Protein AF-A0A2X3K1W8-F1 (afdb_monomer)

Radius of gyration: 33.22 Å; Cα contacts (8 Å, |Δi|>4): 567; chains: 1; bounding box: 75×62×107 Å

Foldseek 3Di:
DQDAFWKWWKAQPVQQKIKIKTKHFPQLCQQCPLPPDAPQLSVVLQQQLQVLLVVLCVDPAWWKKKKWKAADAQFRIWIWMATNLQAIWIFIDGHDDDDNPDFPCNHRPWIWIKMWIGGPDDDIDIDIFTPPDRDPQVRVQVRCCPPVVWRKGKAKAWDDDPNGTMIMIMMMTHDPPDPRPPVVSVVLNVLRNPDDNCCSHPPRPVVVCCVRAVVTDMGMDDMRGHHHDDPQALVVVVVVVVVDDPVVVVVCCVPVVWDWDADSTRRDGRDICNPVLVVVLVVLVVVLVVVVVVVVVVVVVVVVCVVVPDDDDDPVVVVVVVVVVVNVVSVVVSVVVVVVVVVDPPPPDDDDPDDDDDDDDDDDDDDDD

Solvent-accessible surface area (backbone atoms only — not comparable to full-atom values): 20962 Å² total; per-residue (Å²): 124,84,77,77,20,35,38,37,41,33,34,32,74,89,49,42,30,40,36,38,39,36,37,37,31,66,34,47,46,54,43,49,41,83,50,97,66,56,69,48,56,50,50,53,52,40,50,43,45,40,51,35,53,56,58,31,70,69,55,93,60,62,32,38,38,33,43,31,42,40,27,77,21,30,32,34,34,38,39,25,38,24,26,64,73,38,39,29,44,31,46,74,43,75,63,71,81,76,61,86,83,46,49,63,55,63,34,25,33,71,34,32,42,36,39,36,41,37,44,77,75,76,73,73,45,76,50,78,37,65,60,76,45,85,44,72,44,51,33,50,34,53,40,34,54,72,74,69,67,39,67,51,48,58,48,75,40,74,52,68,56,97,89,37,63,31,22,21,30,38,40,42,33,55,42,96,87,52,90,49,54,67,67,57,55,53,48,54,51,58,53,58,66,70,64,47,57,68,54,61,70,70,46,53,65,72,57,50,50,42,74,72,38,67,92,52,68,68,50,73,53,82,66,43,62,44,40,62,51,80,86,81,43,61,64,59,52,52,54,56,57,68,73,52,59,68,68,61,55,52,48,45,42,71,75,67,63,44,53,76,42,66,38,80,52,63,52,44,72,62,46,64,40,65,62,52,57,60,51,52,52,54,50,54,50,49,52,51,50,53,51,51,54,53,50,53,52,53,53,51,50,54,54,55,39,59,74,70,73,63,85,84,85,66,70,68,64,56,56,51,54,59,53,49,51,55,50,50,55,52,49,50,54,49,47,51,55,50,55,63,58,68,77,49,89,84,75,82,81,76,85,85,84,80,80,87,78,89,78,85,82,84,89,82,84,89,82,88,136

pLDDT: mean 75.64, std 23.52, range [23.83, 97.38]

Organism: Escherichia coli (NCBI:txid562)

Nearest PDB structures (foldseek):
  3m7m-assembly1_X  TM=9.839E-01  e=1.062E-39  Escherichia coli K-12
  1hw7-assembly1_A-2  TM=7.625E-01  e=1.611E-40  Escherichia coli
  1i7f-assembly1_A-2  TM=7.653E-01  e=2.321E-38  Escherichia coli
  1vq0-assembly1_B  TM=8.933E-01  e=9.025E-21  Thermotoga maritima
  1vzy-assembly1_A  TM=8.675E-01  e=2.383E-20  Bacillus subtilis subsp. subtilis str. 168

Sequence (369 aa):
MPQHDQLHRYLFENFAVRGELVTVSETLQQILENHDYPQPVKNVLAELLVATSLLTATLKFDGDITVQLQGDGPMNLAVINGNNNQQMRGVARVQGEIPENADLKTLVGNGYVVITITPSEGERYQGVVGLEGDTLAACLEDYFMRSEQLPTRLFIRTGDVDGKPAAGGMLLQVMPAQNAQQDDFDHLATLTETIKTEELLTLPANEVLWRLYHEEEVTVYDPQDVEFKCTCSRERCADALKTLPDEEVDSILAEDGEIDMHCDYCGTTICSMRWILLKSATTRLRQIRKFINEYVRQRGLCRILRRNGLMCCAYQACEINRKLLLVRYSVVSVKRVVTYLSLFPAFHHLPSDRATLSASSPVFHPSQL

Structure (mmCIF, N/CA/C/O backbone):
data_AF-A0A2X3K1W8-F1
#
_entry.id   AF-A0A2X3K1W8-F1
#
loop_
_atom_site.group_PDB
_atom_site.id
_atom_site.type_symbol
_atom_site.label_atom_id
_atom_site.label_alt_id
_atom_site.label_comp_id
_atom_site.label_asym_id
_atom_site.label_entity_id
_atom_site.label_seq_id
_atom_site.pdbx_PDB_ins_code
_atom_site.Cartn_x
_atom_site.Cartn_y
_atom_site.Cartn_z
_atom_site.occupancy
_atom_site.B_iso_or_equiv
_atom_site.auth_seq_id
_atom_site.auth_comp_id
_atom_site.auth_asym_id
_atom_site.auth_atom_id
_atom_site.pdbx_PDB_model_num
ATOM 1 N N . MET A 1 1 ? -24.773 -1.007 -4.939 1.00 34.16 1 MET A N 1
ATOM 2 C CA . MET A 1 1 ? -23.745 -2.016 -5.273 1.00 34.16 1 MET A CA 1
ATOM 3 C C . MET A 1 1 ? -22.626 -1.815 -4.271 1.00 34.16 1 MET A C 1
ATOM 5 O O . MET A 1 1 ? -22.413 -0.651 -3.944 1.00 34.16 1 MET A O 1
ATOM 9 N N . PRO A 1 2 ? -22.006 -2.870 -3.714 1.00 48.22 2 PRO A N 1
ATOM 10 C CA . PRO A 1 2 ? -20.811 -2.684 -2.897 1.00 48.22 2 PRO A CA 1
ATOM 11 C C . PRO A 1 2 ? -19.807 -1.904 -3.746 1.00 48.22 2 PRO A C 1
ATOM 13 O O . PRO A 1 2 ? -19.547 -2.260 -4.894 1.00 48.22 2 PRO A O 1
ATOM 16 N N . GLN A 1 3 ? -19.410 -0.740 -3.251 1.00 56.69 3 GLN A N 1
ATOM 17 C CA . GLN A 1 3 ? -18.511 0.145 -3.966 1.00 56.69 3 GLN A CA 1
ATOM 18 C C . GLN A 1 3 ? -17.112 -0.397 -3.692 1.00 56.69 3 GLN A C 1
ATOM 20 O O . GLN A 1 3 ? -16.646 -0.370 -2.557 1.00 56.69 3 GLN A O 1
ATOM 25 N N . HIS A 1 4 ? -16.541 -1.044 -4.704 1.00 73.88 4 HIS A N 1
ATOM 26 C CA . HIS A 1 4 ? -15.235 -1.676 -4.608 1.00 73.88 4 HIS A CA 1
ATOM 27 C C . HIS A 1 4 ? -14.153 -0.600 -4.721 1.00 73.88 4 HIS A C 1
ATOM 29 O O . HIS A 1 4 ? -14.323 0.376 -5.447 1.00 73.88 4 HIS A O 1
ATOM 35 N N . ASP A 1 5 ? -13.066 -0.786 -3.980 1.00 89.94 5 ASP A N 1
ATOM 36 C CA . ASP A 1 5 ? -11.863 0.044 -4.021 1.00 89.94 5 ASP A CA 1
ATOM 37 C C . ASP A 1 5 ? -12.042 1.489 -3.543 1.00 89.94 5 ASP A C 1
ATOM 39 O O . ASP A 1 5 ? -11.812 2.455 -4.269 1.00 89.94 5 ASP A O 1
ATOM 43 N N . GLN A 1 6 ? -12.429 1.646 -2.277 1.00 93.38 6 GLN A N 1
ATOM 44 C CA . GLN A 1 6 ? -12.555 2.956 -1.642 1.00 93.38 6 GLN A CA 1
ATOM 45 C C . GLN A 1 6 ? -11.787 3.040 -0.332 1.00 93.38 6 GLN A C 1
ATOM 47 O O . GLN A 1 6 ? -11.709 2.077 0.436 1.00 93.38 6 GLN A O 1
ATOM 52 N N . LEU A 1 7 ? -11.269 4.238 -0.069 1.00 95.12 7 LEU A N 1
ATOM 53 C CA . LEU A 1 7 ? -10.718 4.641 1.211 1.00 95.12 7 LEU A CA 1
ATOM 54 C C . LEU A 1 7 ? -11.713 5.549 1.937 1.00 95.12 7 LEU A C 1
ATOM 56 O O . LEU A 1 7 ? -12.067 6.627 1.458 1.00 95.12 7 LEU A O 1
ATOM 60 N N . HIS A 1 8 ? -12.122 5.124 3.125 1.00 95.00 8 HIS A N 1
ATOM 61 C CA . HIS A 1 8 ? -12.987 5.857 4.035 1.00 95.00 8 HIS A CA 1
ATOM 62 C C . HIS A 1 8 ? -12.151 6.432 5.170 1.00 95.00 8 HIS A C 1
ATOM 64 O O . HIS A 1 8 ? -11.420 5.706 5.844 1.00 95.00 8 HIS A O 1
ATOM 70 N N . ARG A 1 9 ? -12.286 7.737 5.402 1.00 95.00 9 ARG A N 1
ATOM 71 C CA . ARG A 1 9 ? -11.694 8.408 6.561 1.00 95.00 9 ARG A CA 1
ATOM 72 C C . ARG A 1 9 ? -12.759 8.574 7.626 1.00 95.00 9 ARG A C 1
ATOM 74 O O . ARG A 1 9 ? -13.905 8.889 7.306 1.00 95.00 9 ARG A O 1
ATOM 81 N N . TYR A 1 10 ? -12.375 8.414 8.879 1.00 94.50 10 TYR A N 1
ATOM 82 C CA . TYR A 1 10 ? -13.254 8.649 10.010 1.00 94.50 10 TYR A CA 1
ATOM 83 C C . TYR A 1 10 ? -12.475 9.176 11.216 1.00 94.50 10 TYR A C 1
ATOM 85 O O . TYR A 1 10 ? -11.252 9.065 11.292 1.00 94.50 10 TYR A O 1
ATOM 93 N N . LEU A 1 11 ? -13.182 9.811 12.142 1.00 92.75 11 LEU A N 1
ATOM 94 C CA . LEU A 1 11 ? -12.618 10.414 13.341 1.00 92.75 11 LEU A CA 1
ATOM 95 C C . LEU A 1 11 ? -13.439 9.996 14.557 1.00 92.75 11 LEU A C 1
ATOM 97 O O . LEU A 1 11 ? -14.664 10.105 14.550 1.00 92.75 11 LEU A O 1
ATOM 101 N N . PHE A 1 12 ? -12.745 9.561 15.604 1.00 90.94 12 PHE A N 1
ATOM 102 C CA . PHE A 1 12 ? -13.315 9.391 16.932 1.00 90.94 12 PHE A CA 1
ATOM 103 C C . PHE A 1 12 ? -13.217 10.724 17.673 1.00 90.94 12 PHE A C 1
ATOM 105 O O . PHE A 1 12 ? -12.163 11.052 18.228 1.00 90.94 12 PHE A O 1
ATOM 1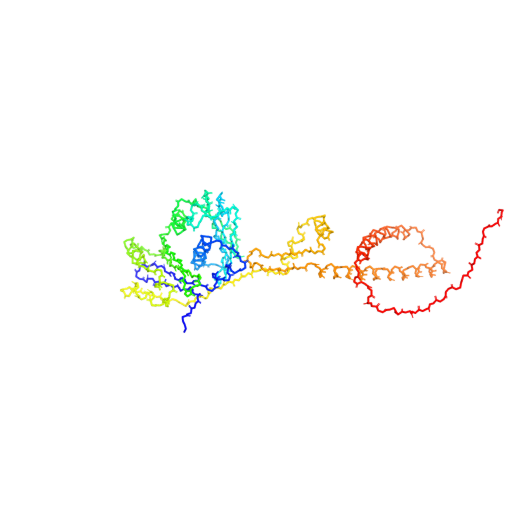12 N N . GLU A 1 13 ? -14.300 11.504 17.662 1.00 82.62 13 GLU A N 1
ATOM 113 C CA . GLU A 1 13 ? -14.332 12.874 18.207 1.00 82.62 13 GLU A CA 1
ATOM 114 C C . GLU A 1 13 ? -13.914 12.917 19.685 1.00 82.62 13 GLU A C 1
ATOM 116 O O . GLU A 1 13 ? -13.177 13.807 20.109 1.00 82.62 13 GLU A O 1
ATOM 121 N N . ASN A 1 14 ? -14.326 11.910 20.459 1.00 84.44 14 ASN A N 1
ATOM 122 C CA . ASN A 1 14 ? -14.074 11.844 21.899 1.00 84.44 14 ASN A CA 1
ATOM 123 C C . ASN A 1 14 ? -12.631 11.457 22.255 1.00 84.44 14 ASN A C 1
ATOM 125 O O . ASN A 1 14 ? -12.150 11.829 23.324 1.00 84.44 14 ASN A O 1
ATOM 129 N N . PHE A 1 15 ? -11.930 10.748 21.365 1.00 82.19 15 PHE A N 1
ATOM 130 C CA . PHE A 1 15 ? -10.600 10.189 21.643 1.00 82.19 15 PHE A CA 1
ATOM 131 C C . PHE A 1 15 ? -9.468 10.884 20.890 1.00 82.19 15 PHE A C 1
ATOM 133 O O . PHE A 1 15 ? -8.304 10.556 21.103 1.00 82.19 15 PHE A O 1
ATOM 140 N N . ALA A 1 16 ? -9.778 11.827 19.995 1.00 86.00 16 ALA A N 1
ATOM 141 C CA . ALA A 1 16 ? -8.795 12.441 19.101 1.00 86.00 16 ALA A CA 1
ATOM 142 C C . ALA A 1 16 ? -8.022 11.414 18.253 1.00 86.00 16 ALA A C 1
ATOM 144 O O . ALA A 1 16 ? -6.857 11.624 17.908 1.00 86.00 16 ALA A O 1
ATOM 145 N N . VAL A 1 17 ? -8.653 10.286 17.926 1.00 90.50 17 VAL A N 1
ATOM 146 C CA . VAL A 1 17 ? -8.0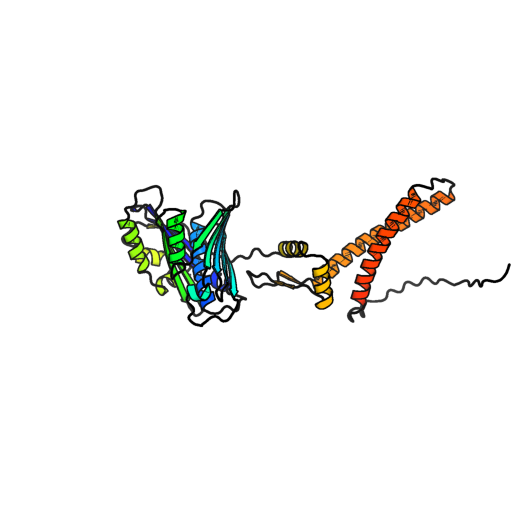52 9.230 17.107 1.00 90.50 17 VAL A CA 1
ATOM 147 C C . VAL A 1 17 ? -8.639 9.323 15.712 1.00 90.50 17 VAL A C 1
ATOM 149 O O . VAL A 1 17 ? -9.856 9.277 15.540 1.00 90.50 17 VAL A O 1
ATOM 152 N N . ARG A 1 18 ? -7.777 9.452 14.704 1.00 91.75 18 ARG A N 1
ATOM 153 C CA . ARG A 1 18 ? -8.190 9.298 13.310 1.00 91.75 18 ARG A CA 1
ATOM 154 C C . ARG A 1 18 ? -8.142 7.833 12.920 1.00 91.75 18 ARG A C 1
ATOM 156 O O . ARG A 1 18 ? -7.224 7.110 13.314 1.00 91.75 18 ARG A O 1
ATOM 163 N N . GLY A 1 19 ? -9.118 7.433 12.126 1.00 94.50 19 GLY A N 1
ATOM 164 C CA . GLY A 1 19 ? -9.205 6.114 11.549 1.00 94.50 19 GLY A CA 1
ATOM 165 C C . GLY A 1 19 ? -9.332 6.167 10.035 1.00 94.50 19 GLY A C 1
ATOM 166 O O . GLY A 1 19 ? -9.894 7.099 9.455 1.00 94.50 19 GLY A O 1
ATOM 167 N N . GLU A 1 20 ? -8.791 5.152 9.385 1.00 95.81 20 GLU A N 1
ATOM 168 C CA . GLU A 1 20 ? -8.927 4.949 7.950 1.00 95.81 20 GLU A CA 1
ATOM 169 C C . GLU A 1 20 ? -9.299 3.492 7.696 1.00 95.81 20 GLU A C 1
ATOM 171 O O . GLU A 1 20 ? -8.934 2.604 8.468 1.00 95.81 20 GLU A O 1
ATOM 176 N N . LEU A 1 21 ? -10.085 3.251 6.653 1.00 95.62 21 LEU A N 1
ATOM 177 C CA . LEU A 1 21 ? -10.471 1.922 6.193 1.00 95.62 21 LEU A CA 1
ATOM 178 C C . LEU A 1 21 ? -10.357 1.919 4.681 1.00 95.62 21 LEU A C 1
ATOM 180 O O . LEU A 1 21 ? -10.953 2.764 4.017 1.00 95.62 21 LEU A O 1
ATOM 184 N N . VAL A 1 22 ? -9.613 0.963 4.140 1.00 95.81 22 VAL A N 1
ATOM 185 C CA . VAL A 1 22 ? -9.474 0.778 2.701 1.00 95.81 22 VAL A CA 1
ATOM 186 C C . VAL A 1 22 ? -9.774 -0.659 2.313 1.00 95.81 22 VAL A C 1
ATOM 188 O O . VAL A 1 22 ? -9.403 -1.600 3.014 1.00 95.81 22 VAL A O 1
ATOM 191 N N . THR A 1 23 ? -10.415 -0.823 1.166 1.00 94.44 23 THR A N 1
ATOM 192 C CA . THR A 1 23 ? -10.494 -2.101 0.454 1.00 94.44 23 THR A CA 1
ATOM 193 C C . THR A 1 23 ? -9.854 -1.923 -0.916 1.00 94.44 23 THR A C 1
ATOM 195 O O . THR A 1 23 ? -9.973 -0.859 -1.509 1.00 94.44 23 THR A O 1
ATOM 198 N N . VAL A 1 24 ? -9.118 -2.925 -1.393 1.00 93.44 24 VAL A N 1
ATOM 199 C CA . VAL A 1 24 ? -8.435 -2.931 -2.694 1.00 93.44 24 VAL A CA 1
ATOM 200 C C . VAL A 1 24 ? -8.521 -4.328 -3.304 1.00 93.44 24 VAL A C 1
ATOM 202 O O . VAL A 1 24 ? -7.849 -5.272 -2.895 1.00 93.44 24 VAL A O 1
ATOM 205 N N . SER A 1 25 ? -9.384 -4.467 -4.298 1.00 92.00 25 SER A N 1
ATOM 206 C CA . SER A 1 25 ? -9.637 -5.705 -5.031 1.00 92.00 25 SER A CA 1
ATOM 207 C C . SER A 1 25 ? -9.397 -5.503 -6.523 1.00 92.00 25 SER A C 1
ATOM 209 O O . SER A 1 25 ? -8.653 -6.272 -7.130 1.00 92.00 25 SER A O 1
ATOM 211 N N . GLU A 1 26 ? -9.976 -4.465 -7.131 1.00 92.69 26 GLU A N 1
ATOM 212 C CA . GLU A 1 26 ? -9.834 -4.198 -8.571 1.00 92.69 26 GLU A CA 1
ATOM 213 C C . GLU A 1 26 ? -8.446 -3.642 -8.920 1.00 92.69 26 GLU A C 1
ATOM 215 O O . GLU A 1 26 ? -7.815 -4.062 -9.890 1.00 92.69 26 GLU A O 1
ATOM 220 N N . THR A 1 27 ? -7.936 -2.736 -8.093 1.00 94.12 27 THR A N 1
ATOM 221 C CA . THR A 1 27 ? -6.596 -2.151 -8.166 1.00 94.12 27 THR A CA 1
ATOM 222 C C . THR A 1 27 ? -5.535 -3.221 -7.953 1.00 94.12 27 THR A C 1
ATOM 224 O O . THR A 1 27 ? -4.537 -3.256 -8.671 1.00 94.12 27 THR A O 1
ATOM 227 N N . LEU A 1 28 ? -5.767 -4.136 -7.005 1.00 94.56 28 LEU A N 1
ATOM 228 C CA . LEU A 1 28 ? -4.874 -5.267 -6.769 1.00 94.56 28 LEU A CA 1
ATOM 229 C C . LEU A 1 28 ? -4.838 -6.198 -7.982 1.00 94.56 28 LEU A C 1
ATOM 231 O O . LEU A 1 28 ? -3.756 -6.550 -8.444 1.00 94.56 28 LEU A O 1
ATOM 235 N N . GLN A 1 29 ? -6.003 -6.549 -8.536 1.00 92.81 29 GLN A N 1
ATOM 236 C CA . GLN A 1 29 ? -6.087 -7.359 -9.753 1.00 92.81 29 GLN A CA 1
ATOM 237 C C . GLN A 1 29 ? -5.287 -6.734 -10.898 1.00 92.81 29 GLN A C 1
ATOM 239 O O . GLN A 1 29 ? -4.493 -7.437 -11.507 1.00 92.81 29 GLN A O 1
ATOM 244 N N . GLN A 1 30 ? -5.425 -5.428 -11.138 1.00 92.25 30 GLN A N 1
ATOM 245 C CA . GLN A 1 30 ? -4.696 -4.726 -12.202 1.00 92.25 30 GLN A CA 1
ATOM 246 C C . GLN A 1 30 ? -3.179 -4.648 -11.963 1.00 92.25 30 GLN A C 1
ATOM 248 O O . GLN A 1 30 ? -2.410 -4.716 -12.917 1.00 92.25 30 GLN A O 1
ATOM 253 N N . ILE A 1 31 ? -2.727 -4.525 -10.708 1.00 93.12 31 ILE A N 1
ATOM 254 C CA . ILE A 1 31 ? -1.290 -4.549 -10.371 1.00 93.12 31 ILE A CA 1
ATOM 255 C C . ILE A 1 31 ? -0.691 -5.939 -10.597 1.00 93.12 31 ILE A C 1
ATOM 257 O O . ILE A 1 31 ? 0.457 -6.059 -11.017 1.00 93.12 31 ILE A O 1
ATOM 261 N N . LEU A 1 32 ? -1.455 -6.990 -10.298 1.00 92.31 32 LEU A N 1
ATOM 262 C CA . LEU A 1 32 ? -1.028 -8.373 -10.500 1.00 92.31 32 LEU A CA 1
ATOM 263 C C . LEU A 1 32 ? -1.222 -8.837 -11.953 1.00 92.31 32 LEU A C 1
ATOM 265 O O . LEU A 1 32 ? -0.626 -9.830 -12.369 1.00 92.31 32 LEU A O 1
ATOM 269 N N . GLU A 1 33 ? -2.050 -8.138 -12.728 1.00 86.94 33 GLU A N 1
ATOM 270 C CA . GLU A 1 33 ? -2.307 -8.438 -14.130 1.00 86.94 33 GLU A CA 1
ATOM 271 C C . GLU A 1 33 ? -1.026 -8.267 -14.960 1.00 86.94 33 GLU A C 1
ATOM 273 O O . GLU A 1 33 ? -0.262 -7.319 -14.789 1.00 86.94 33 GLU A O 1
ATOM 278 N N . ASN A 1 34 ? -0.790 -9.199 -15.886 1.00 78.75 34 ASN A N 1
ATOM 279 C CA . ASN A 1 34 ? 0.415 -9.284 -16.725 1.00 78.75 34 ASN A CA 1
ATOM 280 C C . ASN A 1 34 ? 1.722 -9.630 -15.989 1.00 78.75 34 ASN A C 1
ATOM 282 O O . ASN A 1 34 ? 2.783 -9.599 -16.612 1.00 78.75 34 ASN A O 1
ATOM 286 N N . HIS A 1 35 ? 1.648 -10.035 -14.718 1.00 85.56 35 HIS A N 1
ATOM 287 C CA . HIS A 1 35 ? 2.785 -10.561 -13.966 1.00 85.56 35 HIS A CA 1
ATOM 288 C C . HIS A 1 35 ? 2.491 -11.965 -13.433 1.00 85.56 35 HIS A C 1
ATOM 290 O O . HIS A 1 35 ? 1.534 -12.178 -12.690 1.00 85.56 35 HIS A O 1
ATOM 296 N N . ASP A 1 36 ? 3.334 -12.938 -13.777 1.00 88.88 36 ASP A N 1
ATOM 297 C CA . ASP A 1 36 ? 3.190 -14.319 -13.297 1.00 88.88 36 ASP A CA 1
ATOM 298 C C . ASP A 1 36 ? 3.854 -14.497 -11.923 1.00 88.88 36 ASP A C 1
ATOM 300 O O . ASP A 1 36 ? 4.902 -15.126 -11.773 1.00 88.88 36 ASP A O 1
ATOM 304 N N . TYR A 1 37 ? 3.281 -13.846 -10.906 1.00 93.00 37 TYR A N 1
ATOM 305 C CA . TYR A 1 37 ? 3.803 -13.908 -9.543 1.00 93.00 37 TYR A CA 1
ATOM 306 C C . TYR A 1 37 ? 3.331 -15.162 -8.790 1.00 93.00 37 TYR A C 1
ATOM 308 O O . TYR A 1 37 ? 2.142 -15.506 -8.842 1.00 93.00 37 TYR A O 1
ATOM 316 N N . PRO A 1 38 ? 4.212 -15.803 -7.997 1.00 93.44 38 PRO A N 1
ATOM 317 C CA . PRO A 1 38 ? 3.798 -16.855 -7.079 1.00 93.44 38 PRO A CA 1
ATOM 318 C C . PRO A 1 38 ? 2.951 -16.275 -5.936 1.00 93.44 38 PRO A C 1
ATOM 320 O O . PRO A 1 38 ? 3.052 -15.091 -5.601 1.00 93.44 38 PRO A O 1
ATOM 323 N N . GLN A 1 39 ? 2.122 -17.119 -5.316 1.00 92.38 39 GLN A N 1
ATOM 324 C CA . GLN A 1 39 ? 1.139 -16.685 -4.315 1.00 92.38 39 GLN A CA 1
ATOM 325 C C . GLN A 1 39 ? 1.738 -15.866 -3.154 1.00 92.38 39 GLN A C 1
ATOM 327 O O . GLN A 1 39 ? 1.173 -14.819 -2.835 1.00 92.38 39 GLN A O 1
ATOM 332 N N . PRO A 1 40 ? 2.900 -16.227 -2.572 1.00 94.31 40 PRO A N 1
ATOM 333 C CA . PRO A 1 40 ? 3.488 -15.429 -1.495 1.00 94.31 40 PRO A CA 1
ATOM 334 C C . PRO A 1 40 ? 3.848 -13.994 -1.919 1.00 94.31 40 PRO A C 1
ATOM 336 O O . PRO A 1 40 ? 3.681 -13.056 -1.144 1.00 94.31 40 PRO A O 1
ATOM 339 N N . VAL A 1 41 ? 4.272 -13.790 -3.172 1.00 95.38 41 VAL A N 1
ATOM 340 C CA . VAL A 1 41 ? 4.589 -12.453 -3.710 1.00 95.38 41 VAL A CA 1
ATOM 341 C C . VAL A 1 41 ? 3.318 -11.638 -3.929 1.00 95.38 41 VAL A C 1
ATOM 343 O O . VAL A 1 41 ? 3.296 -10.447 -3.621 1.00 95.38 41 VAL A O 1
ATOM 346 N N . LYS A 1 42 ? 2.240 -12.278 -4.405 1.00 95.00 42 LYS A N 1
ATOM 347 C CA . LYS A 1 42 ? 0.921 -11.634 -4.526 1.00 95.00 42 LYS A CA 1
ATOM 348 C C . LYS A 1 42 ? 0.433 -11.122 -3.173 1.00 95.00 42 LYS A C 1
ATOM 350 O O . LYS A 1 42 ? -0.023 -9.986 -3.094 1.00 95.00 42 LYS A O 1
ATOM 355 N N . ASN A 1 43 ? 0.597 -11.919 -2.115 1.00 94.44 43 ASN A N 1
ATOM 356 C CA . ASN A 1 43 ? 0.209 -11.537 -0.758 1.00 94.44 43 ASN A CA 1
ATOM 357 C C . ASN A 1 43 ? 1.010 -10.321 -0.263 1.00 94.44 43 ASN A C 1
ATOM 359 O O . ASN A 1 43 ? 0.414 -9.355 0.202 1.00 94.44 43 ASN A O 1
ATOM 363 N N . VAL A 1 44 ? 2.339 -10.309 -0.438 1.00 95.69 44 VAL A N 1
ATOM 364 C CA . VAL A 1 44 ? 3.175 -9.162 -0.032 1.00 95.69 44 VAL A CA 1
ATOM 365 C C . VAL A 1 44 ? 2.831 -7.891 -0.813 1.00 95.69 44 VAL A C 1
ATOM 367 O O . VAL A 1 44 ? 2.762 -6.811 -0.227 1.00 95.69 44 VAL A O 1
ATOM 370 N N . LEU A 1 45 ? 2.583 -7.992 -2.123 1.00 96.19 45 LEU A N 1
ATOM 371 C CA . LEU A 1 45 ? 2.134 -6.847 -2.922 1.00 96.19 45 LEU A CA 1
ATOM 372 C C . LEU A 1 45 ? 0.762 -6.336 -2.472 1.00 96.19 45 LEU A C 1
ATOM 374 O O . LEU A 1 45 ? 0.549 -5.126 -2.447 1.00 96.19 45 LEU A O 1
ATOM 378 N N . ALA A 1 46 ? -0.143 -7.235 -2.084 1.00 96.12 46 ALA A N 1
ATOM 379 C CA . ALA A 1 46 ? -1.448 -6.877 -1.545 1.00 96.12 46 ALA A CA 1
ATOM 380 C C . ALA A 1 46 ? -1.330 -6.140 -0.201 1.00 96.12 46 ALA A C 1
ATOM 382 O O . ALA A 1 46 ? -1.951 -5.092 -0.019 1.00 96.12 46 ALA A O 1
ATOM 383 N N . GLU A 1 47 ? -0.477 -6.625 0.707 1.00 96.44 47 GLU A N 1
ATOM 384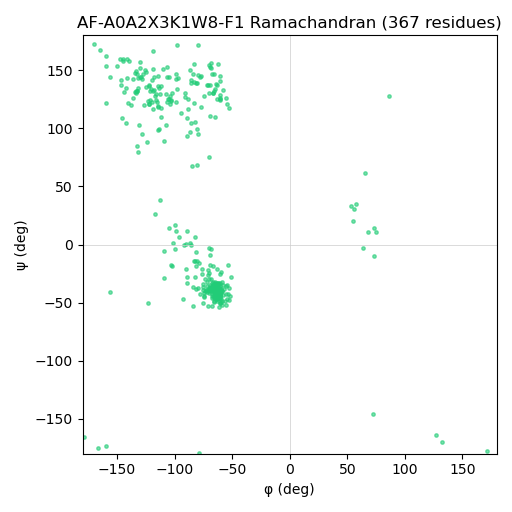 C CA . GLU A 1 47 ? -0.201 -5.942 1.974 1.00 96.44 47 GLU A CA 1
ATOM 385 C C . GLU A 1 47 ? 0.439 -4.567 1.752 1.00 96.44 47 GLU A C 1
ATOM 387 O O . GLU A 1 47 ? 0.005 -3.580 2.347 1.00 96.44 47 GLU A O 1
ATOM 392 N N . LEU A 1 48 ? 1.426 -4.469 0.854 1.00 97.00 48 LEU A N 1
ATOM 393 C CA . LEU A 1 48 ? 2.057 -3.196 0.498 1.00 97.00 48 LEU A CA 1
ATOM 394 C C . LEU A 1 48 ? 1.071 -2.222 -0.145 1.00 97.00 48 LEU A C 1
ATOM 396 O O . LEU A 1 48 ? 1.187 -1.016 0.076 1.00 97.00 48 LEU A O 1
ATOM 400 N N . LEU A 1 49 ? 0.116 -2.714 -0.936 1.00 97.12 49 LEU A N 1
ATOM 401 C CA . LEU A 1 49 ? -0.898 -1.881 -1.575 1.00 97.12 49 LEU A CA 1
ATOM 402 C C . LEU A 1 49 ? -1.815 -1.242 -0.537 1.00 97.12 49 LEU A C 1
ATOM 404 O O . LEU A 1 49 ? -1.992 -0.022 -0.549 1.00 97.12 49 LEU A O 1
ATOM 408 N N . VAL A 1 50 ? -2.334 -2.055 0.385 1.00 97.12 50 VAL A N 1
ATOM 409 C CA . VAL A 1 50 ? -3.150 -1.591 1.513 1.00 97.12 50 VAL A CA 1
ATOM 410 C C . VAL A 1 50 ? -2.363 -0.599 2.361 1.00 97.12 50 VAL A C 1
ATOM 412 O O . VAL A 1 50 ? -2.828 0.518 2.582 1.00 97.12 50 VAL A O 1
ATOM 415 N N . ALA A 1 51 ? -1.151 -0.974 2.779 1.00 96.38 51 ALA A N 1
ATOM 416 C CA . ALA A 1 51 ? -0.289 -0.117 3.580 1.00 96.38 51 ALA A CA 1
ATOM 417 C C . ALA A 1 51 ? -0.056 1.227 2.888 1.00 96.38 51 ALA A C 1
ATOM 419 O O . ALA A 1 51 ? -0.324 2.274 3.463 1.00 96.38 51 ALA A O 1
ATOM 420 N N . THR A 1 52 ? 0.376 1.219 1.627 1.00 96.44 52 THR A N 1
ATOM 421 C CA . THR A 1 52 ? 0.650 2.459 0.895 1.00 96.44 52 THR A CA 1
ATOM 422 C C . THR A 1 52 ? -0.611 3.307 0.746 1.00 96.44 52 THR A C 1
ATOM 424 O O . THR A 1 52 ? -0.515 4.523 0.875 1.00 96.44 52 THR A O 1
ATOM 427 N N . SER A 1 53 ? -1.789 2.709 0.529 1.00 96.25 53 SER A N 1
ATOM 428 C CA . SER A 1 53 ? -3.051 3.457 0.401 1.00 96.25 53 SER A CA 1
ATOM 429 C C . SER A 1 53 ? -3.415 4.197 1.685 1.00 96.25 53 SER A C 1
ATOM 431 O O . SER A 1 53 ? -3.689 5.399 1.637 1.00 96.25 53 SER A O 1
ATOM 433 N N . LEU A 1 54 ? -3.326 3.513 2.829 1.00 95.56 54 LEU A N 1
ATOM 434 C CA . LEU A 1 54 ? -3.547 4.109 4.149 1.00 95.56 54 LEU A CA 1
ATOM 435 C C . LEU A 1 54 ? -2.538 5.243 4.396 1.00 95.56 54 LEU A C 1
ATOM 437 O O . LEU A 1 54 ? -2.898 6.388 4.635 1.00 95.56 54 LEU A O 1
ATOM 441 N N . LEU A 1 55 ? -1.243 4.990 4.192 1.00 92.62 55 LEU A N 1
ATOM 442 C CA . LEU A 1 55 ? -0.209 6.011 4.406 1.00 92.62 55 LEU A CA 1
ATOM 443 C C . LEU A 1 55 ? -0.391 7.239 3.508 1.00 92.62 55 LEU A C 1
ATOM 445 O O . LEU A 1 55 ? -0.179 8.369 3.944 1.00 92.62 55 LEU A O 1
ATOM 449 N N . THR A 1 56 ? -0.826 7.032 2.269 1.00 90.94 56 THR A N 1
ATOM 450 C CA . THR A 1 56 ? -1.111 8.109 1.317 1.00 90.94 56 THR A CA 1
ATOM 451 C C . THR A 1 56 ? -2.222 9.032 1.819 1.00 90.94 56 THR A C 1
ATOM 453 O O . THR A 1 56 ? -2.140 10.246 1.638 1.00 90.94 56 THR A O 1
ATOM 456 N N . ALA A 1 57 ? -3.242 8.489 2.489 1.00 87.75 57 ALA A N 1
ATOM 457 C CA . ALA A 1 57 ? -4.343 9.278 3.032 1.00 87.75 57 ALA A CA 1
ATOM 458 C C . ALA A 1 57 ? -3.934 10.169 4.215 1.00 87.75 57 ALA A C 1
ATOM 460 O O . ALA A 1 57 ? -4.620 11.160 4.484 1.00 87.75 57 ALA A O 1
ATOM 461 N N . THR A 1 58 ? -2.790 9.883 4.845 1.00 85.38 58 THR A N 1
ATOM 462 C CA . THR A 1 58 ? -2.236 10.696 5.934 1.00 85.38 58 THR A CA 1
ATOM 463 C C . THR A 1 58 ? -1.477 11.943 5.464 1.00 85.38 58 THR A C 1
ATOM 465 O O . THR A 1 58 ? -1.221 12.834 6.285 1.00 85.38 58 THR A O 1
ATOM 468 N N . LEU A 1 59 ? -1.131 12.029 4.170 1.00 82.75 59 LEU A N 1
ATOM 469 C CA . LEU A 1 59 ? -0.376 13.143 3.592 1.00 82.75 59 LEU A CA 1
ATOM 470 C C . LEU A 1 59 ? -1.192 14.444 3.631 1.00 82.75 59 LEU A C 1
ATOM 472 O O . LEU A 1 59 ? -2.338 14.502 3.195 1.00 82.75 59 LEU A O 1
ATOM 476 N N . LYS A 1 60 ? -0.573 15.520 4.129 1.00 81.00 60 LYS A N 1
ATOM 477 C CA . LYS A 1 60 ? -1.184 16.864 4.213 1.00 81.00 60 LYS A CA 1
ATOM 478 C C . LYS A 1 60 ? -0.901 17.748 2.992 1.00 81.00 60 LYS A C 1
ATOM 480 O O . LYS A 1 60 ? -1.312 18.904 2.973 1.00 81.00 60 LYS A O 1
ATOM 485 N N . PHE A 1 61 ? -0.154 17.239 2.020 1.00 84.88 61 PHE A N 1
ATOM 486 C CA . PHE A 1 61 ? 0.325 17.969 0.850 1.00 84.88 61 PHE A CA 1
ATOM 487 C C . PHE A 1 61 ? 0.275 17.076 -0.389 1.00 84.88 61 PHE A C 1
ATOM 489 O O . PHE A 1 61 ? 0.271 15.848 -0.282 1.00 84.88 61 PHE A O 1
ATOM 496 N N . ASP A 1 62 ? 0.268 17.701 -1.565 1.00 89.00 62 ASP A N 1
ATOM 497 C CA . ASP A 1 62 ? 0.294 16.987 -2.838 1.00 89.00 62 ASP A CA 1
ATOM 498 C C . ASP A 1 62 ? 1.661 16.339 -3.061 1.00 89.00 62 ASP A C 1
ATOM 500 O O . ASP A 1 62 ? 2.703 16.994 -2.975 1.00 89.00 62 ASP A O 1
ATOM 504 N N . GLY A 1 63 ? 1.673 15.057 -3.404 1.00 90.56 63 GLY A N 1
ATOM 505 C CA . GLY A 1 63 ? 2.904 14.299 -3.583 1.00 90.56 63 GLY A CA 1
ATOM 506 C C . GLY A 1 63 ? 2.652 12.813 -3.772 1.00 90.56 63 GLY A C 1
ATOM 507 O O . GLY A 1 63 ? 1.507 12.351 -3.803 1.00 90.56 63 GLY A O 1
ATOM 508 N N . ASP A 1 64 ? 3.747 12.073 -3.892 1.00 93.19 64 ASP A N 1
ATOM 509 C CA . ASP A 1 64 ? 3.736 10.620 -3.947 1.00 93.19 64 ASP A CA 1
ATOM 510 C C . ASP A 1 64 ? 4.504 10.002 -2.779 1.00 93.19 64 ASP A C 1
ATOM 512 O O . ASP A 1 64 ? 5.520 10.522 -2.311 1.00 93.19 64 ASP A O 1
ATOM 516 N N . ILE A 1 65 ? 3.993 8.875 -2.303 1.00 95.19 65 ILE A N 1
ATOM 517 C CA . ILE A 1 65 ? 4.633 8.023 -1.317 1.00 95.19 65 ILE A CA 1
ATOM 518 C C . ILE A 1 65 ? 4.961 6.688 -1.968 1.00 95.19 65 ILE A C 1
ATOM 520 O O . ILE A 1 65 ? 4.177 6.111 -2.719 1.00 95.19 65 ILE A O 1
ATOM 524 N N . THR A 1 66 ? 6.157 6.196 -1.691 1.00 96.12 66 THR A N 1
ATOM 525 C CA . THR A 1 66 ? 6.621 4.892 -2.142 1.00 96.12 66 THR A CA 1
ATOM 526 C C . THR A 1 66 ? 7.010 4.075 -0.931 1.00 96.12 66 THR A C 1
ATOM 528 O O . THR A 1 66 ? 7.906 4.479 -0.191 1.00 96.12 66 THR A O 1
ATOM 531 N N . VAL A 1 67 ? 6.371 2.923 -0.757 1.00 96.69 67 VAL A N 1
ATOM 532 C CA . VAL A 1 67 ? 6.766 1.919 0.230 1.00 96.69 67 VAL A CA 1
ATOM 533 C C . VAL A 1 67 ? 7.397 0.768 -0.528 1.00 96.69 67 VAL A C 1
ATOM 535 O O . VAL A 1 67 ? 6.788 0.189 -1.429 1.00 96.69 67 VAL A O 1
ATOM 538 N N . GLN A 1 68 ? 8.640 0.454 -0.186 1.00 96.69 68 GLN A N 1
ATOM 539 C CA . GLN A 1 68 ? 9.377 -0.628 -0.821 1.00 96.69 68 GLN A CA 1
ATOM 540 C C . GLN A 1 68 ? 10.033 -1.534 0.220 1.00 96.69 68 GLN A C 1
ATOM 542 O O . GLN A 1 68 ? 10.549 -1.072 1.237 1.00 96.69 68 GLN A O 1
ATOM 547 N N . LEU A 1 69 ? 10.046 -2.824 -0.083 1.00 96.50 69 LEU A N 1
ATOM 548 C CA . LEU A 1 69 ? 10.815 -3.854 0.594 1.00 96.50 69 LEU A CA 1
ATOM 549 C C . LEU A 1 69 ? 12.027 -4.176 -0.264 1.00 96.50 69 LEU A C 1
ATOM 551 O O . LEU A 1 69 ? 11.896 -4.401 -1.469 1.00 96.50 69 LEU A O 1
ATOM 555 N N . GLN A 1 70 ? 13.201 -4.175 0.355 1.00 95.12 70 GLN A N 1
ATOM 556 C CA . GLN A 1 70 ? 14.460 -4.506 -0.301 1.00 95.12 70 GLN A CA 1
ATOM 557 C C . GLN A 1 70 ? 15.254 -5.455 0.579 1.00 95.12 70 GLN A C 1
ATOM 559 O O . GLN A 1 70 ? 15.437 -5.163 1.760 1.00 95.12 70 GLN A O 1
ATOM 564 N N . GLY A 1 71 ? 15.758 -6.543 0.006 1.00 94.50 71 GLY A N 1
ATOM 565 C CA . GLY A 1 71 ? 16.562 -7.511 0.744 1.00 94.50 71 GLY A CA 1
ATOM 566 C C . GLY A 1 71 ? 17.310 -8.492 -0.152 1.00 94.50 71 GLY A C 1
ATOM 567 O O . GLY A 1 71 ? 17.329 -8.347 -1.377 1.00 94.50 71 GLY A O 1
ATOM 568 N N . ASP A 1 72 ? 17.977 -9.453 0.483 1.00 94.25 72 ASP A N 1
ATOM 569 C CA . ASP A 1 72 ? 18.833 -10.468 -0.146 1.00 94.25 72 ASP A CA 1
ATOM 570 C C . ASP A 1 72 ? 18.130 -11.817 -0.410 1.00 94.25 72 ASP A C 1
ATOM 572 O O . ASP A 1 72 ? 18.772 -12.778 -0.837 1.00 94.25 72 ASP A O 1
ATOM 576 N N . GLY A 1 73 ? 16.819 -11.890 -0.174 1.00 93.75 73 GLY A N 1
ATOM 577 C CA . GLY A 1 73 ? 15.992 -13.068 -0.413 1.00 93.75 73 GLY A CA 1
ATOM 578 C C . GLY A 1 73 ? 15.582 -13.283 -1.879 1.00 93.75 73 GLY A C 1
ATOM 579 O O . GLY A 1 73 ? 15.926 -12.496 -2.767 1.00 93.75 73 GLY A O 1
ATOM 580 N N . PRO A 1 74 ? 14.802 -14.349 -2.155 1.00 94.44 74 PRO A N 1
ATOM 581 C CA . PRO A 1 74 ? 14.312 -14.671 -3.493 1.00 94.44 74 PRO A CA 1
ATOM 582 C C . PRO A 1 74 ? 13.384 -13.594 -4.069 1.00 94.44 74 PRO A C 1
ATOM 584 O O . PRO A 1 74 ? 13.238 -13.522 -5.283 1.00 94.44 74 PRO A O 1
ATOM 587 N N . MET A 1 75 ? 12.766 -12.742 -3.247 1.00 95.31 75 MET A N 1
ATOM 588 C CA . MET A 1 75 ? 12.080 -11.524 -3.679 1.00 95.31 75 MET A CA 1
ATOM 589 C C . MET A 1 75 ? 12.897 -10.311 -3.224 1.00 95.31 75 MET A C 1
ATOM 591 O O . MET A 1 75 ? 12.699 -9.769 -2.137 1.00 95.31 75 MET A O 1
ATOM 595 N N . ASN A 1 76 ? 13.826 -9.875 -4.073 1.00 93.88 76 ASN A N 1
ATOM 596 C CA . ASN A 1 76 ? 14.796 -8.838 -3.718 1.00 93.88 76 ASN A CA 1
ATOM 597 C C . ASN A 1 76 ? 14.216 -7.413 -3.714 1.00 93.88 76 ASN A C 1
ATOM 599 O O . ASN A 1 76 ? 14.794 -6.511 -3.103 1.00 93.88 76 ASN A O 1
ATOM 603 N N . LEU A 1 77 ? 13.097 -7.193 -4.409 1.00 95.62 77 LEU A N 1
ATOM 604 C CA . LEU A 1 77 ? 12.389 -5.918 -4.440 1.00 95.62 77 LEU A CA 1
ATOM 605 C C . LEU A 1 77 ? 10.882 -6.158 -4.500 1.00 95.62 77 LEU A C 1
ATOM 607 O O . LEU A 1 77 ? 10.407 -6.856 -5.389 1.00 95.62 77 LEU A O 1
ATOM 611 N N . ALA A 1 78 ? 10.129 -5.489 -3.638 1.00 97.00 78 ALA A N 1
ATOM 612 C CA . ALA A 1 78 ? 8.700 -5.262 -3.826 1.00 97.00 78 ALA A CA 1
ATOM 613 C C . ALA A 1 78 ? 8.410 -3.792 -3.548 1.00 97.00 78 ALA A C 1
ATOM 615 O O . ALA A 1 78 ? 8.894 -3.252 -2.560 1.00 97.00 78 ALA A O 1
ATOM 616 N N . VAL A 1 79 ? 7.673 -3.120 -4.424 1.00 96.88 79 VAL A N 1
ATOM 617 C CA . VAL A 1 79 ? 7.429 -1.681 -4.309 1.00 96.88 79 VAL A CA 1
ATOM 618 C C . VAL A 1 79 ? 6.009 -1.337 -4.716 1.00 96.88 79 VAL A C 1
ATOM 620 O O . VAL A 1 79 ? 5.540 -1.778 -5.762 1.00 96.88 79 VAL A O 1
ATOM 623 N N . ILE A 1 80 ? 5.358 -0.499 -3.913 1.00 97.38 80 ILE A N 1
ATOM 624 C CA . ILE A 1 80 ? 4.117 0.184 -4.264 1.00 97.38 80 ILE A CA 1
ATOM 625 C C . ILE A 1 80 ? 4.346 1.691 -4.144 1.00 97.38 80 ILE A C 1
ATOM 627 O O . ILE A 1 80 ? 4.960 2.182 -3.198 1.00 97.38 80 ILE A O 1
ATOM 631 N N . ASN A 1 81 ? 3.843 2.425 -5.127 1.00 96.25 81 ASN A N 1
ATOM 632 C CA . ASN A 1 81 ? 3.795 3.876 -5.163 1.00 96.25 81 ASN A CA 1
ATOM 633 C C . ASN A 1 81 ? 2.331 4.319 -5.215 1.00 96.25 81 ASN A C 1
ATOM 635 O O . ASN A 1 81 ? 1.561 3.793 -6.021 1.00 96.25 81 ASN A O 1
ATOM 639 N N . GLY A 1 82 ? 1.982 5.287 -4.375 1.00 95.31 82 GLY A N 1
ATOM 640 C CA . GLY A 1 82 ? 0.677 5.936 -4.320 1.00 95.31 82 GLY A CA 1
ATOM 641 C C . GLY A 1 82 ? 0.827 7.452 -4.319 1.00 95.31 82 GLY A C 1
ATOM 642 O O . GLY A 1 82 ? 1.843 7.972 -3.866 1.00 95.31 82 GLY A O 1
ATOM 643 N N . ASN A 1 83 ? -0.163 8.174 -4.837 1.00 93.69 83 ASN A N 1
ATOM 644 C CA . ASN A 1 83 ? -0.210 9.637 -4.764 1.00 93.69 83 ASN A CA 1
ATOM 645 C C . ASN A 1 83 ? -1.435 10.118 -3.990 1.00 93.69 83 ASN A C 1
ATOM 647 O O . ASN A 1 83 ? -2.379 9.363 -3.799 1.00 93.69 83 ASN A O 1
ATOM 651 N N . ASN A 1 84 ? -1.474 11.393 -3.610 1.00 91.88 84 ASN A N 1
ATOM 652 C CA . ASN A 1 84 ? -2.586 11.991 -2.857 1.00 91.88 84 ASN A CA 1
ATOM 653 C C . ASN A 1 84 ? -3.991 11.800 -3.481 1.00 91.88 84 ASN A C 1
ATOM 655 O O . ASN A 1 84 ? -4.993 11.917 -2.777 1.00 91.88 84 ASN A O 1
ATOM 659 N N . ASN A 1 85 ? -4.081 11.453 -4.770 1.00 92.44 85 ASN A N 1
ATOM 660 C CA . ASN A 1 85 ? -5.329 11.102 -5.452 1.00 92.44 85 ASN A CA 1
ATOM 661 C C . ASN A 1 85 ? -5.681 9.603 -5.371 1.00 92.44 85 ASN A C 1
ATOM 663 O O . ASN A 1 85 ? -6.578 9.175 -6.086 1.00 92.44 85 ASN A O 1
ATOM 667 N N . GLN A 1 86 ? -4.996 8.820 -4.532 1.00 94.62 86 GLN A N 1
ATOM 668 C CA . GLN A 1 86 ? -5.150 7.364 -4.391 1.00 94.62 86 GLN A CA 1
ATOM 669 C C . GLN A 1 86 ? -4.921 6.584 -5.693 1.00 94.62 86 GLN A C 1
ATOM 671 O O . GLN A 1 86 ? -5.533 5.550 -5.958 1.00 94.62 86 GLN A O 1
ATOM 676 N N . GLN A 1 87 ? -3.990 7.077 -6.510 1.00 95.12 87 GLN A N 1
ATOM 677 C CA . GLN A 1 87 ? -3.574 6.403 -7.734 1.00 95.12 87 GLN A CA 1
ATOM 678 C C . GLN A 1 87 ? -2.351 5.544 -7.454 1.00 95.12 87 GLN A C 1
ATOM 680 O O . GLN A 1 87 ? -1.269 6.063 -7.165 1.00 95.12 87 GLN A O 1
ATOM 685 N N . MET A 1 88 ? -2.537 4.235 -7.562 1.00 95.56 88 MET A N 1
ATOM 686 C CA . MET A 1 88 ? -1.598 3.230 -7.091 1.00 95.56 88 MET A CA 1
ATOM 687 C C . MET A 1 88 ? -0.932 2.499 -8.250 1.00 95.56 88 MET A C 1
ATOM 689 O O . MET A 1 88 ? -1.495 2.328 -9.333 1.00 95.56 88 MET A O 1
ATOM 693 N N . ARG A 1 89 ? 0.293 2.039 -8.021 1.00 94.56 89 ARG A N 1
ATOM 694 C CA . ARG A 1 89 ? 1.037 1.157 -8.928 1.00 94.56 89 ARG A CA 1
ATOM 695 C C . ARG A 1 89 ? 2.127 0.441 -8.156 1.00 94.56 89 ARG A C 1
ATOM 697 O O . ARG A 1 89 ? 2.661 0.992 -7.199 1.00 94.56 89 ARG A O 1
ATOM 704 N N . GLY A 1 90 ? 2.540 -0.726 -8.618 1.00 94.62 90 GLY A N 1
ATOM 705 C CA . GLY A 1 90 ? 3.671 -1.403 -8.008 1.00 94.62 90 GLY A CA 1
ATOM 706 C C . GLY A 1 90 ? 4.162 -2.587 -8.801 1.00 94.62 90 GLY A C 1
ATOM 707 O O . GLY A 1 90 ? 3.565 -2.948 -9.809 1.00 94.62 90 GLY A O 1
ATOM 708 N N . VAL A 1 91 ? 5.290 -3.125 -8.353 1.00 95.31 91 VAL A N 1
ATOM 709 C CA . VAL A 1 91 ? 5.972 -4.273 -8.953 1.00 95.31 91 VAL A CA 1
ATOM 710 C C . VAL A 1 91 ? 6.722 -5.047 -7.887 1.00 95.31 91 VAL A C 1
ATOM 712 O O . VAL A 1 91 ? 7.192 -4.474 -6.902 1.00 95.31 91 VAL A O 1
ATOM 715 N N . ALA A 1 92 ? 6.916 -6.334 -8.134 1.00 95.62 92 ALA A N 1
ATOM 716 C CA . ALA A 1 92 ? 7.899 -7.147 -7.438 1.00 95.62 92 ALA A CA 1
ATOM 717 C C . ALA A 1 92 ? 8.936 -7.707 -8.417 1.00 95.62 92 ALA A C 1
ATOM 719 O O . ALA A 1 92 ? 8.656 -7.945 -9.595 1.00 95.62 92 ALA A O 1
ATOM 720 N N . ARG A 1 93 ? 10.151 -7.930 -7.922 1.00 94.00 93 ARG A N 1
ATOM 721 C CA . ARG A 1 93 ? 11.220 -8.633 -8.626 1.00 94.00 93 ARG A CA 1
ATOM 722 C C . ARG A 1 93 ? 11.566 -9.888 -7.847 1.00 94.00 93 ARG A C 1
ATOM 724 O O . ARG A 1 93 ? 11.825 -9.842 -6.646 1.00 94.00 93 ARG A O 1
ATOM 731 N N . VAL A 1 94 ? 11.549 -11.001 -8.566 1.00 93.88 94 VAL A N 1
ATOM 732 C CA . VAL A 1 94 ? 11.861 -12.328 -8.046 1.00 93.88 94 VAL A CA 1
ATOM 733 C C . VAL A 1 94 ? 13.162 -12.795 -8.690 1.00 93.88 94 VAL A C 1
ATOM 735 O O . VAL A 1 94 ? 13.325 -12.724 -9.907 1.00 93.88 94 VAL A O 1
ATOM 738 N N . GLN A 1 95 ? 14.100 -13.239 -7.864 1.00 87.94 95 GLN A N 1
ATOM 739 C CA . GLN A 1 95 ? 15.407 -13.763 -8.233 1.00 87.94 95 GLN A CA 1
ATOM 740 C C . GLN A 1 95 ? 15.638 -15.081 -7.495 1.00 87.94 95 GLN A C 1
ATOM 742 O O . GLN A 1 95 ? 16.321 -15.138 -6.478 1.00 87.94 95 GLN A O 1
ATOM 747 N N . GLY A 1 96 ? 15.049 -16.154 -8.017 1.00 86.75 96 GLY A N 1
ATOM 748 C CA . GLY A 1 96 ? 15.198 -17.494 -7.462 1.00 86.75 96 GLY A CA 1
ATOM 749 C C . GLY A 1 96 ? 13.868 -18.213 -7.312 1.00 86.75 96 GLY A C 1
ATOM 750 O O . GLY A 1 96 ? 12.839 -17.781 -7.826 1.00 86.75 96 GLY A O 1
ATOM 751 N N . GLU A 1 97 ? 13.920 -19.343 -6.620 1.00 88.31 97 GLU A N 1
ATOM 752 C CA . GLU A 1 97 ? 12.761 -20.186 -6.364 1.00 88.31 97 GLU A CA 1
ATOM 753 C C . GLU A 1 97 ? 12.096 -19.761 -5.051 1.00 88.31 97 GLU A C 1
ATOM 755 O O . GLU A 1 97 ? 12.765 -19.591 -4.029 1.00 88.31 97 GLU A O 1
ATOM 760 N N . ILE A 1 98 ? 10.779 -19.556 -5.087 1.00 92.75 98 ILE A N 1
ATOM 761 C CA . ILE A 1 98 ? 9.994 -19.137 -3.924 1.00 92.75 98 ILE A CA 1
ATOM 762 C C . ILE A 1 98 ? 9.241 -20.353 -3.377 1.00 92.75 98 ILE A C 1
ATOM 764 O O . ILE A 1 98 ? 8.471 -20.961 -4.125 1.00 92.75 98 ILE A O 1
ATOM 768 N N . PRO A 1 99 ? 9.422 -20.715 -2.092 1.00 90.75 99 PRO A N 1
ATOM 769 C CA . PRO A 1 99 ? 8.662 -21.802 -1.493 1.00 90.75 99 PRO A CA 1
ATOM 770 C C . PRO A 1 99 ? 7.178 -21.433 -1.378 1.00 90.75 99 PRO A C 1
ATOM 772 O O . PRO A 1 99 ? 6.830 -20.279 -1.145 1.00 90.75 99 PRO A O 1
ATOM 775 N N . GLU A 1 100 ? 6.294 -22.423 -1.507 1.00 86.44 100 GLU A N 1
ATOM 776 C CA . GLU A 1 100 ? 4.836 -22.219 -1.586 1.00 86.44 100 GLU A CA 1
ATOM 777 C C . GLU A 1 100 ? 4.249 -21.474 -0.373 1.00 86.44 100 GLU A C 1
ATOM 779 O O . GLU A 1 100 ? 3.361 -20.644 -0.534 1.00 86.44 100 GLU A O 1
ATOM 784 N N . ASN A 1 101 ? 4.799 -21.712 0.823 1.00 88.69 101 ASN A N 1
ATOM 785 C CA . ASN A 1 101 ? 4.385 -21.084 2.084 1.00 88.69 101 ASN A CA 1
ATOM 786 C C . ASN A 1 101 ? 5.470 -20.150 2.649 1.00 88.69 101 ASN A C 1
ATOM 788 O O . ASN A 1 101 ? 5.726 -20.151 3.852 1.00 88.69 101 ASN A O 1
ATOM 792 N N . ALA A 1 102 ? 6.168 -19.414 1.778 1.00 90.25 102 ALA A N 1
ATOM 793 C CA . ALA A 1 102 ? 7.179 -18.451 2.205 1.00 90.25 102 ALA A CA 1
ATOM 794 C C . ALA A 1 102 ? 6.559 -17.354 3.087 1.00 90.25 102 ALA A C 1
ATOM 796 O O . ALA A 1 102 ? 5.585 -16.714 2.688 1.00 90.25 102 ALA A O 1
ATOM 797 N N . ASP A 1 103 ? 7.146 -17.114 4.259 1.00 91.25 103 ASP A N 1
ATOM 798 C CA . ASP A 1 103 ? 6.826 -15.948 5.080 1.00 91.25 103 ASP A CA 1
ATOM 799 C C . ASP A 1 103 ? 7.549 -14.688 4.563 1.00 91.25 103 ASP A C 1
ATOM 801 O O . ASP A 1 103 ? 8.411 -14.747 3.677 1.00 91.25 103 ASP A O 1
ATOM 805 N N . LEU A 1 104 ? 7.198 -13.524 5.120 1.00 91.94 104 LEU A N 1
ATOM 806 C CA . LEU A 1 104 ? 7.771 -12.236 4.719 1.00 91.94 104 LEU A CA 1
ATOM 807 C C . LEU A 1 104 ? 9.307 -12.232 4.816 1.00 91.94 104 LEU A C 1
ATOM 809 O O . LEU A 1 104 ? 9.986 -11.748 3.908 1.00 91.94 104 LEU A O 1
ATOM 813 N N . LYS A 1 105 ? 9.855 -12.810 5.893 1.00 92.00 105 LYS A N 1
ATOM 814 C CA . LYS A 1 105 ? 11.302 -12.892 6.140 1.00 92.00 105 LYS A CA 1
ATOM 815 C C . LYS A 1 105 ? 12.006 -13.840 5.176 1.00 92.00 105 LYS A C 1
ATOM 817 O O . LYS A 1 105 ? 13.108 -13.538 4.740 1.00 92.00 105 LYS A O 1
ATOM 822 N N . THR A 1 106 ? 11.384 -14.947 4.789 1.00 92.81 106 THR A N 1
ATOM 823 C CA . THR A 1 106 ? 11.931 -15.872 3.789 1.00 92.81 106 THR A CA 1
ATOM 824 C C . THR A 1 106 ? 11.908 -15.248 2.402 1.00 92.81 106 THR A C 1
ATOM 826 O O . THR A 1 106 ? 12.847 -15.451 1.642 1.00 92.81 106 THR A O 1
ATOM 829 N N . LEU A 1 107 ? 10.864 -14.482 2.064 1.00 93.19 107 LEU A N 1
ATOM 830 C CA . LEU A 1 107 ? 10.752 -13.806 0.771 1.00 93.19 107 LEU A CA 1
ATOM 831 C C . LEU A 1 107 ? 11.781 -12.693 0.603 1.00 93.19 107 LEU A C 1
ATOM 833 O O . LEU A 1 107 ? 12.492 -12.664 -0.399 1.00 93.19 107 LEU A O 1
ATOM 837 N N . VAL A 1 108 ? 11.837 -11.774 1.566 1.00 94.12 108 VAL A N 1
ATOM 838 C CA . VAL A 1 108 ? 12.704 -10.592 1.487 1.00 94.12 108 VAL A CA 1
ATOM 839 C C . VAL A 1 108 ? 14.132 -10.922 1.920 1.00 94.12 108 VAL A C 1
ATOM 841 O O . VAL A 1 108 ? 15.073 -10.295 1.441 1.00 94.12 108 VAL A O 1
ATOM 844 N N . GLY A 1 109 ? 14.316 -11.918 2.787 1.00 92.00 109 GLY A N 1
ATOM 845 C CA . GLY A 1 109 ? 15.591 -12.196 3.439 1.00 92.00 109 GLY A CA 1
ATOM 846 C C . GLY A 1 109 ? 15.923 -11.139 4.493 1.00 92.00 109 GLY A C 1
ATOM 847 O O . GLY A 1 109 ? 15.045 -10.574 5.150 1.00 92.00 109 GLY A O 1
ATOM 848 N N . ASN A 1 110 ? 17.211 -10.843 4.638 1.00 92.19 110 ASN A N 1
ATOM 849 C CA . ASN A 1 110 ? 17.678 -9.709 5.421 1.00 92.19 110 ASN A CA 1
ATOM 850 C C . ASN A 1 110 ? 17.471 -8.437 4.605 1.00 92.19 110 ASN A C 1
ATOM 852 O O . ASN A 1 110 ? 18.052 -8.258 3.531 1.00 92.19 110 ASN A O 1
ATOM 856 N N . GLY A 1 111 ? 16.647 -7.536 5.123 1.00 92.88 111 GLY A N 1
ATOM 857 C CA . GLY A 1 111 ? 16.226 -6.383 4.355 1.00 92.88 111 GLY A CA 1
ATOM 858 C C . GLY A 1 111 ? 15.713 -5.230 5.189 1.00 92.88 111 GLY A C 1
ATOM 859 O O . GLY A 1 111 ? 15.761 -5.226 6.422 1.00 92.88 111 GLY A O 1
ATOM 860 N N . TYR A 1 112 ? 15.212 -4.238 4.470 1.00 94.56 112 TYR A N 1
ATOM 861 C CA . TYR A 1 112 ? 14.690 -3.007 5.029 1.00 94.56 112 TYR A CA 1
ATOM 862 C C . TYR A 1 112 ? 13.361 -2.657 4.371 1.00 94.56 112 TYR A C 1
ATOM 864 O O . TYR A 1 112 ? 13.157 -2.893 3.175 1.00 94.56 112 TYR A O 1
ATOM 872 N N . VAL A 1 113 ? 12.486 -2.032 5.153 1.00 95.38 113 VAL A N 1
ATOM 873 C CA . VAL A 1 113 ? 11.363 -1.265 4.626 1.00 95.38 113 VAL A CA 1
ATOM 874 C C . VAL A 1 113 ? 11.857 0.155 4.403 1.00 95.38 113 VAL A C 1
ATOM 876 O O . VAL A 1 113 ? 12.400 0.797 5.305 1.00 95.38 113 VAL A O 1
ATOM 879 N N . VAL A 1 114 ? 11.689 0.647 3.185 1.00 95.44 114 VAL A N 1
ATOM 880 C CA . VAL A 1 114 ? 12.066 2.002 2.805 1.00 95.44 114 VAL A CA 1
ATOM 881 C C . VAL A 1 114 ? 10.803 2.750 2.415 1.00 95.44 114 VAL A C 1
ATOM 883 O O . VAL A 1 114 ? 10.071 2.332 1.519 1.00 95.44 114 VAL A O 1
ATOM 886 N N . ILE A 1 115 ? 10.573 3.878 3.073 1.00 95.12 115 ILE A N 1
ATOM 887 C CA . ILE A 1 115 ? 9.453 4.770 2.794 1.00 95.12 115 ILE A CA 1
ATOM 888 C C . ILE A 1 115 ? 10.033 6.049 2.218 1.00 95.12 115 ILE A C 1
ATOM 890 O O . ILE A 1 115 ? 10.817 6.740 2.860 1.00 95.12 115 ILE A O 1
ATOM 894 N N . THR A 1 116 ? 9.680 6.353 0.978 1.00 94.44 116 THR A N 1
ATOM 895 C CA . THR A 1 116 ? 10.030 7.610 0.320 1.00 94.44 116 THR A CA 1
ATOM 896 C C . THR A 1 116 ? 8.787 8.470 0.210 1.00 94.44 116 THR A C 1
ATOM 898 O O . THR A 1 116 ? 7.793 8.014 -0.341 1.00 94.44 116 THR A O 1
ATOM 901 N N . ILE A 1 117 ? 8.875 9.724 0.640 1.00 93.25 117 ILE A N 1
ATOM 902 C CA . ILE A 1 117 ? 7.844 10.736 0.427 1.00 93.25 117 ILE A CA 1
ATOM 903 C C . ILE A 1 117 ? 8.435 11.813 -0.480 1.00 93.25 117 ILE A C 1
ATOM 905 O O . ILE A 1 117 ? 9.427 12.460 -0.135 1.00 93.25 117 ILE A O 1
ATOM 909 N N . THR A 1 118 ? 7.829 11.995 -1.647 1.00 93.31 118 THR A N 1
ATOM 910 C CA . THR A 1 118 ? 8.223 13.004 -2.629 1.00 93.31 118 THR A CA 1
ATOM 911 C C . THR A 1 118 ? 7.090 14.023 -2.748 1.00 93.31 118 THR A C 1
ATOM 913 O O . THR A 1 118 ? 6.095 13.756 -3.424 1.00 93.31 118 THR A O 1
ATOM 916 N N . PRO A 1 119 ? 7.185 15.184 -2.077 1.00 92.38 119 PRO A N 1
ATOM 917 C CA . PRO A 1 119 ? 6.200 16.238 -2.262 1.00 92.38 119 PRO A CA 1
ATOM 918 C C . PRO A 1 119 ? 6.320 16.830 -3.673 1.00 92.38 119 PRO A C 1
ATOM 920 O O . PRO A 1 119 ? 7.403 16.863 -4.259 1.00 92.38 119 PRO A O 1
ATOM 923 N N . SER A 1 120 ? 5.212 17.344 -4.207 1.00 89.75 120 SER A N 1
ATOM 924 C CA . SER A 1 120 ? 5.209 18.077 -5.484 1.00 89.75 120 SER A CA 1
ATOM 925 C C . SER A 1 120 ? 6.035 19.362 -5.389 1.00 89.75 120 SER A C 1
ATOM 927 O O . SER A 1 120 ? 6.686 19.768 -6.351 1.00 89.75 120 SER A O 1
ATOM 929 N N . GLU A 1 121 ? 6.031 19.976 -4.204 1.00 88.94 121 GLU A N 1
ATOM 930 C CA . GLU A 1 121 ? 6.841 21.135 -3.853 1.00 88.94 121 GLU A CA 1
ATOM 931 C C . GLU A 1 121 ? 7.622 20.844 -2.570 1.00 88.94 121 GLU A C 1
ATOM 933 O O . GLU A 1 121 ? 7.038 20.590 -1.519 1.00 88.94 121 GLU A O 1
ATOM 938 N N . GLY A 1 122 ? 8.951 20.896 -2.646 1.00 89.06 122 GLY A N 1
ATOM 939 C CA . GLY A 1 122 ? 9.830 20.685 -1.498 1.00 89.06 122 GLY A CA 1
ATOM 940 C C . GLY A 1 122 ? 10.893 19.625 -1.752 1.00 89.06 122 GLY A C 1
ATOM 941 O O . GLY A 1 122 ? 11.191 19.268 -2.893 1.00 89.06 122 GLY A O 1
ATOM 942 N N . GLU A 1 123 ? 11.496 19.152 -0.668 1.00 89.12 123 GLU A N 1
ATOM 943 C CA . GLU A 1 123 ? 12.562 18.157 -0.717 1.00 89.12 123 GLU A CA 1
ATOM 944 C C . GLU A 1 123 ? 12.015 16.751 -0.476 1.00 89.12 123 GLU A C 1
ATOM 946 O O . GLU A 1 123 ? 11.109 16.535 0.330 1.00 89.12 123 GLU A O 1
ATOM 951 N N . ARG A 1 124 ? 12.596 15.780 -1.183 1.00 92.50 124 ARG A N 1
ATOM 952 C CA . ARG A 1 124 ? 12.296 14.363 -0.992 1.00 92.50 124 ARG A CA 1
ATOM 953 C C . ARG A 1 124 ? 12.772 13.917 0.389 1.00 92.50 124 ARG A C 1
ATOM 955 O O . ARG A 1 124 ? 13.940 14.093 0.730 1.00 92.50 124 ARG A O 1
ATOM 962 N N . TYR A 1 125 ? 11.891 13.251 1.124 1.00 89.31 125 TYR A N 1
ATOM 963 C CA . TYR A 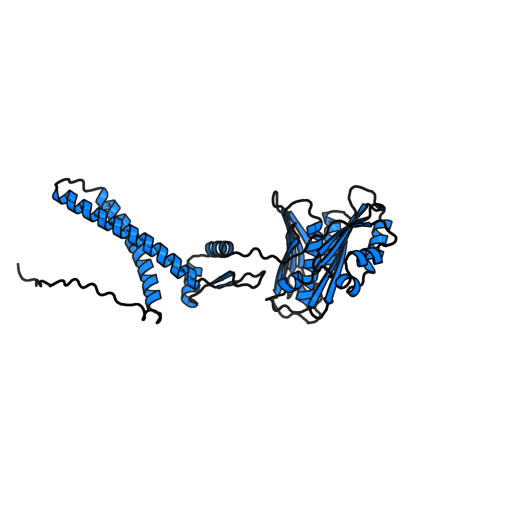1 125 ? 12.190 12.613 2.399 1.00 89.31 125 TYR A CA 1
ATOM 964 C C . TYR A 1 125 ? 12.236 11.088 2.241 1.00 89.31 125 TYR A C 1
ATOM 966 O O . TYR A 1 125 ? 11.478 10.506 1.463 1.00 89.31 125 TYR A O 1
ATOM 974 N N . GLN A 1 126 ? 13.139 10.430 2.969 1.00 93.06 126 GLN A N 1
ATOM 975 C CA . GLN A 1 126 ? 13.280 8.978 2.945 1.00 93.06 126 GLN A CA 1
ATOM 976 C C . GLN A 1 126 ? 13.560 8.440 4.348 1.00 93.06 126 GLN A C 1
ATOM 978 O O . GLN A 1 126 ? 14.557 8.797 4.974 1.00 93.06 126 GLN A O 1
ATOM 983 N N . GLY A 1 127 ? 12.684 7.554 4.810 1.00 91.94 127 GLY A N 1
ATOM 984 C CA . GLY A 1 127 ? 12.832 6.776 6.030 1.00 91.94 127 GLY A CA 1
ATOM 985 C C . GLY A 1 127 ? 13.205 5.329 5.720 1.00 91.94 127 GLY A C 1
ATOM 986 O O . GLY A 1 127 ? 12.759 4.766 4.719 1.00 91.94 127 GLY A O 1
ATOM 987 N N . VAL A 1 128 ? 14.035 4.726 6.570 1.00 92.88 128 VAL A N 1
ATOM 988 C CA . VAL A 1 128 ? 14.460 3.325 6.448 1.00 92.88 128 VAL A CA 1
ATOM 989 C C . VAL A 1 128 ? 14.342 2.655 7.809 1.00 92.88 128 VAL A C 1
ATOM 991 O O . VAL A 1 128 ? 14.856 3.177 8.798 1.00 92.88 128 VAL A O 1
ATOM 994 N N . VAL A 1 129 ? 13.694 1.494 7.852 1.00 91.94 129 VAL A N 1
ATOM 995 C CA . VAL A 1 129 ? 13.591 0.644 9.044 1.00 91.94 129 VAL A CA 1
ATOM 996 C C . VAL A 1 129 ? 13.993 -0.786 8.686 1.00 91.94 129 VAL A C 1
ATOM 998 O O . VAL A 1 129 ? 13.755 -1.245 7.569 1.00 91.94 129 VAL A O 1
ATOM 1001 N N . GLY A 1 130 ? 14.656 -1.482 9.610 1.00 92.12 130 GLY A N 1
ATOM 1002 C CA . GLY A 1 130 ? 14.986 -2.897 9.435 1.00 92.12 130 GLY A CA 1
ATOM 1003 C C . GLY A 1 130 ? 13.727 -3.759 9.394 1.00 92.12 130 GLY A C 1
ATOM 1004 O O . GLY A 1 130 ? 12.747 -3.461 10.074 1.00 92.12 130 GLY A O 1
ATOM 1005 N N . LEU A 1 131 ? 13.755 -4.836 8.611 1.00 92.31 131 LEU A N 1
ATOM 1006 C CA . LEU A 1 131 ? 12.681 -5.830 8.575 1.00 92.31 131 LEU A CA 1
ATOM 1007 C C . LEU A 1 131 ? 12.826 -6.791 9.771 1.00 92.31 131 LEU A C 1
ATOM 1009 O O . LEU A 1 131 ? 13.216 -7.948 9.632 1.00 92.31 131 LEU A O 1
ATOM 1013 N N . GLU A 1 132 ? 12.597 -6.267 10.978 1.00 88.94 132 GLU A N 1
ATOM 1014 C CA . GLU A 1 132 ? 12.721 -7.015 12.240 1.00 88.94 132 GLU A CA 1
ATOM 1015 C C . GLU A 1 132 ? 11.406 -7.715 12.624 1.00 88.94 132 GLU A C 1
ATOM 1017 O O . GLU A 1 132 ? 11.433 -8.825 13.167 1.00 88.94 132 GLU A O 1
ATOM 1022 N N . GLY A 1 133 ? 10.264 -7.104 12.294 1.00 85.44 133 GLY A N 1
ATOM 1023 C CA . GLY A 1 133 ? 8.929 -7.638 12.551 1.00 85.44 133 GLY A CA 1
ATOM 1024 C C . GLY A 1 133 ? 8.581 -8.854 11.690 1.00 85.44 133 GLY A C 1
ATOM 1025 O O . GLY A 1 133 ? 9.111 -9.045 10.595 1.00 85.44 133 GLY A O 1
ATOM 1026 N N . ASP A 1 134 ? 7.675 -9.694 12.190 1.00 90.06 134 ASP A N 1
ATOM 1027 C CA . ASP A 1 134 ? 7.206 -10.891 11.473 1.00 90.06 134 ASP A CA 1
ATOM 1028 C C . ASP A 1 134 ? 6.161 -10.568 10.389 1.00 90.06 134 ASP A C 1
ATOM 1030 O O . ASP A 1 134 ? 5.912 -11.383 9.502 1.00 90.06 134 ASP A O 1
ATOM 1034 N N . THR A 1 135 ? 5.566 -9.371 10.434 1.00 92.94 135 THR A N 1
ATOM 1035 C CA . THR A 1 135 ? 4.549 -8.893 9.486 1.00 92.94 135 THR A CA 1
ATOM 1036 C C . THR A 1 135 ? 4.903 -7.505 8.955 1.00 92.94 135 THR A C 1
ATOM 1038 O O . THR A 1 135 ? 5.625 -6.743 9.606 1.00 92.94 135 THR A O 1
ATOM 1041 N N . LEU A 1 136 ? 4.372 -7.143 7.780 1.00 92.94 136 LEU A N 1
ATOM 1042 C CA . LEU A 1 136 ? 4.584 -5.810 7.212 1.00 92.94 136 LEU A CA 1
ATOM 1043 C C . LEU A 1 136 ? 4.000 -4.720 8.118 1.00 92.94 136 LEU A C 1
ATOM 1045 O O . LEU A 1 136 ? 4.633 -3.685 8.316 1.00 92.94 136 LEU A O 1
ATOM 1049 N N . ALA A 1 137 ? 2.816 -4.971 8.683 1.00 93.88 137 ALA A N 1
ATOM 1050 C CA . ALA A 1 137 ? 2.163 -4.064 9.617 1.00 93.88 137 ALA A CA 1
ATOM 1051 C C . ALA A 1 137 ? 3.064 -3.755 10.822 1.00 93.88 137 ALA A C 1
ATOM 1053 O O . ALA A 1 137 ? 3.310 -2.584 11.090 1.00 93.88 137 ALA A O 1
ATOM 1054 N N . ALA A 1 138 ? 3.648 -4.775 11.464 1.00 92.75 138 ALA A N 1
ATOM 1055 C CA . ALA A 1 138 ? 4.556 -4.581 12.597 1.00 92.75 138 ALA A CA 1
ATOM 1056 C C . ALA A 1 138 ? 5.797 -3.751 12.219 1.00 92.75 138 ALA A C 1
ATOM 1058 O O . ALA A 1 138 ? 6.159 -2.816 12.929 1.00 92.75 138 ALA A O 1
ATOM 1059 N N . CYS A 1 139 ? 6.411 -4.022 11.061 1.00 92.81 139 CYS A N 1
ATOM 1060 C CA . CYS A 1 139 ? 7.553 -3.238 10.577 1.00 92.81 139 CYS A CA 1
ATOM 1061 C C . CYS A 1 139 ? 7.196 -1.760 10.322 1.00 92.81 139 CYS A C 1
ATOM 1063 O O . CYS A 1 139 ? 8.014 -0.868 10.550 1.00 92.81 139 CYS A O 1
ATOM 1065 N N . LEU A 1 140 ? 5.984 -1.484 9.832 1.00 92.44 140 LEU A N 1
ATOM 1066 C CA . LEU A 1 140 ? 5.501 -0.120 9.607 1.00 92.44 140 LEU A CA 1
ATOM 1067 C C . LEU A 1 140 ? 5.108 0.579 10.916 1.00 92.44 140 LEU A C 1
ATOM 1069 O O . LEU A 1 140 ? 5.369 1.771 11.067 1.00 92.44 140 LEU A O 1
ATOM 1073 N N . GLU A 1 141 ? 4.533 -0.138 11.879 1.00 92.25 141 GLU A N 1
ATOM 1074 C CA . GLU A 1 141 ? 4.277 0.381 13.227 1.00 92.25 141 GLU A CA 1
ATOM 1075 C C . GLU A 1 141 ? 5.589 0.780 13.921 1.00 92.25 141 GLU A C 1
ATOM 1077 O O . GLU A 1 141 ? 5.686 1.883 14.465 1.00 92.25 141 GLU A O 1
ATOM 1082 N N . ASP A 1 142 ? 6.633 -0.047 13.810 1.00 90.56 142 ASP A N 1
ATOM 1083 C CA . ASP A 1 142 ? 7.979 0.267 14.305 1.00 90.56 142 ASP A CA 1
ATOM 1084 C C . ASP A 1 142 ? 8.562 1.522 13.644 1.00 90.56 142 ASP A C 1
ATOM 1086 O O . ASP A 1 142 ? 9.211 2.343 14.304 1.00 90.56 142 ASP A O 1
ATOM 1090 N N . TYR A 1 143 ? 8.318 1.707 12.343 1.00 90.56 143 TYR A N 1
ATOM 1091 C CA . TYR A 1 143 ? 8.698 2.928 11.638 1.00 90.56 143 TYR A CA 1
ATOM 1092 C C . TYR A 1 143 ? 8.013 4.163 12.242 1.00 90.56 143 TYR A C 1
ATOM 1094 O O . TYR A 1 143 ? 8.698 5.127 12.595 1.00 90.56 143 TYR A O 1
ATOM 1102 N N . PHE A 1 144 ? 6.689 4.135 12.429 1.00 88.25 144 PHE A N 1
ATOM 1103 C CA . PHE A 1 144 ? 5.954 5.264 13.014 1.00 88.25 144 PHE A CA 1
ATOM 1104 C C . PHE A 1 144 ? 6.363 5.561 14.451 1.00 88.25 144 PHE A C 1
ATOM 1106 O O . PHE A 1 144 ? 6.522 6.729 14.815 1.00 88.25 144 PHE A O 1
ATOM 1113 N N . MET A 1 145 ? 6.597 4.515 15.244 1.00 86.75 145 MET A N 1
ATOM 1114 C CA . MET A 1 145 ? 7.062 4.644 16.620 1.00 86.75 145 MET A CA 1
ATOM 1115 C C . MET A 1 145 ? 8.399 5.395 16.694 1.00 86.75 145 MET A C 1
ATOM 1117 O O . MET A 1 145 ? 8.585 6.238 17.571 1.00 86.75 145 MET A O 1
ATOM 1121 N N . ARG A 1 146 ? 9.326 5.127 15.761 1.00 85.88 146 ARG A N 1
ATOM 1122 C CA . ARG A 1 146 ? 10.659 5.752 15.740 1.00 85.88 146 ARG A CA 1
ATOM 1123 C C . ARG A 1 146 ? 10.684 7.122 15.055 1.00 85.88 146 ARG A C 1
ATOM 1125 O O . ARG A 1 146 ? 11.450 7.982 15.484 1.00 85.88 146 ARG A O 1
ATOM 1132 N N . SER A 1 147 ? 9.914 7.321 13.983 1.00 81.38 147 SER A N 1
ATOM 1133 C CA . SER A 1 147 ? 9.988 8.531 13.147 1.00 81.38 147 SER A CA 1
ATOM 1134 C C . SER A 1 147 ? 9.014 9.636 13.558 1.00 81.38 147 SER A C 1
ATOM 1136 O O . SER A 1 147 ? 9.437 10.782 13.678 1.00 81.38 147 SER A O 1
ATOM 1138 N N . GLU A 1 148 ? 7.745 9.309 13.805 1.00 74.00 148 GLU A N 1
ATOM 1139 C CA . GLU A 1 148 ? 6.681 10.303 14.046 1.00 74.00 148 GLU A CA 1
ATOM 1140 C C . GLU A 1 148 ? 6.306 10.424 15.529 1.00 74.00 148 GLU A C 1
ATOM 1142 O O . GLU A 1 148 ? 5.696 11.412 15.930 1.00 74.00 148 GLU A O 1
ATOM 1147 N N . GLN A 1 149 ? 6.665 9.432 16.356 1.00 80.75 149 GLN A N 1
ATOM 1148 C CA . GLN A 1 149 ? 6.299 9.351 17.781 1.00 80.75 149 GLN A CA 1
ATOM 1149 C C . GLN A 1 149 ? 4.782 9.441 18.037 1.00 80.75 149 GLN A C 1
ATOM 1151 O O . GLN A 1 149 ? 4.349 9.731 19.152 1.00 80.75 149 GLN A O 1
ATOM 1156 N N . LEU A 1 150 ? 3.964 9.171 17.017 1.00 80.12 150 LEU A N 1
ATOM 1157 C CA . LEU A 1 150 ? 2.515 9.085 17.131 1.00 80.12 150 LEU A CA 1
ATOM 1158 C C . LEU A 1 150 ? 2.114 7.612 17.238 1.00 80.12 150 LEU A C 1
ATOM 1160 O O . LEU A 1 150 ? 2.435 6.842 16.321 1.00 80.12 150 LEU A O 1
ATOM 1164 N N . PRO A 1 151 ? 1.401 7.203 18.306 1.00 87.25 151 PRO A N 1
ATOM 1165 C CA . PRO A 1 151 ? 0.828 5.867 18.386 1.00 87.25 151 PRO A CA 1
ATOM 1166 C C . PRO A 1 151 ? -0.012 5.588 17.140 1.00 87.25 151 PRO A C 1
ATOM 1168 O O . PRO A 1 151 ? -0.970 6.305 16.840 1.00 87.25 151 PRO A O 1
ATOM 1171 N N . THR A 1 152 ? 0.415 4.578 16.387 1.00 91.31 152 THR A N 1
ATOM 1172 C CA . THR A 1 152 ? -0.161 4.186 15.103 1.00 91.31 152 THR A CA 1
ATOM 1173 C C . THR A 1 152 ? -0.333 2.679 15.114 1.00 91.31 152 THR A C 1
ATOM 1175 O O . THR A 1 152 ? 0.595 1.966 15.490 1.00 91.31 152 THR A O 1
ATOM 1178 N N . ARG A 1 153 ? -1.511 2.205 14.717 1.00 94.38 153 ARG A N 1
ATOM 1179 C CA . ARG A 1 153 ? -1.804 0.786 14.527 1.00 94.38 153 ARG A CA 1
ATOM 1180 C C . ARG A 1 153 ? -2.271 0.535 13.108 1.00 94.38 153 ARG A C 1
ATOM 1182 O O . ARG A 1 153 ? -3.069 1.308 12.575 1.00 94.38 153 ARG A O 1
ATOM 1189 N N . LEU A 1 154 ? -1.769 -0.539 12.515 1.00 95.06 154 LEU A N 1
ATOM 1190 C CA . LEU A 1 154 ? -2.069 -0.964 11.156 1.00 95.06 154 LEU A CA 1
ATOM 1191 C C . LEU A 1 154 ? -2.633 -2.380 11.180 1.00 95.06 154 LEU A C 1
ATOM 1193 O O . LEU A 1 154 ? -1.971 -3.332 11.578 1.00 95.06 154 LEU A O 1
ATOM 1197 N N . PHE A 1 155 ? -3.846 -2.528 10.669 1.00 95.62 155 PHE A N 1
ATOM 1198 C CA . PHE A 1 155 ? -4.509 -3.814 10.530 1.00 95.62 155 PHE A CA 1
ATOM 1199 C C . PHE A 1 155 ? -4.604 -4.114 9.046 1.00 95.62 155 PHE A C 1
ATOM 1201 O O . PHE A 1 155 ? -5.339 -3.449 8.326 1.00 95.62 155 PHE A O 1
ATOM 1208 N N . ILE A 1 156 ? -3.845 -5.095 8.573 1.00 95.69 156 ILE A N 1
ATOM 1209 C CA . ILE A 1 156 ? -3.852 -5.503 7.168 1.00 95.69 156 ILE A CA 1
ATOM 1210 C C . ILE A 1 156 ? -4.419 -6.915 7.094 1.00 95.69 156 ILE A C 1
ATOM 1212 O O . ILE A 1 156 ? -4.071 -7.781 7.903 1.00 95.69 156 ILE A O 1
ATOM 1216 N N . ARG A 1 157 ? -5.329 -7.137 6.146 1.00 94.75 157 ARG A N 1
ATOM 1217 C CA . ARG A 1 157 ? -5.927 -8.439 5.859 1.00 94.75 157 ARG A CA 1
ATOM 1218 C C . ARG A 1 157 ? -5.881 -8.687 4.356 1.00 94.75 157 ARG A C 1
ATOM 1220 O O . ARG A 1 157 ? -6.220 -7.820 3.552 1.00 94.75 157 ARG A O 1
ATOM 1227 N N . THR A 1 158 ? -5.477 -9.891 3.989 1.00 94.00 158 THR A N 1
ATOM 1228 C CA . THR A 1 158 ? -5.415 -10.367 2.607 1.00 94.00 158 THR A CA 1
ATOM 1229 C C . THR A 1 158 ? -6.212 -11.660 2.495 1.00 94.00 158 THR A C 1
ATOM 1231 O O . THR A 1 158 ? -6.350 -12.407 3.468 1.00 94.00 158 THR A O 1
ATOM 1234 N N . GLY A 1 159 ? -6.786 -11.911 1.325 1.00 91.50 159 GLY A N 1
ATOM 1235 C CA . GLY A 1 159 ? -7.549 -13.121 1.062 1.00 91.50 159 GLY A CA 1
ATOM 1236 C C . GLY A 1 159 ? -8.071 -13.166 -0.366 1.00 91.50 159 GLY A C 1
ATOM 1237 O O . GLY A 1 159 ? -7.653 -12.392 -1.226 1.00 91.50 159 GLY A O 1
ATOM 1238 N N . ASP A 1 160 ? -9.017 -14.066 -0.597 1.00 90.44 160 ASP A N 1
ATOM 1239 C CA . ASP A 1 160 ? -9.690 -14.214 -1.880 1.00 90.44 160 ASP A CA 1
ATOM 1240 C C . ASP A 1 160 ? -11.196 -14.025 -1.698 1.00 90.44 160 ASP A C 1
ATOM 1242 O O . ASP A 1 160 ? -11.810 -14.621 -0.810 1.00 90.44 160 ASP A O 1
ATOM 1246 N N . VAL A 1 161 ? -11.798 -13.211 -2.562 1.00 87.31 161 VAL A N 1
ATOM 1247 C CA . VAL A 1 161 ? -13.247 -13.000 -2.646 1.00 87.31 161 VAL A CA 1
ATOM 1248 C C . VAL A 1 161 ? -13.679 -13.385 -4.055 1.00 87.31 161 VAL A C 1
ATOM 1250 O O . VAL A 1 161 ? -13.109 -12.915 -5.037 1.00 87.31 161 VAL A O 1
ATOM 1253 N N . ASP A 1 162 ? -14.642 -14.299 -4.172 1.00 85.75 162 ASP A N 1
ATOM 1254 C CA . ASP A 1 162 ? -15.117 -14.837 -5.457 1.00 85.75 162 ASP A CA 1
ATOM 1255 C C . ASP A 1 162 ? -14.002 -15.407 -6.362 1.00 85.75 162 ASP A C 1
ATOM 1257 O O . ASP A 1 162 ? -14.059 -15.329 -7.591 1.00 85.75 162 ASP A O 1
ATOM 1261 N N . GLY A 1 163 ? -12.962 -15.990 -5.752 1.00 84.62 163 GLY A N 1
ATOM 1262 C CA . GLY A 1 163 ? -11.806 -16.552 -6.461 1.00 84.62 163 GLY A CA 1
ATOM 1263 C C . GLY A 1 163 ? -10.859 -15.504 -7.054 1.00 84.62 163 GLY A C 1
ATOM 1264 O O . GLY A 1 163 ? -10.028 -15.844 -7.897 1.00 84.62 163 GLY A O 1
ATOM 1265 N N . LYS A 1 164 ? -10.996 -14.239 -6.644 1.00 88.81 164 LYS A N 1
ATOM 1266 C CA . LYS A 1 164 ? -10.113 -13.133 -7.011 1.00 88.81 164 LYS A CA 1
ATOM 1267 C C . LYS A 1 164 ? -9.366 -12.628 -5.776 1.00 88.81 164 LYS A C 1
ATOM 1269 O O . LYS A 1 164 ? -9.973 -12.560 -4.706 1.00 88.81 164 LYS A O 1
ATOM 1274 N N . PRO A 1 165 ? -8.103 -12.197 -5.928 1.00 91.69 165 PRO A N 1
ATOM 1275 C CA . PRO A 1 165 ? -7.344 -11.647 -4.818 1.00 91.69 165 PRO A CA 1
ATOM 1276 C C . PRO A 1 165 ? -7.982 -10.339 -4.345 1.00 91.69 165 PRO A C 1
ATOM 1278 O O . PRO A 1 165 ? -8.279 -9.449 -5.148 1.00 91.69 165 PRO A O 1
ATOM 1281 N N . ALA A 1 166 ? -8.163 -10.228 -3.036 1.00 93.19 166 ALA A N 1
ATOM 1282 C CA . ALA A 1 166 ? -8.708 -9.063 -2.366 1.00 93.19 166 ALA A CA 1
ATOM 1283 C C . ALA A 1 166 ? -7.877 -8.748 -1.121 1.00 93.19 166 ALA A C 1
ATOM 1285 O O . ALA A 1 166 ? -7.415 -9.635 -0.400 1.00 93.19 166 ALA A O 1
ATOM 1286 N N . ALA A 1 167 ? -7.692 -7.464 -0.851 1.00 95.31 167 ALA A N 1
ATOM 1287 C CA . ALA A 1 167 ? -7.051 -7.018 0.369 1.00 95.31 167 ALA A CA 1
ATOM 1288 C C . ALA A 1 167 ? -7.750 -5.791 0.930 1.00 95.31 167 ALA A C 1
ATOM 1290 O O . ALA A 1 167 ? -8.468 -5.072 0.238 1.00 95.31 167 ALA A O 1
ATOM 1291 N N . GLY A 1 168 ? -7.559 -5.574 2.217 1.00 95.44 168 GLY A N 1
ATOM 1292 C CA . GLY A 1 168 ? -8.147 -4.463 2.926 1.00 95.44 168 GLY A CA 1
ATOM 1293 C C . GLY A 1 168 ? -7.380 -4.202 4.199 1.00 95.44 168 GLY A C 1
ATOM 1294 O O . GLY A 1 168 ? -6.611 -5.039 4.681 1.00 95.44 168 GLY A O 1
ATOM 1295 N N . GLY A 1 169 ? -7.573 -3.017 4.744 1.00 95.62 169 GLY A N 1
ATOM 1296 C CA . GLY A 1 169 ? -6.935 -2.676 5.992 1.00 95.62 169 GLY A CA 1
ATOM 1297 C C . GLY A 1 169 ? -7.524 -1.461 6.650 1.00 95.62 169 GLY A C 1
ATOM 1298 O O . GLY A 1 169 ? -8.308 -0.716 6.063 1.00 95.62 169 GLY A O 1
ATOM 1299 N N . MET A 1 170 ? -7.127 -1.296 7.900 1.00 96.19 170 MET A N 1
ATOM 1300 C CA . MET A 1 170 ? -7.519 -0.190 8.744 1.00 96.19 170 MET A CA 1
ATOM 1301 C C . MET A 1 170 ? -6.275 0.418 9.378 1.00 96.19 170 MET A C 1
ATOM 1303 O O . MET A 1 170 ? -5.327 -0.291 9.720 1.00 96.19 170 MET A O 1
ATOM 1307 N N . LEU A 1 171 ? -6.283 1.734 9.535 1.00 95.75 171 LEU A N 1
ATOM 1308 C CA . LEU A 1 171 ? -5.255 2.479 10.252 1.00 95.75 171 LEU A CA 1
ATOM 1309 C C . LEU A 1 171 ? -5.930 3.217 11.397 1.00 95.75 171 LEU A C 1
ATOM 1311 O O . LEU A 1 171 ? -6.950 3.860 11.177 1.00 95.75 171 LEU A O 1
ATOM 1315 N N . LEU A 1 172 ? -5.349 3.151 12.592 1.00 94.44 172 LEU A N 1
ATOM 1316 C CA . LEU A 1 172 ? -5.707 4.011 13.717 1.00 94.44 172 LEU A CA 1
ATOM 1317 C C . LEU A 1 172 ? -4.490 4.826 14.127 1.00 94.44 172 LEU A C 1
ATOM 1319 O O . LEU A 1 172 ? -3.406 4.272 14.309 1.00 94.44 172 LEU A O 1
ATOM 1323 N N . GLN A 1 173 ? -4.660 6.132 14.298 1.00 91.31 173 GLN A N 1
ATOM 1324 C CA . GLN A 1 173 ? -3.568 7.000 14.721 1.00 91.31 173 GLN A CA 1
ATOM 1325 C C . GLN A 1 173 ? -4.051 8.147 15.603 1.00 91.31 173 GLN A C 1
ATOM 1327 O O . GLN A 1 173 ? -5.051 8.803 15.313 1.00 91.31 173 GLN A O 1
ATOM 1332 N N . VAL A 1 174 ? -3.300 8.414 16.670 1.00 89.12 174 VAL A N 1
ATOM 1333 C CA . VAL A 1 174 ? -3.574 9.520 17.595 1.00 89.12 174 VAL A CA 1
ATOM 1334 C C . VAL A 1 174 ? -3.251 10.867 16.943 1.00 89.12 174 VAL A C 1
ATOM 1336 O O . VAL A 1 174 ? -2.211 11.035 16.300 1.00 89.12 174 VAL A O 1
ATOM 1339 N N . MET A 1 175 ? -4.127 11.854 17.132 1.00 84.44 175 MET A N 1
ATOM 1340 C CA . MET A 1 175 ? -3.917 13.222 16.666 1.00 84.44 175 MET A CA 1
ATOM 1341 C C . MET A 1 175 ? -3.104 14.039 17.688 1.00 84.44 175 MET A C 1
ATOM 1343 O O . MET A 1 175 ? -3.383 13.993 18.883 1.00 84.44 175 MET A O 1
ATOM 1347 N N . PRO A 1 176 ? -2.148 14.877 17.244 1.00 68.94 176 PRO A N 1
ATOM 1348 C CA . PRO A 1 176 ? -1.212 15.584 18.130 1.00 68.94 176 PRO A CA 1
ATOM 1349 C C . PRO A 1 176 ? -1.833 16.682 19.018 1.00 68.94 176 PRO A C 1
ATOM 1351 O O . PRO A 1 176 ? -1.116 17.310 19.794 1.00 68.94 176 PRO A O 1
ATOM 1354 N N . ALA A 1 177 ? -3.131 16.975 18.888 1.00 60.94 177 ALA A N 1
ATOM 1355 C CA . ALA A 1 177 ? -3.768 18.150 19.494 1.00 60.94 177 ALA A CA 1
ATOM 1356 C C . ALA A 1 177 ? -4.538 17.873 20.801 1.00 60.94 177 ALA A C 1
ATOM 1358 O O . ALA A 1 177 ? -5.022 18.819 21.423 1.00 60.94 177 ALA A O 1
ATOM 1359 N N . GLN A 1 178 ? -4.647 16.617 21.240 1.00 58.78 178 GLN A N 1
ATOM 1360 C CA . GLN A 1 178 ? -5.359 16.249 22.465 1.00 58.78 178 GLN A CA 1
ATOM 1361 C C . GLN A 1 178 ? -4.612 15.135 23.198 1.00 58.78 178 GLN A C 1
ATOM 1363 O O . GLN A 1 178 ? -4.046 14.240 22.577 1.00 58.78 178 GLN A O 1
ATOM 1368 N N . ASN A 1 179 ? -4.614 15.200 24.532 1.00 55.66 179 ASN A N 1
ATOM 1369 C CA . ASN A 1 179 ? -4.146 14.111 25.385 1.00 55.66 179 ASN A CA 1
ATOM 1370 C C . ASN A 1 179 ? -5.158 12.961 25.295 1.00 55.66 179 ASN A C 1
ATOM 1372 O O . ASN A 1 179 ? -5.964 12.789 26.208 1.00 55.66 179 ASN A O 1
ATOM 1376 N N . ALA A 1 180 ? -5.150 12.219 24.188 1.00 62.09 180 ALA A N 1
ATOM 1377 C CA . ALA A 1 180 ? -5.800 10.920 24.139 1.00 62.09 180 ALA A CA 1
ATOM 1378 C C . ALA A 1 180 ? -5.203 10.078 25.273 1.00 62.09 180 ALA A C 1
ATOM 1380 O O . ALA A 1 180 ? -3.974 9.998 25.398 1.00 62.09 180 ALA A O 1
ATOM 1381 N N . GLN A 1 181 ? -6.038 9.511 26.147 1.00 72.12 181 GLN A N 1
ATOM 1382 C CA . GLN A 1 181 ? -5.512 8.565 27.123 1.00 72.12 181 GLN A CA 1
ATOM 1383 C C . GLN A 1 181 ? -4.994 7.353 26.352 1.00 72.12 181 GLN A C 1
ATOM 1385 O O . GLN A 1 181 ? -5.659 6.847 25.451 1.00 72.12 181 GLN A O 1
ATOM 1390 N N . GLN A 1 182 ? -3.795 6.891 26.708 1.00 76.75 182 GLN A N 1
ATOM 1391 C CA . GLN A 1 182 ? -3.204 5.697 26.102 1.00 76.75 182 GLN A CA 1
ATOM 1392 C C . GLN A 1 182 ? -4.172 4.502 26.176 1.00 76.75 182 GLN A C 1
ATOM 1394 O O . GLN A 1 182 ? -4.292 3.754 25.211 1.00 76.75 182 GLN A O 1
ATOM 1399 N N . ASP A 1 183 ? -4.916 4.397 27.281 1.00 82.69 183 ASP A N 1
ATOM 1400 C CA . ASP A 1 183 ? -5.919 3.356 27.515 1.00 82.69 183 ASP A CA 1
ATOM 1401 C C . ASP A 1 183 ? -7.059 3.378 26.476 1.00 82.69 183 ASP A C 1
ATOM 1403 O O . ASP A 1 183 ? -7.519 2.316 26.059 1.00 82.69 183 ASP A O 1
ATOM 1407 N N . ASP A 1 184 ? -7.481 4.560 26.007 1.00 85.50 184 ASP A N 1
ATOM 1408 C CA . ASP A 1 184 ? -8.547 4.697 25.002 1.00 85.50 184 ASP A CA 1
ATOM 1409 C C . ASP A 1 184 ? -8.057 4.239 23.622 1.00 85.50 184 ASP A C 1
ATOM 1411 O O . ASP A 1 184 ? -8.756 3.540 22.888 1.00 85.50 184 ASP A O 1
ATOM 1415 N N . PHE A 1 185 ? -6.815 4.588 23.272 1.00 88.81 185 PHE A N 1
ATOM 1416 C CA . PHE A 1 185 ? -6.201 4.121 22.031 1.00 88.81 185 PHE A CA 1
ATOM 1417 C C . PHE A 1 185 ? -6.006 2.602 22.039 1.00 88.81 185 PHE A C 1
ATOM 1419 O O . PHE A 1 185 ? -6.315 1.932 21.051 1.00 88.81 185 PHE A O 1
ATOM 1426 N N . ASP A 1 186 ? -5.541 2.047 23.158 1.00 89.81 186 ASP A N 1
ATOM 1427 C CA . ASP A 1 186 ? -5.366 0.605 23.318 1.00 89.81 186 ASP A CA 1
ATOM 1428 C C . ASP A 1 186 ? -6.719 -0.132 23.293 1.00 89.81 186 ASP A C 1
ATOM 1430 O O . ASP A 1 186 ? -6.809 -1.230 22.732 1.00 89.81 186 ASP A O 1
ATOM 1434 N N . HIS A 1 187 ? -7.789 0.480 23.817 1.00 91.25 187 HIS A N 1
ATOM 1435 C CA . HIS A 1 187 ? -9.156 -0.027 23.695 1.00 91.25 187 HIS A CA 1
ATOM 1436 C C . HIS A 1 187 ? -9.603 -0.103 22.228 1.00 91.25 187 HIS A C 1
ATOM 1438 O O . HIS A 1 187 ? -9.966 -1.185 21.758 1.00 91.25 187 HIS A O 1
ATOM 1444 N N . LEU A 1 188 ? -9.497 1.002 21.478 1.00 91.50 188 LEU A N 1
ATOM 1445 C CA . LEU A 1 188 ? -9.852 1.039 20.055 1.00 91.50 188 LEU A CA 1
ATOM 1446 C C . LEU A 1 188 ? -9.017 0.057 19.229 1.00 91.50 188 LEU A C 1
ATOM 1448 O O . LEU A 1 188 ? -9.551 -0.631 18.358 1.00 91.50 188 LEU A O 1
ATOM 1452 N N . ALA A 1 189 ? -7.717 -0.046 19.508 1.00 91.88 189 ALA A N 1
ATOM 1453 C CA . ALA A 1 189 ? -6.832 -0.995 18.843 1.00 91.88 189 ALA A CA 1
ATOM 1454 C C . ALA A 1 189 ? -7.254 -2.447 19.114 1.00 91.88 189 ALA A C 1
ATOM 1456 O O . ALA A 1 189 ? -7.328 -3.250 18.186 1.00 91.88 189 ALA A O 1
ATOM 1457 N N . THR A 1 190 ? -7.587 -2.773 20.366 1.00 93.56 190 THR A N 1
ATOM 1458 C CA . THR A 1 190 ? -8.054 -4.112 20.757 1.00 93.56 190 THR A CA 1
ATOM 1459 C C . THR A 1 190 ? -9.375 -4.464 20.080 1.00 93.56 190 THR A C 1
ATOM 1461 O O . THR A 1 190 ? -9.535 -5.585 19.603 1.00 93.56 190 THR A O 1
ATOM 1464 N N . LEU A 1 191 ? -10.307 -3.511 20.000 1.00 93.06 191 LEU A N 1
ATOM 1465 C CA . LEU A 1 191 ? -11.578 -3.694 19.304 1.00 93.06 191 LEU A CA 1
ATOM 1466 C C . LEU A 1 191 ? -11.331 -3.946 17.810 1.00 93.06 191 LEU A C 1
ATOM 1468 O O . LEU A 1 191 ? -11.812 -4.929 17.248 1.00 93.06 191 LEU A O 1
ATOM 1472 N N . THR A 1 192 ? -10.502 -3.116 17.183 1.00 93.75 192 THR A N 1
ATOM 1473 C CA . THR A 1 192 ? -10.193 -3.211 15.750 1.00 93.75 192 THR A CA 1
ATOM 1474 C C . THR A 1 192 ? -9.501 -4.522 15.392 1.00 93.75 192 THR A C 1
ATOM 1476 O O . THR A 1 192 ? -9.803 -5.091 14.351 1.00 93.75 192 THR A O 1
ATOM 1479 N N . GLU A 1 193 ? -8.657 -5.075 16.269 1.00 92.38 193 GLU A N 1
ATOM 1480 C CA . GLU A 1 193 ? -8.016 -6.381 16.049 1.00 92.38 193 GLU A CA 1
ATOM 1481 C C . GLU A 1 193 ? -9.032 -7.527 15.901 1.00 92.38 193 GLU A C 1
ATOM 1483 O O . GLU A 1 193 ? -8.755 -8.523 15.232 1.00 92.38 193 GLU A O 1
ATOM 1488 N N . THR A 1 194 ? -10.237 -7.387 16.468 1.00 93.44 194 THR A N 1
ATOM 1489 C CA . THR A 1 194 ? -11.294 -8.405 16.350 1.00 93.44 194 THR A CA 1
ATOM 1490 C C . THR A 1 194 ? -11.884 -8.519 14.942 1.00 93.44 194 THR A C 1
ATOM 1492 O O . THR A 1 194 ? -12.627 -9.470 14.676 1.00 93.44 194 THR A O 1
ATOM 1495 N N . ILE A 1 195 ? -11.544 -7.597 14.028 1.00 92.25 195 ILE A N 1
ATOM 1496 C CA . ILE A 1 195 ? -12.035 -7.626 12.653 1.00 92.25 195 ILE A CA 1
ATOM 1497 C C . ILE A 1 195 ? -11.554 -8.880 11.918 1.00 92.25 195 ILE A C 1
ATOM 1499 O O . ILE A 1 195 ? -10.356 -9.175 11.805 1.00 92.25 195 ILE A O 1
ATOM 1503 N N . LYS A 1 196 ? -12.511 -9.625 11.367 1.00 91.88 196 LYS A N 1
ATOM 1504 C CA . LYS A 1 196 ? -12.217 -10.797 10.544 1.00 91.88 196 LYS A CA 1
ATOM 1505 C C . LYS A 1 196 ? -11.934 -10.379 9.111 1.00 91.88 196 LYS A C 1
ATOM 1507 O O . LYS A 1 196 ? -12.574 -9.476 8.577 1.00 91.88 196 LYS A O 1
ATOM 1512 N N . THR A 1 197 ? -11.038 -11.115 8.457 1.00 90.44 197 THR A N 1
ATOM 1513 C CA . THR A 1 197 ? -10.725 -10.939 7.032 1.00 90.44 197 THR A CA 1
ATOM 1514 C C . THR A 1 197 ? -11.982 -10.969 6.162 1.00 90.44 197 THR A C 1
ATOM 1516 O O . THR A 1 197 ? -12.179 -10.076 5.351 1.00 90.44 197 THR A O 1
ATOM 1519 N N . GLU A 1 198 ? -12.865 -11.952 6.359 1.00 88.81 198 GLU A N 1
ATOM 1520 C CA . GLU A 1 198 ? -14.101 -12.072 5.574 1.00 88.81 198 GLU A CA 1
ATOM 1521 C C . GLU A 1 198 ? -15.000 -10.839 5.732 1.00 88.81 198 GLU A C 1
ATOM 1523 O O . GLU A 1 198 ? -15.493 -10.306 4.742 1.00 88.81 198 GLU A O 1
ATOM 1528 N N . GLU A 1 199 ? -15.168 -10.344 6.959 1.00 89.81 199 GLU A N 1
ATOM 1529 C CA . GLU A 1 199 ? -16.005 -9.174 7.237 1.00 89.81 199 GLU A CA 1
ATOM 1530 C C . GLU A 1 199 ? -15.424 -7.912 6.593 1.00 89.81 199 GLU A C 1
ATOM 1532 O O . GLU A 1 199 ? -16.163 -7.159 5.967 1.00 89.81 199 GLU A O 1
ATOM 1537 N N . LEU A 1 200 ? -14.104 -7.714 6.676 1.00 91.12 200 LEU A N 1
ATOM 1538 C CA . LEU A 1 200 ? -13.440 -6.535 6.115 1.00 91.12 200 LEU A CA 1
ATOM 1539 C C . LEU A 1 200 ? -13.482 -6.492 4.582 1.00 91.12 200 LEU A C 1
ATOM 1541 O O . LEU A 1 200 ? -13.568 -5.412 4.005 1.00 91.12 200 LEU A O 1
ATOM 1545 N N . LEU A 1 201 ? -13.391 -7.650 3.923 1.00 90.12 201 LEU A N 1
ATOM 1546 C CA . LEU A 1 201 ? -13.298 -7.725 2.461 1.00 90.12 201 LEU A CA 1
ATOM 1547 C C . LEU A 1 201 ? -14.661 -7.821 1.762 1.00 90.12 201 LEU A C 1
ATOM 1549 O O . LEU A 1 201 ? -14.747 -7.528 0.571 1.00 90.12 201 LEU A O 1
ATOM 1553 N N . THR A 1 202 ? -15.716 -8.249 2.464 1.00 88.31 202 THR A N 1
ATOM 1554 C CA . THR A 1 202 ? -17.040 -8.490 1.855 1.00 88.31 202 THR A CA 1
ATOM 1555 C C . THR A 1 202 ? -18.104 -7.474 2.254 1.00 88.31 202 THR A C 1
ATOM 1557 O O . THR A 1 202 ? -19.026 -7.223 1.473 1.00 88.31 202 THR A O 1
ATOM 1560 N N . LEU A 1 203 ? -18.008 -6.884 3.450 1.00 90.56 203 LEU A N 1
ATOM 1561 C CA . LEU A 1 203 ? -19.010 -5.944 3.939 1.00 90.56 203 LEU A CA 1
ATOM 1562 C C . LEU A 1 203 ? -18.712 -4.513 3.469 1.00 90.56 203 LEU A C 1
ATOM 1564 O O . LEU A 1 203 ? -17.552 -4.129 3.318 1.00 90.56 203 LEU A O 1
ATOM 1568 N N . PRO A 1 204 ? -19.746 -3.673 3.282 1.00 90.00 204 PRO A N 1
ATOM 1569 C CA . PRO A 1 204 ? -19.551 -2.245 3.059 1.00 90.00 204 PRO A CA 1
ATOM 1570 C C . PRO A 1 204 ? -18.834 -1.585 4.243 1.00 90.00 204 PRO A C 1
ATOM 1572 O O . PRO A 1 204 ? -19.125 -1.902 5.398 1.00 90.00 204 PRO A O 1
ATOM 1575 N N . ALA A 1 205 ? -17.986 -0.589 3.974 1.00 88.81 205 ALA A N 1
ATOM 1576 C CA . ALA A 1 205 ? -17.209 0.103 5.006 1.00 88.81 205 ALA A CA 1
ATOM 1577 C C . ALA A 1 205 ? -18.068 0.625 6.171 1.00 88.81 205 ALA A C 1
ATOM 1579 O O . ALA A 1 205 ? -17.732 0.402 7.328 1.00 88.81 205 ALA A O 1
ATOM 1580 N N . ASN A 1 206 ? -19.222 1.239 5.886 1.00 88.75 206 ASN A N 1
ATOM 1581 C CA . ASN A 1 206 ? -20.125 1.738 6.931 1.00 88.75 206 ASN A CA 1
ATOM 1582 C C . ASN A 1 206 ? -20.637 0.624 7.861 1.00 88.75 206 ASN A C 1
ATOM 1584 O O . ASN A 1 206 ? -20.846 0.866 9.047 1.00 88.75 206 ASN A O 1
ATOM 1588 N N . GLU A 1 207 ? -20.838 -0.590 7.341 1.00 92.44 207 GLU A N 1
ATOM 1589 C CA . GLU A 1 207 ? -21.258 -1.730 8.157 1.00 92.44 207 GLU A CA 1
ATOM 1590 C C . GLU A 1 207 ? -20.104 -2.246 9.020 1.00 92.44 207 GLU A C 1
ATOM 1592 O O . GLU A 1 207 ? -20.318 -2.544 10.193 1.00 92.44 207 GLU A O 1
ATOM 1597 N N . VAL A 1 208 ? -18.883 -2.292 8.477 1.00 92.81 208 VAL A N 1
ATOM 1598 C CA . VAL A 1 208 ? -17.673 -2.639 9.240 1.00 92.81 208 VAL A CA 1
ATOM 1599 C C . VAL A 1 208 ? -17.464 -1.655 10.393 1.00 92.81 208 VAL A C 1
ATOM 1601 O O . VAL A 1 208 ? -17.312 -2.078 11.539 1.00 92.81 208 VAL A O 1
ATOM 1604 N N . LEU A 1 209 ? -17.530 -0.351 10.109 1.00 92.69 209 LEU A N 1
ATOM 1605 C CA . LEU A 1 209 ? -17.356 0.701 11.112 1.00 92.69 209 LEU A CA 1
ATOM 1606 C C . LEU A 1 209 ? -18.436 0.643 12.192 1.00 92.69 209 LEU A C 1
ATOM 1608 O O . LEU A 1 209 ? -18.111 0.760 13.366 1.00 92.69 209 LEU A O 1
ATOM 1612 N N . TRP A 1 210 ? -19.700 0.410 11.827 1.00 92.44 210 TRP A N 1
ATOM 1613 C CA . TRP A 1 210 ? -20.766 0.248 12.816 1.00 92.44 210 TRP A CA 1
ATOM 1614 C C . TRP A 1 210 ? -20.578 -1.019 13.661 1.00 92.44 210 TRP A C 1
ATOM 1616 O O . TRP A 1 210 ? -2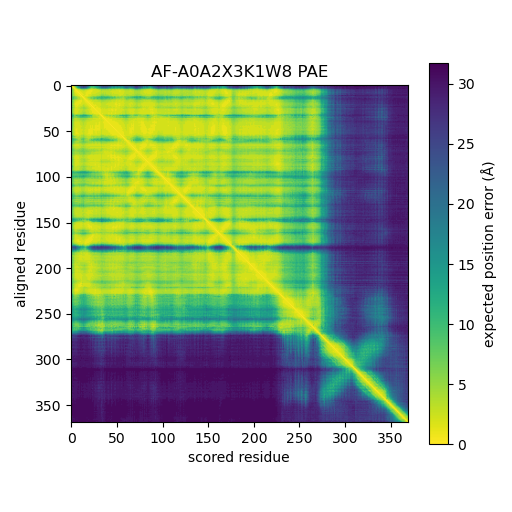0.677 -0.963 14.880 1.00 92.44 210 TRP A O 1
ATOM 1626 N N . ARG A 1 211 ? -20.263 -2.172 13.058 1.00 93.69 211 ARG A N 1
ATOM 1627 C CA . ARG A 1 211 ? -20.055 -3.424 13.809 1.00 93.69 211 ARG A CA 1
ATOM 1628 C C . ARG A 1 211 ? -18.939 -3.304 14.843 1.00 93.69 211 ARG A C 1
ATOM 1630 O O . ARG A 1 211 ? -19.098 -3.816 15.948 1.00 93.69 211 ARG A O 1
ATOM 1637 N N . LEU A 1 212 ? -17.850 -2.626 14.487 1.00 93.50 212 LEU A N 1
ATOM 1638 C CA . LEU A 1 212 ? -16.731 -2.379 15.390 1.00 93.50 212 LEU A CA 1
ATOM 1639 C C . LEU A 1 212 ? -17.067 -1.288 16.414 1.00 93.50 212 LEU A C 1
ATOM 1641 O O . LEU A 1 212 ? -16.934 -1.505 17.608 1.00 93.50 212 LEU A O 1
ATOM 1645 N N . TYR A 1 213 ? -17.561 -0.136 15.976 1.00 93.81 213 TYR A N 1
ATOM 1646 C CA . TYR A 1 213 ? -17.579 1.079 16.794 1.00 93.81 213 TYR A CA 1
ATOM 1647 C C . TYR A 1 213 ? -18.989 1.596 17.114 1.00 93.81 213 TYR A C 1
ATOM 1649 O O . TYR A 1 213 ? -19.162 2.787 17.331 1.00 93.81 213 TYR A O 1
ATOM 1657 N N . HIS A 1 214 ? -20.017 0.741 17.143 1.00 92.25 214 HIS A N 1
ATOM 1658 C CA . HIS A 1 214 ? -21.399 1.162 17.441 1.00 92.25 214 HIS A CA 1
ATOM 1659 C C . HIS A 1 214 ? -21.591 1.815 18.820 1.00 92.25 214 HIS A C 1
ATOM 1661 O O . HIS A 1 214 ? -22.569 2.537 19.008 1.00 92.25 214 HIS A O 1
ATOM 1667 N N . GLU A 1 215 ? -20.714 1.532 19.787 1.00 91.31 215 GLU A N 1
ATOM 1668 C CA . GLU A 1 215 ? -20.739 2.169 21.113 1.00 91.31 215 GLU A CA 1
ATOM 1669 C C . GLU A 1 215 ? -20.047 3.542 21.115 1.00 91.31 215 GLU A C 1
ATOM 1671 O O . GLU A 1 215 ? -20.262 4.330 22.035 1.00 91.31 215 GLU A O 1
ATOM 1676 N N . GLU A 1 216 ? -19.280 3.853 20.065 1.00 88.69 216 GLU A N 1
ATOM 1677 C CA . GLU A 1 216 ? -18.447 5.047 19.965 1.00 88.69 216 GLU A CA 1
ATOM 1678 C C . GLU A 1 216 ? -19.022 6.088 19.000 1.00 88.69 216 GLU A C 1
ATOM 1680 O O . GLU A 1 216 ? -19.715 5.788 18.025 1.00 88.69 216 GLU A O 1
ATOM 1685 N N . GLU A 1 217 ? -18.693 7.354 19.246 1.00 88.06 217 GLU A N 1
ATOM 1686 C CA . GLU A 1 217 ? -19.070 8.454 18.360 1.00 88.06 217 GLU A CA 1
ATOM 1687 C C . GLU A 1 217 ? -18.043 8.607 17.232 1.00 88.06 217 GLU A C 1
ATOM 1689 O O . GLU A 1 217 ? -16.934 9.111 17.436 1.00 88.06 217 GLU A O 1
ATOM 1694 N N . VAL A 1 218 ? -18.422 8.149 16.034 1.00 92.12 218 VAL A N 1
ATOM 1695 C CA . VAL A 1 218 ? -17.564 8.144 14.843 1.00 92.12 218 VAL A CA 1
ATOM 1696 C C . VAL A 1 218 ? -18.111 9.081 13.770 1.00 92.12 218 VAL A C 1
ATOM 1698 O O . VAL A 1 218 ? -19.186 8.854 13.208 1.00 92.12 218 VAL A O 1
ATOM 1701 N N . THR A 1 219 ? -17.328 10.098 13.417 1.00 92.19 219 THR A N 1
ATOM 1702 C CA . THR A 1 219 ? -17.591 10.965 12.264 1.00 92.19 219 THR A CA 1
ATOM 1703 C C . THR A 1 219 ? -16.950 10.352 11.023 1.00 92.19 219 THR A C 1
ATOM 1705 O O . THR A 1 219 ? -15.730 10.242 10.957 1.00 92.19 219 THR A O 1
ATOM 1708 N N . VAL A 1 220 ? -17.745 9.970 10.020 1.00 93.19 220 VAL A N 1
ATOM 1709 C CA . VAL A 1 220 ? -17.252 9.433 8.736 1.00 93.19 220 VAL A CA 1
ATOM 1710 C C . VAL A 1 220 ? -17.228 10.542 7.682 1.00 93.19 220 VAL A C 1
ATOM 1712 O O . VAL A 1 220 ? -18.200 11.283 7.538 1.00 93.19 220 VAL A O 1
ATOM 1715 N N . TYR A 1 221 ? -16.127 10.651 6.940 1.00 92.12 221 TYR A N 1
ATOM 1716 C CA . TYR A 1 221 ? -15.947 11.616 5.852 1.00 92.12 221 TYR A CA 1
ATOM 1717 C C . TYR A 1 221 ? -16.213 10.991 4.478 1.00 92.12 221 TYR A C 1
ATOM 1719 O O . TYR A 1 221 ? -16.351 9.772 4.344 1.00 92.12 221 TYR A O 1
ATOM 1727 N N . ASP A 1 222 ? -16.246 11.838 3.447 1.00 87.69 222 ASP A N 1
ATOM 1728 C CA . ASP A 1 222 ? -16.450 11.395 2.070 1.00 87.69 222 ASP A CA 1
ATOM 1729 C C . ASP A 1 222 ? -15.368 10.388 1.638 1.00 87.69 222 ASP A C 1
ATOM 1731 O O . ASP A 1 222 ? -14.170 10.620 1.868 1.00 87.69 222 ASP A O 1
ATOM 1735 N N . PRO A 1 223 ? -15.772 9.265 1.016 1.00 93.00 223 PRO A N 1
ATOM 1736 C CA . PRO A 1 223 ? -14.833 8.274 0.527 1.00 93.00 223 PRO A CA 1
ATOM 1737 C C . PRO A 1 223 ? -14.035 8.806 -0.660 1.00 93.00 223 PRO A C 1
ATOM 1739 O O . PRO A 1 223 ? -14.501 9.640 -1.438 1.00 93.00 223 PRO A O 1
ATOM 1742 N N . GLN A 1 224 ? -12.833 8.267 -0.816 1.00 93.12 224 GLN A N 1
ATOM 1743 C CA . GLN A 1 224 ? -11.971 8.515 -1.959 1.00 93.12 224 GLN A CA 1
ATOM 1744 C C . GLN A 1 224 ? -11.754 7.209 -2.721 1.00 93.12 224 GLN A C 1
ATOM 1746 O O . GLN A 1 224 ? -11.387 6.202 -2.118 1.00 93.12 224 GLN A O 1
ATOM 1751 N N . ASP A 1 225 ? -11.969 7.234 -4.034 1.00 94.56 225 ASP A N 1
ATOM 1752 C CA . ASP A 1 225 ? -11.755 6.066 -4.888 1.00 94.56 225 ASP A CA 1
ATOM 1753 C C . ASP A 1 225 ? -10.256 5.752 -4.998 1.00 94.56 225 ASP A C 1
ATOM 1755 O O . ASP A 1 225 ? -9.433 6.658 -5.153 1.00 94.56 225 ASP A O 1
ATOM 1759 N N . VAL A 1 226 ? -9.913 4.468 -4.911 1.00 95.38 226 VAL A N 1
ATOM 1760 C CA . VAL A 1 226 ? -8.556 3.947 -5.089 1.00 95.38 226 VAL A CA 1
ATOM 1761 C C . VAL A 1 226 ? -8.484 3.282 -6.456 1.00 95.38 226 VAL A C 1
ATOM 1763 O O . VAL A 1 226 ? -9.291 2.413 -6.771 1.00 95.38 226 VAL A O 1
ATOM 1766 N N . GLU A 1 227 ? -7.527 3.688 -7.288 1.00 94.94 227 GLU A N 1
ATOM 1767 C CA . GLU A 1 227 ? -7.411 3.169 -8.653 1.00 94.94 227 GLU A CA 1
ATOM 1768 C C . GLU A 1 227 ? -5.976 2.784 -9.007 1.00 94.94 227 GLU A C 1
ATOM 1770 O O . GLU A 1 227 ? -5.005 3.412 -8.575 1.00 94.94 227 GLU A O 1
ATOM 1775 N N . PHE A 1 228 ? -5.822 1.784 -9.873 1.00 94.00 228 PHE A N 1
ATOM 1776 C CA . PHE A 1 228 ? -4.541 1.525 -10.516 1.00 94.00 228 PHE A CA 1
ATOM 1777 C C . PHE A 1 228 ? -4.277 2.567 -11.606 1.00 94.00 228 PHE A C 1
ATOM 1779 O O . PHE A 1 228 ? -5.087 2.760 -12.515 1.00 94.00 228 PHE A O 1
ATOM 1786 N N . LYS A 1 229 ? -3.105 3.210 -11.572 1.00 92.50 229 LYS A N 1
ATOM 1787 C CA . LYS A 1 229 ? -2.704 4.143 -12.628 1.00 92.50 229 LYS A CA 1
ATOM 1788 C C . LYS A 1 229 ? -1.212 4.128 -12.898 1.00 92.50 229 LYS A C 1
ATOM 1790 O O . LYS A 1 229 ? -0.389 4.692 -12.172 1.00 92.50 229 LYS A O 1
ATOM 1795 N N . CYS A 1 230 ? -0.855 3.572 -14.048 1.00 87.06 230 CYS A N 1
ATOM 1796 C CA . CYS A 1 230 ? 0.497 3.692 -14.562 1.00 87.06 230 CYS A CA 1
ATOM 1797 C C . CYS A 1 230 ? 0.703 5.046 -15.261 1.00 87.06 230 CYS A C 1
ATOM 1799 O O . CYS A 1 230 ? -0.134 5.518 -16.025 1.00 87.06 230 CYS A O 1
ATOM 1801 N N . THR A 1 231 ? 1.863 5.663 -15.039 1.00 83.69 231 THR A N 1
ATOM 1802 C CA . THR A 1 231 ? 2.256 6.927 -15.688 1.00 83.69 231 THR A CA 1
ATOM 1803 C C . THR A 1 231 ? 3.205 6.708 -16.872 1.00 83.69 231 THR A C 1
ATOM 1805 O O . THR A 1 231 ? 3.891 7.634 -17.308 1.00 83.69 231 THR A O 1
ATOM 1808 N N . CYS A 1 232 ? 3.299 5.479 -17.389 1.00 84.31 232 CYS A N 1
ATOM 1809 C CA . CYS A 1 232 ? 4.095 5.183 -18.574 1.00 84.31 232 CYS A CA 1
ATOM 1810 C C . CYS A 1 232 ? 3.541 5.920 -19.798 1.00 84.31 232 CYS A C 1
ATOM 1812 O O . CYS A 1 232 ? 2.335 5.964 -20.035 1.00 84.31 232 CYS A O 1
ATOM 1814 N N . SER A 1 233 ? 4.429 6.490 -20.605 1.00 84.12 233 SER A N 1
ATOM 1815 C CA . SER A 1 233 ? 4.053 7.157 -21.845 1.00 84.12 233 SER A CA 1
ATOM 1816 C C . SER A 1 233 ? 5.128 6.945 -22.899 1.00 84.12 233 SER A C 1
ATOM 1818 O O . SER A 1 233 ? 6.291 6.670 -22.586 1.00 84.12 233 SER A O 1
ATOM 1820 N N . ARG A 1 234 ? 4.751 7.115 -24.169 1.00 80.94 234 ARG A N 1
ATOM 1821 C CA . ARG A 1 234 ? 5.708 7.072 -25.283 1.00 80.94 234 ARG A CA 1
ATOM 1822 C C . ARG A 1 234 ? 6.808 8.121 -25.145 1.00 80.94 234 ARG A C 1
ATOM 1824 O O . ARG A 1 234 ? 7.931 7.870 -25.560 1.00 80.94 234 ARG A O 1
ATOM 1831 N N . GLU A 1 235 ? 6.493 9.272 -24.556 1.00 82.44 235 GLU A N 1
ATOM 1832 C CA . GLU A 1 235 ? 7.464 10.338 -24.295 1.00 82.44 235 GLU A CA 1
ATOM 1833 C C . GLU A 1 235 ? 8.511 9.889 -23.276 1.00 82.44 235 GLU A C 1
ATOM 1835 O O . GLU A 1 235 ? 9.700 9.956 -23.566 1.00 82.44 235 GLU A O 1
ATOM 1840 N N . ARG A 1 236 ? 8.081 9.303 -22.150 1.00 82.00 236 ARG A N 1
ATOM 1841 C CA . ARG A 1 236 ? 9.001 8.756 -21.139 1.00 82.00 236 ARG A CA 1
ATOM 1842 C C . ARG A 1 236 ? 9.868 7.631 -21.686 1.00 82.00 236 ARG A C 1
ATOM 1844 O O . ARG A 1 236 ? 11.050 7.551 -21.379 1.00 82.00 236 ARG A O 1
ATOM 1851 N N . CYS A 1 237 ? 9.287 6.782 -22.526 1.00 82.56 237 CYS A N 1
ATOM 1852 C CA . CYS A 1 237 ? 10.034 5.765 -23.251 1.00 82.56 237 CYS A CA 1
ATOM 1853 C C . CYS A 1 237 ? 11.090 6.394 -24.181 1.00 82.56 237 CYS A C 1
ATOM 1855 O O . CYS A 1 237 ? 12.235 5.950 -24.200 1.00 82.56 237 CYS A O 1
ATOM 1857 N N . ALA A 1 238 ? 10.737 7.432 -24.940 1.00 80.19 238 ALA A N 1
ATOM 1858 C CA . ALA A 1 238 ? 11.693 8.121 -25.798 1.00 80.19 238 ALA A CA 1
ATOM 1859 C C . ALA A 1 238 ? 12.814 8.787 -24.987 1.00 80.19 238 ALA A C 1
ATOM 1861 O O . ALA A 1 238 ? 13.959 8.786 -25.429 1.00 80.19 238 ALA A O 1
ATOM 1862 N N . ASP A 1 239 ? 12.505 9.343 -23.817 1.00 82.75 239 ASP A N 1
ATOM 1863 C CA . ASP A 1 239 ? 13.501 9.964 -22.945 1.00 82.75 239 ASP A CA 1
ATOM 1864 C C . ASP A 1 239 ? 14.440 8.936 -22.311 1.00 82.75 239 ASP A C 1
ATOM 1866 O O . ASP A 1 239 ? 15.645 9.171 -22.289 1.00 82.75 239 ASP A O 1
ATOM 1870 N N . ALA A 1 240 ? 13.934 7.767 -21.906 1.00 83.31 240 ALA A N 1
ATOM 1871 C CA . ALA A 1 240 ? 14.774 6.662 -21.446 1.00 83.31 240 ALA A CA 1
ATOM 1872 C C . ALA A 1 240 ? 15.743 6.193 -22.545 1.00 83.31 240 ALA A C 1
ATOM 1874 O O . ALA A 1 240 ? 16.941 6.080 -22.303 1.00 83.31 240 ALA A O 1
ATOM 1875 N N . LEU A 1 241 ? 15.267 6.036 -23.785 1.00 81.06 241 LEU A N 1
ATOM 1876 C CA . LEU A 1 241 ? 16.120 5.649 -24.916 1.00 81.06 241 LEU A CA 1
ATOM 1877 C C . LEU A 1 241 ? 17.218 6.674 -25.217 1.00 81.06 241 LEU A C 1
ATOM 1879 O O . LEU A 1 241 ? 18.313 6.291 -25.608 1.00 81.06 241 LEU A O 1
ATOM 1883 N N . LYS A 1 242 ? 16.962 7.972 -25.009 1.00 81.06 242 LYS A N 1
ATOM 1884 C CA . LYS A 1 242 ? 17.984 9.020 -25.194 1.00 81.06 242 LYS A CA 1
ATOM 1885 C C . LYS A 1 242 ? 19.131 8.934 -24.186 1.00 81.06 242 LYS A C 1
ATOM 1887 O O . LYS A 1 242 ? 20.156 9.569 -24.413 1.00 81.06 242 LYS A O 1
ATOM 1892 N N . THR A 1 243 ? 18.948 8.235 -23.066 1.00 84.69 243 THR A N 1
ATOM 1893 C CA . THR A 1 243 ? 20.015 8.054 -22.071 1.00 84.69 243 THR A CA 1
ATOM 1894 C C . THR A 1 243 ? 20.972 6.915 -22.411 1.00 84.69 243 THR A C 1
ATOM 1896 O O . THR A 1 243 ? 22.054 6.859 -21.829 1.00 84.69 243 THR A O 1
ATOM 1899 N N . LEU A 1 244 ? 20.608 6.045 -23.359 1.00 81.31 244 LEU A N 1
ATOM 1900 C CA . LEU A 1 244 ? 21.456 4.941 -23.796 1.00 81.31 244 LEU A CA 1
ATOM 1901 C C . LEU A 1 244 ? 22.530 5.427 -24.788 1.00 81.31 244 LEU A C 1
ATOM 1903 O O . LEU A 1 244 ? 22.259 6.326 -25.591 1.00 81.31 244 LEU A O 1
ATOM 1907 N N . PRO A 1 245 ? 23.742 4.844 -24.770 1.00 85.12 245 PRO A N 1
ATOM 1908 C CA . PRO A 1 245 ? 24.758 5.097 -2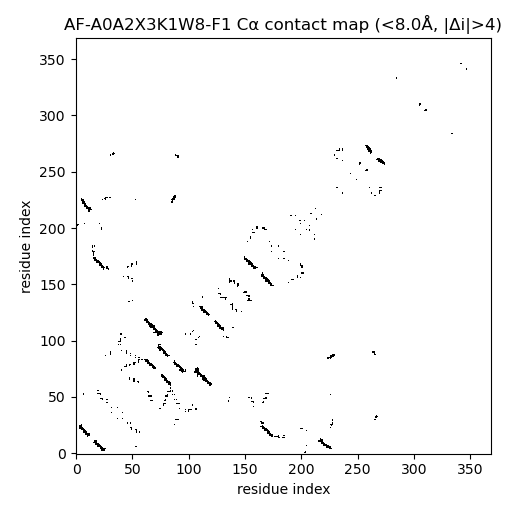5.786 1.00 85.12 245 PRO A CA 1
ATOM 1909 C C . PRO A 1 245 ? 24.286 4.694 -27.189 1.00 85.12 245 PRO A C 1
ATOM 1911 O O . PRO A 1 245 ? 23.702 3.627 -27.373 1.00 85.12 245 PRO A O 1
ATOM 1914 N N . ASP A 1 246 ? 24.623 5.503 -28.201 1.00 80.31 246 ASP A N 1
ATOM 1915 C CA . ASP A 1 246 ? 24.271 5.226 -29.605 1.00 80.31 246 ASP A CA 1
ATOM 1916 C C . ASP A 1 246 ? 24.753 3.833 -30.069 1.00 80.31 246 ASP A C 1
ATOM 1918 O O . ASP A 1 246 ? 24.067 3.167 -30.839 1.00 80.31 246 ASP A O 1
ATOM 1922 N N . GLU A 1 247 ? 25.909 3.372 -29.576 1.00 80.31 247 GLU A N 1
ATOM 1923 C CA . GLU A 1 247 ? 26.491 2.068 -29.930 1.00 80.31 247 GLU A CA 1
ATOM 1924 C C . GLU A 1 247 ? 25.633 0.882 -29.459 1.00 80.31 247 GLU A C 1
ATOM 1926 O O . GLU A 1 247 ? 25.513 -0.101 -30.186 1.00 80.31 247 GLU A O 1
ATOM 1931 N N . GLU A 1 248 ? 25.008 0.991 -28.282 1.00 79.38 248 GLU A N 1
ATOM 1932 C CA . GLU A 1 248 ? 24.137 -0.045 -27.708 1.00 79.38 248 GLU A CA 1
ATOM 1933 C C . GLU A 1 248 ? 22.804 -0.119 -28.464 1.00 79.38 248 GLU A C 1
ATOM 1935 O O . GLU A 1 248 ? 22.292 -1.194 -28.775 1.00 79.38 248 GLU A O 1
ATOM 1940 N N . VAL A 1 249 ? 22.268 1.041 -28.850 1.00 79.19 249 VAL A N 1
ATOM 1941 C CA . VAL A 1 249 ? 21.058 1.123 -29.675 1.00 79.19 249 VAL A CA 1
ATOM 1942 C C . VAL A 1 249 ? 21.315 0.543 -31.070 1.00 79.19 249 VAL A C 1
ATOM 1944 O O . VAL A 1 249 ? 20.498 -0.225 -31.580 1.00 79.19 249 VAL A O 1
ATOM 1947 N N . ASP A 1 250 ? 22.452 0.875 -31.687 1.00 75.69 250 ASP A N 1
ATOM 1948 C CA . ASP A 1 250 ? 22.827 0.364 -33.007 1.00 75.69 250 ASP A CA 1
ATOM 1949 C C . ASP A 1 250 ? 23.078 -1.155 -32.993 1.00 75.69 250 ASP A C 1
ATOM 1951 O O . ASP A 1 250 ? 22.720 -1.826 -33.966 1.00 75.69 250 ASP A O 1
ATOM 1955 N N . SER A 1 251 ? 23.649 -1.717 -31.916 1.00 80.19 251 SER A N 1
ATOM 1956 C CA . SER A 1 251 ? 23.855 -3.169 -31.802 1.00 80.19 251 SER A CA 1
ATOM 1957 C C . SER A 1 251 ? 22.538 -3.931 -31.690 1.00 80.19 251 SER A C 1
ATOM 1959 O O . SER A 1 251 ? 22.335 -4.878 -32.448 1.00 80.19 251 SER A O 1
ATOM 1961 N N . ILE A 1 252 ? 21.609 -3.475 -30.840 1.00 80.38 252 ILE A N 1
ATOM 1962 C CA . ILE A 1 252 ? 20.292 -4.119 -30.689 1.00 80.38 252 ILE A CA 1
ATOM 1963 C C . ILE A 1 252 ? 19.532 -4.084 -32.023 1.00 80.38 252 ILE A C 1
ATOM 1965 O O . ILE A 1 252 ? 18.955 -5.075 -32.460 1.00 80.38 252 ILE A O 1
ATOM 1969 N N . LEU A 1 253 ? 19.590 -2.959 -32.742 1.00 78.12 253 LEU A N 1
ATOM 1970 C CA . LEU A 1 253 ? 18.943 -2.839 -34.051 1.00 78.12 253 LEU A CA 1
ATOM 1971 C C . LEU A 1 253 ? 19.580 -3.704 -35.142 1.00 78.12 253 LEU A C 1
ATOM 1973 O O . LEU A 1 253 ? 18.884 -4.089 -36.083 1.00 78.12 253 LEU A O 1
ATOM 1977 N N . ALA A 1 254 ? 20.883 -3.972 -35.062 1.00 75.38 254 ALA A N 1
ATOM 1978 C CA . ALA A 1 254 ? 21.569 -4.840 -36.012 1.00 75.38 254 ALA A CA 1
ATOM 1979 C C . ALA A 1 254 ? 21.254 -6.327 -35.778 1.00 75.38 254 ALA A C 1
ATOM 1981 O O . ALA A 1 254 ? 21.192 -7.079 -36.752 1.00 75.38 254 ALA A O 1
ATOM 1982 N N . GLU A 1 255 ? 21.061 -6.731 -34.520 1.00 81.00 255 GLU A N 1
ATOM 1983 C CA . GLU A 1 255 ? 20.774 -8.114 -34.123 1.00 81.00 255 GLU A CA 1
ATOM 1984 C C . GLU A 1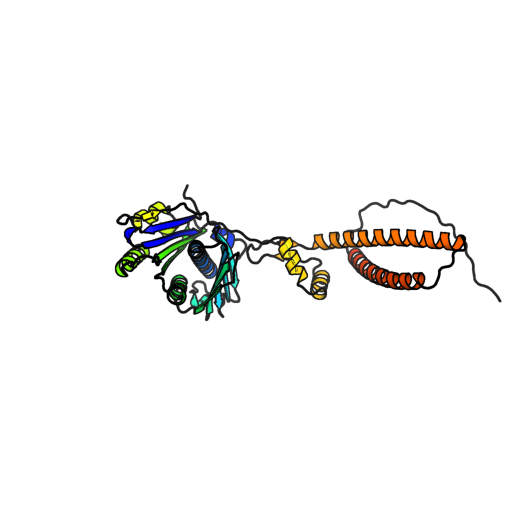 255 ? 19.280 -8.451 -34.247 1.00 81.00 255 GLU A C 1
ATOM 1986 O O . GLU A 1 255 ? 18.925 -9.386 -34.968 1.00 81.00 255 GLU A O 1
ATOM 1991 N N . ASP A 1 256 ? 18.409 -7.645 -33.636 1.00 75.31 256 ASP A N 1
ATOM 1992 C CA . ASP A 1 256 ? 16.983 -7.963 -33.474 1.00 75.31 256 ASP A CA 1
ATOM 1993 C C . ASP A 1 256 ? 16.073 -7.216 -34.464 1.00 75.31 256 ASP A C 1
ATOM 1995 O O . ASP A 1 256 ? 14.932 -7.608 -34.712 1.00 75.31 256 ASP A O 1
ATOM 1999 N N . GLY A 1 257 ? 16.558 -6.132 -35.081 1.00 72.06 257 GLY A N 1
ATOM 2000 C CA . GLY A 1 257 ? 15.809 -5.350 -36.076 1.00 72.06 257 GLY A CA 1
ATOM 2001 C C . GLY A 1 257 ? 14.676 -4.479 -35.512 1.00 72.06 257 GLY A C 1
ATOM 2002 O O . GLY A 1 257 ? 14.141 -3.626 -36.231 1.00 72.06 257 GLY A O 1
ATOM 2003 N N . GLU A 1 258 ? 14.332 -4.638 -34.235 1.00 79.44 258 GLU A N 1
ATOM 2004 C CA . GLU A 1 258 ? 13.411 -3.790 -33.487 1.00 79.44 258 GLU A CA 1
ATOM 2005 C C . GLU A 1 258 ? 13.841 -3.647 -32.023 1.00 79.44 258 GLU A C 1
ATOM 2007 O O . GLU A 1 258 ? 14.607 -4.448 -31.505 1.00 79.44 258 GLU A O 1
ATOM 2012 N N . ILE A 1 259 ? 13.380 -2.574 -31.377 1.00 79.69 259 ILE A N 1
ATOM 2013 C CA . ILE A 1 259 ? 13.554 -2.359 -29.938 1.00 79.69 259 ILE A CA 1
ATOM 2014 C C . ILE A 1 259 ? 12.158 -2.298 -29.343 1.00 79.69 259 ILE A C 1
ATOM 2016 O O . ILE A 1 259 ? 11.394 -1.379 -29.664 1.00 79.69 259 ILE A O 1
ATOM 2020 N N . ASP A 1 260 ? 11.858 -3.255 -28.477 1.00 82.00 260 ASP A N 1
ATOM 2021 C CA . ASP A 1 260 ? 10.626 -3.299 -27.708 1.00 82.00 260 ASP A CA 1
ATOM 2022 C C . ASP A 1 260 ? 10.929 -2.923 -26.263 1.00 82.00 260 ASP A C 1
ATOM 2024 O O . ASP A 1 260 ? 11.809 -3.486 -25.617 1.00 82.00 260 ASP A O 1
ATOM 2028 N N . MET A 1 261 ? 10.207 -1.924 -25.760 1.00 81.25 261 MET A N 1
ATOM 2029 C CA . MET A 1 261 ? 10.310 -1.518 -24.365 1.00 81.25 261 MET A CA 1
ATOM 2030 C C . MET A 1 261 ? 9.000 -1.757 -23.637 1.00 81.25 261 MET A C 1
ATOM 2032 O O . MET A 1 261 ? 7.955 -1.199 -23.993 1.00 81.25 261 MET A O 1
ATOM 2036 N N . HIS A 1 262 ? 9.093 -2.542 -22.573 1.00 84.25 262 HIS A N 1
ATOM 2037 C CA . HIS A 1 262 ? 7.994 -2.863 -21.679 1.00 84.25 262 HIS A CA 1
ATOM 2038 C C . HIS A 1 262 ? 8.046 -1.986 -20.430 1.00 84.25 262 HIS A C 1
ATOM 2040 O O . HIS A 1 262 ? 9.115 -1.578 -19.976 1.00 84.25 262 HIS A O 1
ATOM 2046 N N . CYS A 1 263 ? 6.877 -1.653 -19.887 1.00 84.81 263 CYS A N 1
ATOM 2047 C CA . CYS A 1 263 ? 6.802 -1.040 -18.572 1.00 84.81 263 CYS A CA 1
ATOM 2048 C C . CYS A 1 263 ? 6.844 -2.121 -17.496 1.00 84.81 263 CYS A C 1
ATOM 2050 O O . CYS A 1 263 ? 5.916 -2.923 -17.442 1.00 84.81 263 CYS A O 1
ATOM 2052 N N . ASP A 1 264 ? 7.816 -2.067 -16.584 1.00 83.31 264 ASP A N 1
ATOM 2053 C CA . ASP A 1 264 ? 7.826 -2.957 -15.416 1.00 83.31 264 ASP A CA 1
ATOM 2054 C C . ASP A 1 264 ? 6.519 -2.841 -14.608 1.00 83.31 264 ASP A C 1
ATOM 2056 O O . ASP A 1 264 ? 6.020 -3.843 -14.128 1.00 83.31 264 ASP A O 1
ATOM 2060 N N . TYR A 1 265 ? 5.914 -1.649 -14.493 1.00 83.81 265 TYR A N 1
ATOM 2061 C CA . TYR A 1 265 ? 4.706 -1.444 -13.676 1.00 83.81 265 TYR A CA 1
ATOM 2062 C C . TYR A 1 265 ? 3.439 -2.069 -14.258 1.00 83.81 265 TYR A C 1
ATOM 2064 O O . TYR A 1 265 ? 2.746 -2.793 -13.559 1.00 83.81 265 TYR A O 1
ATOM 2072 N N . CYS A 1 266 ? 3.104 -1.777 -15.516 1.00 80.56 266 CYS A N 1
ATOM 2073 C CA . CYS A 1 266 ? 1.852 -2.261 -16.115 1.00 80.56 266 CYS A CA 1
ATOM 2074 C C . CYS A 1 266 ? 2.025 -3.469 -17.046 1.00 80.56 266 CYS A C 1
ATOM 2076 O O . CYS A 1 266 ? 1.065 -3.855 -17.708 1.00 80.56 266 CYS A O 1
ATOM 2078 N N . GLY A 1 267 ? 3.245 -3.990 -17.213 1.00 74.88 267 GLY A N 1
ATOM 2079 C CA . GLY A 1 267 ? 3.561 -5.088 -18.139 1.00 74.88 267 GLY A CA 1
ATOM 2080 C C . GLY A 1 267 ? 3.337 -4.766 -19.625 1.00 74.88 267 GLY A C 1
ATOM 2081 O O . GLY A 1 267 ? 3.624 -5.578 -20.501 1.00 74.88 267 GLY A O 1
ATOM 2082 N N . THR A 1 268 ? 2.836 -3.571 -19.950 1.00 80.25 268 THR A N 1
ATOM 2083 C CA . THR A 1 268 ? 2.449 -3.202 -21.313 1.00 80.25 268 THR A CA 1
ATOM 2084 C C . THR A 1 268 ? 3.670 -2.786 -22.128 1.00 80.25 268 THR A C 1
ATOM 2086 O O . THR A 1 268 ? 4.524 -2.030 -21.653 1.00 80.25 268 THR A O 1
ATOM 2089 N N . THR A 1 269 ? 3.730 -3.210 -23.391 1.00 77.81 269 THR A N 1
ATOM 2090 C CA . THR A 1 269 ? 4.696 -2.687 -24.366 1.00 77.81 269 THR A CA 1
ATOM 2091 C C . THR A 1 269 ? 4.403 -1.212 -24.640 1.00 77.81 269 THR A C 1
ATOM 2093 O O . THR A 1 269 ? 3.404 -0.865 -25.274 1.00 77.81 269 THR A O 1
ATOM 2096 N N . ILE A 1 270 ? 5.273 -0.318 -24.165 1.00 75.38 270 ILE A N 1
ATOM 2097 C CA . ILE A 1 270 ? 5.094 1.134 -24.300 1.00 75.38 270 ILE A CA 1
ATOM 2098 C C . ILE A 1 270 ? 5.388 1.567 -25.743 1.00 75.38 270 ILE A C 1
ATOM 2100 O O . ILE A 1 270 ? 4.647 2.364 -26.332 1.00 75.38 270 ILE A O 1
ATOM 2104 N N . CYS A 1 271 ? 6.473 1.040 -26.314 1.00 69.56 271 CYS A N 1
ATOM 2105 C CA . CYS A 1 271 ? 6.916 1.337 -27.670 1.00 69.56 271 CYS A CA 1
ATOM 2106 C C . CYS A 1 271 ? 7.583 0.125 -28.310 1.00 69.56 271 CYS A C 1
ATOM 2108 O O . CYS A 1 271 ? 8.385 -0.548 -27.673 1.00 69.56 271 CYS A O 1
ATOM 2110 N N . SER A 1 272 ? 7.300 -0.042 -29.602 1.00 61.16 272 SER A N 1
ATOM 2111 C CA . SER A 1 272 ? 8.021 -0.925 -30.514 1.00 61.16 272 SER A CA 1
ATOM 2112 C C . SER A 1 272 ? 8.611 -0.090 -31.651 1.00 61.16 272 SER A C 1
ATOM 2114 O O . SER A 1 272 ? 7.915 0.693 -32.318 1.00 61.16 272 SER A O 1
ATOM 2116 N N . MET A 1 273 ? 9.929 -0.170 -31.822 1.00 61.06 273 MET A N 1
ATOM 2117 C CA . MET A 1 273 ? 10.700 0.835 -32.558 1.00 61.06 273 MET A CA 1
ATOM 2118 C C . MET A 1 273 ? 10.852 0.563 -34.058 1.00 61.06 273 MET A C 1
ATOM 2120 O O . MET A 1 273 ? 11.361 1.431 -34.780 1.00 61.06 273 MET A O 1
ATOM 2124 N N . ARG A 1 274 ? 10.275 -0.534 -34.573 1.00 52.03 274 ARG A N 1
ATOM 2125 C CA . ARG A 1 274 ? 10.154 -0.794 -36.022 1.00 52.03 274 ARG A CA 1
ATOM 2126 C C . ARG A 1 274 ? 9.551 0.399 -36.784 1.00 52.03 274 ARG A C 1
ATOM 2128 O O . ARG A 1 274 ? 9.865 0.645 -37.948 1.00 52.03 274 ARG A O 1
ATOM 2135 N N . TRP A 1 275 ? 8.724 1.203 -36.110 1.00 39.16 275 TRP A N 1
ATOM 2136 C CA . TRP A 1 275 ? 8.024 2.365 -36.666 1.00 39.16 275 TRP A CA 1
ATOM 2137 C C . TRP A 1 275 ? 8.795 3.702 -36.582 1.00 39.16 275 TRP A C 1
ATOM 2139 O O . TRP A 1 275 ? 8.598 4.588 -37.421 1.00 39.16 275 TRP A O 1
ATOM 2149 N N . ILE A 1 276 ? 9.687 3.878 -35.596 1.00 45.38 276 ILE A N 1
ATOM 2150 C CA . ILE A 1 276 ? 10.397 5.153 -35.359 1.00 45.38 276 ILE A CA 1
ATOM 2151 C C . ILE A 1 276 ? 11.574 5.326 -36.327 1.00 45.38 276 ILE A C 1
ATOM 2153 O O . ILE A 1 276 ? 11.769 6.429 -36.845 1.00 45.38 276 ILE A O 1
ATOM 2157 N N . LEU A 1 277 ? 12.293 4.249 -36.663 1.00 46.59 277 LEU A N 1
ATOM 2158 C CA . LEU A 1 277 ? 13.382 4.285 -37.652 1.00 46.59 277 LEU A CA 1
ATOM 2159 C C . LEU A 1 277 ? 12.892 4.689 -39.049 1.00 46.59 277 LEU A C 1
ATOM 2161 O O . LEU A 1 277 ? 13.528 5.501 -39.724 1.00 46.59 277 LEU A O 1
ATOM 2165 N N . LEU A 1 278 ? 11.707 4.224 -39.457 1.00 42.88 278 LEU A N 1
ATOM 2166 C CA . LEU A 1 278 ? 11.073 4.630 -40.717 1.00 42.88 278 LEU A CA 1
ATOM 2167 C C . LEU A 1 278 ? 10.735 6.136 -40.741 1.00 42.88 278 LEU A C 1
ATOM 2169 O O . LEU A 1 278 ? 10.874 6.797 -41.778 1.00 42.88 278 LEU A O 1
ATOM 2173 N N . LYS A 1 279 ? 10.338 6.723 -39.603 1.00 35.91 279 LYS A N 1
ATOM 2174 C CA . LYS A 1 279 ? 10.013 8.159 -39.493 1.00 35.91 279 LYS A CA 1
ATOM 2175 C C . LYS A 1 279 ? 11.239 9.065 -39.335 1.00 35.91 279 LYS A C 1
ATOM 2177 O O . LYS A 1 279 ? 11.274 10.153 -39.921 1.00 35.91 279 LYS A O 1
ATOM 2182 N N . SER A 1 280 ? 12.257 8.648 -38.584 1.00 41.25 280 SER A N 1
ATOM 2183 C CA . SER A 1 280 ? 13.495 9.423 -38.422 1.00 41.25 280 SER A CA 1
ATOM 2184 C C . SER A 1 280 ? 14.307 9.438 -39.724 1.00 41.25 280 SER A C 1
ATOM 2186 O O . SER A 1 280 ? 14.767 10.505 -40.146 1.00 41.25 280 SER A O 1
ATOM 2188 N N . ALA A 1 281 ? 14.366 8.306 -40.440 1.00 43.22 281 ALA A N 1
ATOM 2189 C CA . ALA A 1 281 ? 14.984 8.207 -41.759 1.00 43.22 281 ALA A CA 1
ATOM 2190 C C . ALA A 1 281 ? 14.280 9.109 -42.782 1.00 43.22 281 ALA A C 1
ATOM 2192 O O . ALA A 1 281 ? 14.941 9.876 -43.480 1.00 43.22 281 ALA A O 1
ATOM 2193 N N . THR A 1 282 ? 12.943 9.111 -42.838 1.00 42.78 282 THR A N 1
ATOM 2194 C CA . THR A 1 282 ? 12.188 9.984 -43.762 1.00 42.78 282 THR A CA 1
ATOM 2195 C C . THR A 1 282 ? 12.324 11.474 -43.429 1.00 42.78 282 THR A C 1
ATOM 2197 O O . THR A 1 282 ? 12.370 12.305 -44.343 1.00 42.78 282 THR A O 1
ATOM 2200 N N . THR A 1 283 ? 12.466 11.834 -42.151 1.00 40.28 283 THR A N 1
ATOM 2201 C CA . THR A 1 283 ? 12.661 13.228 -41.713 1.00 40.28 283 THR A CA 1
ATOM 2202 C C . THR A 1 283 ? 14.082 13.728 -42.007 1.00 40.28 283 THR A C 1
ATOM 2204 O O . THR A 1 283 ? 14.233 14.802 -42.600 1.00 40.28 283 THR A O 1
ATOM 2207 N N . ARG A 1 284 ? 15.122 12.926 -41.718 1.00 41.19 284 ARG A N 1
ATOM 2208 C CA . ARG A 1 284 ? 16.514 13.225 -42.118 1.00 41.19 284 ARG A CA 1
ATOM 2209 C C . ARG A 1 284 ? 16.665 13.270 -43.639 1.00 41.19 284 ARG A C 1
ATOM 2211 O O . ARG A 1 284 ? 17.285 14.196 -44.156 1.00 41.19 284 ARG A O 1
ATOM 2218 N N . LEU A 1 285 ? 16.034 12.355 -44.378 1.00 43.56 285 LEU A N 1
ATOM 2219 C CA . LEU A 1 285 ? 16.019 12.376 -45.847 1.00 43.56 285 LEU A CA 1
ATOM 2220 C C . LEU A 1 285 ? 15.342 13.640 -46.403 1.00 43.56 285 LEU A C 1
ATOM 2222 O O . LEU A 1 285 ? 15.841 14.220 -47.367 1.00 43.56 285 LEU A O 1
ATOM 2226 N N . ARG A 1 286 ? 14.249 14.126 -45.793 1.00 48.47 286 ARG A N 1
ATOM 2227 C CA . ARG A 1 286 ? 13.601 15.398 -46.180 1.00 48.47 286 ARG A CA 1
ATOM 2228 C C . ARG A 1 286 ? 14.494 16.614 -45.929 1.00 48.47 286 ARG A C 1
ATOM 2230 O O . ARG A 1 286 ? 14.554 17.494 -46.790 1.00 48.47 286 ARG A O 1
ATOM 2237 N N . GLN A 1 287 ? 15.194 16.667 -44.795 1.00 44.12 287 GLN A N 1
ATOM 2238 C CA . GLN A 1 287 ? 16.149 17.741 -44.498 1.00 44.12 287 GLN A CA 1
ATOM 2239 C C . GLN A 1 287 ? 17.336 17.722 -45.465 1.00 44.12 287 GLN A C 1
ATOM 2241 O O . GLN A 1 287 ? 17.659 18.757 -46.045 1.00 44.12 287 GLN A O 1
ATOM 2246 N N . ILE A 1 288 ? 17.909 16.546 -45.732 1.00 48.66 288 ILE A N 1
ATOM 2247 C CA . ILE A 1 288 ? 18.990 16.373 -46.712 1.00 48.66 288 ILE A CA 1
ATOM 2248 C C . ILE A 1 288 ? 18.521 16.786 -48.115 1.00 48.66 288 ILE A C 1
ATOM 2250 O O . ILE A 1 288 ? 19.244 17.484 -48.822 1.00 48.66 288 ILE A O 1
ATOM 2254 N N . ARG A 1 289 ? 17.288 16.445 -48.515 1.00 43.34 289 ARG A N 1
ATOM 2255 C CA . ARG A 1 289 ? 16.720 16.835 -49.818 1.00 43.34 289 ARG A CA 1
ATOM 2256 C C . ARG A 1 289 ? 16.514 18.349 -49.947 1.00 43.34 289 ARG A C 1
ATOM 2258 O O . ARG A 1 289 ? 16.815 18.903 -51.003 1.00 43.34 289 ARG A O 1
ATOM 2265 N N . LYS A 1 290 ? 16.059 19.033 -48.886 1.00 49.41 290 LYS A N 1
ATOM 2266 C CA . LYS A 1 290 ? 16.013 20.510 -48.840 1.00 49.41 290 LYS A CA 1
ATOM 2267 C C . LYS A 1 290 ? 17.414 21.109 -48.992 1.00 49.41 290 LYS A C 1
ATOM 2269 O O . LYS A 1 290 ? 17.605 21.982 -49.834 1.00 49.41 290 LYS A O 1
ATOM 2274 N N . PHE A 1 291 ? 18.390 20.572 -48.261 1.00 49.28 291 PHE A N 1
ATOM 2275 C CA . PHE A 1 291 ? 19.776 21.039 -48.293 1.00 49.28 291 PHE A CA 1
ATOM 2276 C C . PHE A 1 291 ? 20.435 20.855 -49.670 1.00 49.28 291 PHE A C 1
ATOM 2278 O O . PHE A 1 291 ? 21.116 21.752 -50.162 1.00 49.28 291 PHE A O 1
ATOM 2285 N N . ILE A 1 292 ? 20.195 19.718 -50.336 1.00 48.97 292 ILE A N 1
ATOM 2286 C CA . ILE A 1 292 ? 20.688 19.451 -51.697 1.00 48.97 292 ILE A CA 1
ATOM 2287 C C . ILE A 1 292 ? 20.063 20.423 -52.705 1.00 48.97 292 ILE A C 1
ATOM 2289 O O . ILE A 1 292 ? 20.782 20.980 -53.533 1.00 48.97 292 ILE A O 1
ATOM 2293 N N . ASN A 1 293 ? 18.751 20.669 -52.634 1.00 51.09 293 ASN A N 1
ATOM 2294 C CA . ASN A 1 293 ? 18.08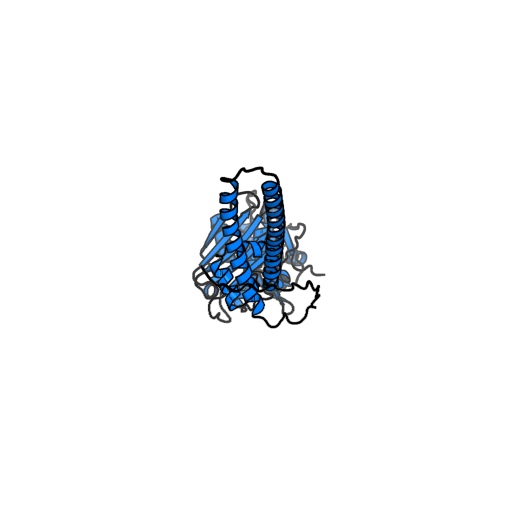3 21.611 -53.539 1.00 51.09 293 ASN A CA 1
ATOM 2295 C C . ASN A 1 293 ? 18.620 23.041 -53.382 1.00 51.09 293 ASN A C 1
ATOM 2297 O O . ASN A 1 293 ? 18.834 23.740 -54.373 1.00 51.09 293 ASN A O 1
ATOM 2301 N N . GLU A 1 294 ? 18.891 23.464 -52.150 1.00 52.00 294 GLU A N 1
ATOM 2302 C CA . GLU A 1 294 ? 19.464 24.777 -51.854 1.00 52.00 294 GLU A CA 1
ATOM 2303 C C . GLU A 1 294 ? 20.925 24.889 -52.323 1.00 52.00 294 GLU A C 1
ATOM 2305 O O . GLU A 1 294 ? 21.307 25.882 -52.948 1.00 52.00 294 GLU A O 1
ATOM 2310 N N . TYR A 1 295 ? 21.709 23.819 -52.165 1.00 49.41 295 TYR A N 1
ATOM 2311 C CA . TYR A 1 295 ? 23.068 23.708 -52.702 1.00 49.41 295 TYR A CA 1
ATOM 2312 C C . TYR A 1 295 ? 23.110 23.780 -54.241 1.00 49.41 295 TYR A C 1
ATOM 2314 O O . TYR A 1 295 ? 23.951 24.480 -54.815 1.00 49.41 295 TYR A O 1
ATOM 2322 N N . VAL A 1 296 ? 22.189 23.099 -54.935 1.00 52.97 296 VAL A N 1
ATOM 2323 C CA . VAL A 1 296 ? 22.066 23.162 -56.405 1.00 52.97 296 VAL A CA 1
ATOM 2324 C C . VAL A 1 296 ? 21.704 24.580 -56.862 1.00 52.97 296 VAL A C 1
ATOM 2326 O O . VAL A 1 296 ? 22.279 25.074 -57.837 1.00 52.97 296 VAL A O 1
ATOM 2329 N N . ARG A 1 297 ? 20.831 25.279 -56.124 1.00 53.88 297 ARG A N 1
ATOM 2330 C CA . ARG A 1 297 ? 20.445 26.674 -56.396 1.00 53.88 297 ARG A CA 1
ATOM 2331 C C . ARG A 1 297 ? 21.627 27.640 -56.239 1.00 53.88 297 ARG A C 1
ATOM 2333 O O . ARG A 1 297 ? 21.855 28.472 -57.117 1.00 53.88 297 ARG A O 1
ATOM 2340 N N . GLN A 1 298 ? 22.436 27.475 -55.189 1.00 52.34 298 GLN A N 1
ATOM 2341 C CA . GLN A 1 298 ? 23.647 28.276 -54.960 1.00 52.34 298 GLN A CA 1
ATOM 2342 C C . GLN A 1 298 ? 24.744 28.013 -56.009 1.00 52.34 298 GLN A C 1
ATOM 2344 O O . GLN A 1 298 ? 25.360 28.958 -56.505 1.00 52.34 298 GLN A O 1
ATOM 2349 N N . ARG A 1 299 ? 24.947 26.756 -56.440 1.00 50.41 299 ARG A N 1
ATOM 2350 C CA . ARG A 1 299 ? 25.852 26.441 -57.566 1.00 50.41 299 ARG A CA 1
ATOM 2351 C C . ARG A 1 299 ? 25.381 27.045 -58.893 1.00 50.41 299 ARG A C 1
ATOM 2353 O O . ARG A 1 299 ? 26.222 27.451 -59.699 1.00 50.41 299 ARG A O 1
ATOM 2360 N N . GLY A 1 300 ? 24.068 27.115 -59.119 1.00 52.19 300 GLY A N 1
ATOM 2361 C CA . GLY A 1 300 ? 23.473 27.811 -60.262 1.00 52.19 300 GLY A CA 1
ATOM 2362 C C . GLY A 1 300 ? 23.826 29.301 -60.276 1.00 52.19 300 GLY A C 1
ATOM 2363 O O . GLY A 1 300 ? 24.315 29.801 -61.289 1.00 52.19 300 GLY A O 1
ATOM 2364 N N . LEU A 1 301 ? 23.690 29.983 -59.132 1.00 46.09 301 LEU A N 1
ATOM 2365 C CA . LEU A 1 301 ? 24.078 31.390 -58.975 1.00 46.09 301 LEU A CA 1
ATOM 2366 C C . LEU A 1 301 ? 25.582 31.625 -59.186 1.00 46.09 301 LEU A C 1
ATOM 2368 O O . LEU A 1 301 ? 25.954 32.547 -59.908 1.00 46.09 301 LEU A O 1
ATOM 2372 N N . CYS A 1 302 ? 26.460 30.775 -58.641 1.00 45.66 302 CYS A N 1
ATOM 2373 C CA . CYS A 1 302 ? 27.907 30.901 -58.869 1.00 45.66 302 CYS A CA 1
ATOM 2374 C C . CYS A 1 302 ? 28.304 30.732 -60.346 1.00 45.66 302 CYS A C 1
ATOM 2376 O O . CYS A 1 302 ? 29.247 31.382 -60.802 1.00 45.66 302 CYS A O 1
ATOM 2378 N N . ARG A 1 303 ? 27.598 29.888 -61.117 1.00 50.38 303 ARG A N 1
ATOM 2379 C CA . ARG A 1 303 ? 27.806 29.777 -62.574 1.00 50.38 303 ARG A CA 1
ATOM 2380 C C . ARG A 1 303 ? 27.372 31.041 -63.318 1.00 50.38 303 ARG A C 1
ATOM 2382 O O . ARG A 1 303 ? 28.063 31.438 -64.251 1.00 50.38 303 ARG A O 1
ATOM 2389 N N . ILE A 1 304 ? 26.272 31.671 -62.903 1.00 50.91 304 ILE A N 1
ATOM 2390 C CA . ILE A 1 304 ? 25.772 32.924 -63.494 1.00 50.91 304 ILE A CA 1
ATOM 2391 C C . ILE A 1 304 ? 26.731 34.086 -63.190 1.00 50.91 304 ILE A C 1
ATOM 2393 O O . ILE A 1 304 ? 27.101 34.827 -64.096 1.00 50.91 304 ILE A O 1
ATOM 2397 N N . LEU A 1 305 ? 27.215 34.195 -61.950 1.00 46.53 305 LEU A N 1
ATOM 2398 C CA . LEU A 1 305 ? 28.144 35.250 -61.524 1.00 46.53 305 LEU A CA 1
ATOM 2399 C C . LEU A 1 305 ? 29.519 35.150 -62.208 1.00 46.53 305 LEU A C 1
ATOM 2401 O O . LEU A 1 305 ? 30.070 36.171 -62.615 1.00 46.53 305 LEU A O 1
ATOM 2405 N N . ARG A 1 306 ? 30.039 33.931 -62.437 1.00 47.06 306 ARG A N 1
ATOM 2406 C CA . ARG A 1 306 ? 31.265 33.722 -63.237 1.00 47.06 306 ARG A CA 1
ATOM 2407 C C . ARG A 1 306 ? 31.107 34.125 -64.701 1.00 47.06 306 ARG A C 1
ATOM 2409 O O . ARG A 1 306 ? 32.076 34.568 -65.305 1.00 47.06 306 ARG A O 1
ATOM 2416 N N . ARG A 1 307 ? 29.910 33.974 -65.274 1.00 50.75 307 ARG A N 1
ATOM 2417 C CA . ARG A 1 307 ? 29.628 34.346 -66.670 1.00 50.75 307 ARG A CA 1
ATOM 2418 C C . ARG A 1 307 ? 29.598 35.866 -66.883 1.00 50.75 307 ARG A C 1
ATOM 2420 O O . ARG A 1 307 ? 29.827 36.306 -67.999 1.00 50.75 307 ARG A O 1
ATOM 2427 N N . ASN A 1 308 ? 29.377 36.635 -65.812 1.00 47.97 308 ASN A N 1
ATOM 2428 C CA . ASN A 1 308 ? 29.279 38.099 -65.815 1.00 47.97 308 ASN A CA 1
ATOM 2429 C C . ASN A 1 308 ? 30.529 38.811 -65.248 1.00 47.97 308 ASN A C 1
ATOM 2431 O O . ASN A 1 308 ? 30.465 39.996 -64.938 1.00 47.97 308 ASN A O 1
ATOM 2435 N N . GLY A 1 309 ? 31.663 38.115 -65.090 1.00 39.66 309 GLY A N 1
ATOM 2436 C CA . GLY A 1 309 ? 32.960 38.748 -64.791 1.00 39.66 309 GLY A CA 1
ATOM 2437 C C . GLY A 1 309 ? 33.174 39.259 -63.357 1.00 39.66 309 GLY A C 1
ATOM 2438 O O . GLY A 1 309 ? 34.169 39.928 -63.097 1.00 39.66 309 GLY A O 1
ATOM 2439 N N . LEU A 1 310 ? 32.298 38.929 -62.404 1.00 47.50 310 LEU A N 1
ATOM 2440 C CA . LEU A 1 310 ? 32.441 39.332 -61.000 1.00 47.50 310 LEU A CA 1
ATOM 2441 C C . LEU A 1 310 ? 33.250 38.271 -60.228 1.00 47.50 310 LEU A C 1
ATOM 2443 O O . LEU A 1 310 ? 32.705 37.271 -59.759 1.00 47.50 310 LEU A O 1
ATOM 2447 N N . MET A 1 311 ? 34.572 38.451 -60.122 1.00 40.50 311 MET A N 1
ATOM 2448 C CA . MET A 1 311 ? 35.442 37.588 -59.312 1.00 40.50 311 MET A CA 1
ATOM 2449 C C . MET A 1 311 ? 35.544 38.095 -57.865 1.00 40.50 311 MET A C 1
ATOM 2451 O O . MET A 1 311 ? 36.255 39.049 -57.581 1.00 40.50 311 MET A O 1
ATOM 2455 N N . CYS A 1 312 ? 34.926 37.372 -56.932 1.00 37.84 312 CYS A N 1
ATOM 2456 C CA . CYS A 1 312 ? 35.341 37.338 -55.527 1.00 37.84 312 CYS A CA 1
ATOM 2457 C C . CYS A 1 312 ? 35.602 35.868 -55.170 1.00 37.84 312 CYS A C 1
ATOM 2459 O O . CYS A 1 312 ? 34.695 35.137 -54.779 1.00 37.84 312 CYS A O 1
ATOM 2461 N N . CYS A 1 313 ? 36.823 35.377 -55.392 1.00 42.25 313 CYS A N 1
ATOM 2462 C CA . CYS A 1 313 ? 37.174 33.974 -55.152 1.00 42.25 313 CYS A CA 1
ATOM 2463 C C . CYS A 1 313 ? 38.421 33.849 -54.277 1.00 42.25 313 CYS A C 1
ATOM 2465 O O . CYS A 1 313 ? 39.537 33.832 -54.776 1.00 42.25 313 CYS A O 1
ATOM 2467 N N . ALA A 1 314 ? 38.191 33.685 -52.974 1.00 38.19 314 ALA A N 1
ATOM 2468 C CA . ALA A 1 314 ? 39.073 32.910 -52.097 1.00 38.19 314 ALA A CA 1
ATOM 2469 C C . ALA A 1 314 ? 38.306 32.394 -50.865 1.00 38.19 314 ALA A C 1
ATOM 2471 O O . ALA A 1 314 ? 38.416 31.223 -50.513 1.00 38.19 314 ALA A O 1
ATOM 2472 N N . TYR A 1 315 ? 37.434 33.218 -50.271 1.00 39.53 315 TYR A N 1
ATOM 2473 C CA . TYR A 1 315 ? 36.781 32.878 -48.999 1.00 39.53 315 TYR A CA 1
ATOM 2474 C C . TYR A 1 315 ? 35.605 31.885 -49.134 1.00 39.53 315 TYR A C 1
ATOM 2476 O O . TYR A 1 315 ? 35.525 30.903 -48.399 1.00 39.53 315 TYR A O 1
ATOM 2484 N N . GLN A 1 316 ? 34.735 32.049 -50.140 1.00 40.19 316 GLN A N 1
ATOM 2485 C CA . GLN A 1 316 ? 33.563 31.172 -50.328 1.00 40.19 316 GLN A CA 1
ATOM 2486 C C . GLN A 1 316 ? 33.904 29.748 -50.801 1.00 40.19 316 GLN A C 1
ATOM 2488 O O . GLN A 1 316 ? 33.164 28.812 -50.510 1.00 40.19 316 GLN A O 1
ATOM 2493 N N . ALA A 1 317 ? 35.033 29.540 -51.487 1.00 35.03 317 ALA A N 1
ATOM 2494 C CA . ALA A 1 317 ? 35.436 28.205 -51.943 1.00 35.03 317 ALA A CA 1
ATOM 2495 C C . ALA A 1 317 ? 35.864 27.284 -50.780 1.00 35.03 317 ALA A C 1
ATOM 2497 O O . ALA A 1 317 ? 35.659 26.070 -50.846 1.00 35.03 317 ALA A O 1
ATOM 2498 N N . CYS A 1 318 ? 36.402 27.857 -49.697 1.00 36.50 318 CYS A N 1
ATOM 2499 C CA . CYS A 1 318 ? 36.858 27.111 -48.522 1.00 36.50 318 CYS A CA 1
ATOM 2500 C C . CYS A 1 318 ? 35.678 26.634 -47.651 1.00 36.50 318 CYS A C 1
ATOM 2502 O O . CYS A 1 318 ? 35.631 25.484 -47.211 1.00 36.50 318 CYS A O 1
ATOM 2504 N N . GLU A 1 319 ? 34.649 27.471 -47.496 1.00 41.44 319 GLU A N 1
ATOM 2505 C CA . GLU A 1 319 ? 33.431 27.126 -46.752 1.00 41.44 319 GLU A CA 1
ATOM 2506 C C . GLU A 1 319 ? 32.600 26.029 -47.449 1.00 41.44 319 GLU A C 1
ATOM 2508 O O . GLU A 1 319 ? 32.009 25.161 -46.800 1.00 41.44 319 GLU A O 1
ATOM 2513 N N . ILE A 1 320 ? 32.616 26.016 -48.788 1.00 41.81 320 ILE A N 1
ATOM 2514 C CA . ILE A 1 320 ? 31.955 24.998 -49.615 1.00 41.81 320 ILE A CA 1
ATOM 2515 C C . ILE A 1 320 ? 32.604 23.617 -49.431 1.00 41.81 320 ILE A C 1
ATOM 2517 O O . ILE A 1 320 ? 31.883 22.623 -49.334 1.00 41.81 320 ILE A O 1
ATOM 2521 N N . ASN A 1 321 ? 33.937 23.534 -49.329 1.00 39.09 321 ASN A N 1
ATOM 2522 C CA . ASN A 1 321 ? 34.639 22.266 -49.087 1.00 39.09 321 ASN A CA 1
ATOM 2523 C C . ASN A 1 321 ? 34.396 21.718 -47.669 1.00 39.09 321 ASN A C 1
ATOM 2525 O O . ASN A 1 321 ? 34.224 20.510 -47.502 1.00 39.09 321 ASN A O 1
ATOM 2529 N N . ARG A 1 322 ? 34.277 22.595 -46.662 1.00 40.66 322 ARG A N 1
ATOM 2530 C CA . ARG A 1 322 ? 33.937 22.199 -45.284 1.00 40.66 322 ARG A CA 1
ATOM 2531 C C . ARG A 1 322 ? 32.505 21.650 -45.178 1.00 40.66 322 ARG A C 1
ATOM 2533 O O . ARG A 1 322 ? 32.283 20.632 -44.526 1.00 40.66 322 ARG A O 1
ATOM 2540 N N . LYS A 1 323 ? 31.545 22.257 -45.888 1.00 41.56 323 LYS A N 1
ATOM 2541 C CA . LYS A 1 323 ? 30.151 21.769 -45.975 1.00 41.56 323 LYS A CA 1
ATOM 2542 C C . LYS A 1 323 ? 30.018 20.487 -46.817 1.00 41.56 323 LYS A C 1
ATOM 2544 O O . LYS A 1 323 ? 29.208 19.627 -46.484 1.00 41.56 323 LYS A O 1
ATOM 2549 N N . LEU A 1 324 ? 30.850 20.294 -47.847 1.00 39.34 324 LEU A N 1
ATOM 2550 C CA . LEU A 1 324 ? 30.924 19.052 -48.640 1.00 39.34 324 LEU A CA 1
ATOM 2551 C C . LEU A 1 324 ? 31.381 17.831 -47.822 1.00 39.34 324 LEU A C 1
ATOM 2553 O O . LEU A 1 324 ? 30.904 16.727 -48.084 1.00 39.34 324 LEU A O 1
ATOM 2557 N N . LEU A 1 325 ? 32.262 18.013 -46.831 1.00 39.50 325 LEU A N 1
ATOM 2558 C CA . LEU A 1 325 ? 32.684 16.939 -45.921 1.00 39.50 325 LEU A CA 1
ATOM 2559 C C . LEU A 1 325 ? 31.540 16.477 -45.005 1.00 39.50 325 LEU A C 1
ATOM 2561 O O . LEU A 1 325 ? 31.318 15.276 -44.874 1.00 39.50 325 LEU A O 1
ATOM 2565 N N . LEU A 1 326 ? 30.764 17.417 -44.455 1.00 40.41 326 LEU A N 1
ATOM 2566 C CA . LEU A 1 326 ? 29.579 17.127 -43.635 1.00 40.41 326 LEU A CA 1
ATOM 2567 C C . LEU A 1 326 ? 28.471 16.433 -44.440 1.00 40.41 326 LEU A C 1
ATOM 2569 O O . LEU A 1 326 ? 27.842 15.493 -43.953 1.00 40.41 326 LEU A O 1
ATOM 2573 N N . VAL A 1 327 ? 28.272 16.831 -45.702 1.00 39.09 327 VAL A N 1
ATOM 2574 C CA . VAL A 1 327 ? 27.338 16.153 -46.616 1.00 39.09 327 VAL A CA 1
ATOM 2575 C C . VAL A 1 327 ? 27.847 14.760 -46.989 1.00 39.09 327 VAL A C 1
ATOM 2577 O O . VAL A 1 327 ? 27.055 13.827 -47.005 1.00 39.09 327 VAL A O 1
ATOM 2580 N N . ARG A 1 328 ? 29.150 14.565 -47.236 1.00 37.19 328 ARG A N 1
ATOM 2581 C CA . ARG A 1 328 ? 29.715 13.226 -47.486 1.00 37.19 328 ARG A CA 1
ATOM 2582 C C . ARG A 1 328 ? 29.543 12.296 -46.285 1.00 37.19 328 ARG A C 1
ATOM 2584 O O . ARG A 1 328 ? 29.107 11.171 -46.492 1.00 37.19 328 ARG A O 1
ATOM 2591 N N . TYR A 1 329 ? 29.803 12.764 -45.064 1.00 38.47 329 TYR A N 1
ATOM 2592 C CA . TYR A 1 329 ? 29.563 11.986 -43.840 1.00 38.47 329 TYR A CA 1
ATOM 2593 C C . TYR A 1 329 ? 28.078 11.629 -43.672 1.00 38.47 329 TYR A C 1
ATOM 2595 O O . TYR A 1 329 ? 27.735 10.465 -43.478 1.00 38.47 329 TYR A O 1
ATOM 2603 N N . SER A 1 330 ? 27.184 12.598 -43.879 1.00 37.59 330 SER A N 1
ATOM 2604 C CA . SER A 1 330 ? 25.733 12.386 -43.782 1.00 37.59 330 SER A CA 1
ATOM 2605 C C . SER A 1 330 ? 25.199 11.436 -44.865 1.00 37.59 330 SER A C 1
ATOM 2607 O O . SER A 1 330 ? 24.334 10.607 -44.600 1.00 37.59 330 SER A O 1
ATOM 2609 N N . VAL A 1 331 ? 25.728 11.513 -46.090 1.00 37.59 331 VAL A N 1
ATOM 2610 C CA . VAL A 1 331 ? 25.354 10.638 -47.215 1.00 37.59 331 VAL A CA 1
ATOM 2611 C C . VAL A 1 331 ? 25.924 9.227 -47.049 1.00 37.59 331 VAL A C 1
ATOM 2613 O O . VAL A 1 331 ? 25.289 8.280 -47.502 1.00 37.59 331 VAL A O 1
ATOM 2616 N N . VAL A 1 332 ? 27.072 9.053 -46.385 1.00 37.25 332 VAL A N 1
ATOM 2617 C CA . VAL A 1 332 ? 27.616 7.728 -46.035 1.00 37.25 332 VAL A CA 1
ATOM 2618 C C . VAL A 1 332 ? 26.767 7.056 -44.952 1.00 37.25 332 VAL A C 1
ATOM 2620 O O . VAL A 1 332 ? 26.428 5.886 -45.118 1.00 37.25 332 VAL A O 1
ATOM 2623 N N . SER A 1 333 ? 26.323 7.789 -43.923 1.00 35.72 333 SER A N 1
ATOM 2624 C CA . SER A 1 333 ? 25.358 7.267 -42.939 1.00 35.72 333 SER A CA 1
ATOM 2625 C C . SER A 1 333 ? 24.014 6.918 -43.579 1.00 35.72 333 SER A C 1
ATOM 2627 O O . SER A 1 333 ? 23.470 5.852 -43.318 1.00 35.72 333 SER A O 1
ATOM 2629 N N . VAL A 1 334 ? 23.498 7.752 -44.489 1.00 36.41 334 VAL A N 1
ATOM 2630 C CA . VAL A 1 334 ? 22.248 7.454 -45.211 1.00 36.41 334 VAL A CA 1
ATOM 2631 C C . VAL A 1 334 ? 22.409 6.292 -46.190 1.00 36.41 334 VAL A C 1
ATOM 2633 O O . VAL A 1 334 ? 21.506 5.470 -46.293 1.00 36.41 334 VAL A O 1
ATOM 2636 N N . LYS A 1 335 ? 23.547 6.167 -46.884 1.00 35.25 335 LYS A N 1
ATOM 2637 C CA . LYS A 1 335 ? 23.826 4.988 -47.714 1.00 35.25 335 LYS A CA 1
ATOM 2638 C C . LYS A 1 335 ? 23.907 3.724 -46.872 1.00 35.25 335 LYS A C 1
ATOM 2640 O O . LYS A 1 335 ? 23.350 2.735 -47.307 1.00 35.25 335 LYS A O 1
ATOM 2645 N N . ARG A 1 336 ? 24.513 3.749 -45.679 1.00 37.84 336 ARG A N 1
ATOM 2646 C CA . ARG A 1 336 ? 24.494 2.597 -44.761 1.00 37.84 336 ARG A CA 1
ATOM 2647 C C . ARG A 1 336 ? 23.062 2.210 -44.391 1.00 37.84 336 ARG A C 1
ATOM 2649 O O . ARG A 1 336 ? 22.703 1.060 -44.587 1.00 37.84 336 ARG A O 1
ATOM 2656 N N . VAL A 1 337 ? 22.222 3.171 -44.003 1.00 36.59 337 VAL A N 1
ATOM 2657 C CA . VAL A 1 337 ? 20.798 2.931 -43.690 1.00 36.59 337 VAL A CA 1
ATOM 2658 C C . VAL A 1 337 ? 20.018 2.379 -44.897 1.00 36.59 337 VAL A C 1
ATOM 2660 O O . VAL A 1 337 ? 19.220 1.460 -44.750 1.00 36.59 337 VAL A O 1
ATOM 2663 N N . VAL A 1 338 ? 20.263 2.886 -46.110 1.00 36.09 338 VAL A N 1
ATOM 2664 C CA . VAL A 1 338 ? 19.611 2.398 -47.342 1.00 36.09 338 VAL A CA 1
ATOM 2665 C C . VAL A 1 338 ? 20.134 1.019 -47.766 1.00 36.09 338 VAL A C 1
ATOM 2667 O O . VAL A 1 338 ? 19.349 0.199 -48.232 1.00 36.09 338 VAL A O 1
ATOM 2670 N N . THR A 1 339 ? 21.423 0.727 -47.574 1.00 36.25 339 THR A N 1
ATOM 2671 C CA . THR A 1 339 ? 21.999 -0.603 -47.822 1.00 36.25 339 THR A CA 1
ATOM 2672 C C . THR A 1 339 ? 21.432 -1.638 -46.843 1.00 36.25 339 THR A C 1
ATOM 2674 O O . THR A 1 339 ? 21.071 -2.730 -47.274 1.00 36.25 339 THR A O 1
ATOM 2677 N N . TYR A 1 340 ? 21.247 -1.273 -45.569 1.00 39.03 340 TYR A N 1
ATOM 2678 C CA . TYR A 1 340 ? 20.544 -2.099 -44.578 1.00 39.03 340 TYR A CA 1
ATOM 2679 C C . TYR A 1 340 ? 19.074 -2.351 -44.966 1.00 39.03 340 TYR A C 1
ATOM 2681 O O . TYR A 1 340 ? 18.598 -3.477 -44.876 1.00 39.03 340 TYR A O 1
ATOM 2689 N N . LEU A 1 341 ? 18.373 -1.347 -45.507 1.00 34.69 341 LEU A N 1
ATOM 2690 C CA . LEU A 1 341 ? 16.998 -1.502 -46.011 1.00 34.69 341 LEU A CA 1
ATOM 2691 C C . LEU A 1 341 ? 16.895 -2.348 -47.297 1.00 34.69 341 LEU A C 1
ATOM 2693 O O . LEU A 1 341 ? 15.844 -2.928 -47.556 1.00 34.69 341 LEU A O 1
ATOM 2697 N N . SER A 1 342 ? 17.963 -2.443 -48.099 1.00 32.56 342 SER A N 1
ATOM 2698 C CA . SER A 1 342 ? 17.993 -3.248 -49.335 1.00 32.56 342 SER A CA 1
ATOM 2699 C C . SER A 1 342 ? 18.251 -4.746 -49.122 1.00 32.56 342 SER A C 1
ATOM 2701 O O . SER A 1 342 ? 18.150 -5.516 -50.074 1.00 32.56 342 SER A O 1
ATOM 2703 N N . LEU A 1 343 ? 18.554 -5.166 -47.888 1.00 34.75 343 LEU A N 1
ATOM 2704 C CA . LEU A 1 343 ? 18.754 -6.570 -47.509 1.00 34.75 343 LEU A CA 1
ATOM 2705 C C . LEU A 1 343 ? 17.444 -7.294 -47.131 1.00 34.75 343 LEU A C 1
ATOM 2707 O O . LEU A 1 343 ? 17.480 -8.481 -46.819 1.00 34.75 343 LEU A O 1
ATOM 2711 N N . PHE A 1 344 ? 16.286 -6.622 -47.208 1.00 33.00 344 PHE A N 1
ATOM 2712 C CA . PHE A 1 344 ? 14.979 -7.198 -46.867 1.00 33.00 344 PHE A CA 1
ATOM 2713 C C . PHE A 1 344 ? 14.062 -7.377 -48.101 1.00 33.00 344 PHE A C 1
ATOM 2715 O O . PHE A 1 344 ? 13.926 -6.442 -48.895 1.00 33.00 344 PHE A O 1
ATOM 2722 N N . PRO A 1 345 ? 13.352 -8.519 -48.266 1.00 29.86 345 PRO A N 1
ATOM 2723 C CA . PRO A 1 345 ? 12.591 -8.838 -49.490 1.00 29.86 345 PRO A CA 1
ATOM 2724 C C . PRO A 1 345 ? 11.329 -7.989 -49.742 1.00 29.86 345 PRO A C 1
ATOM 2726 O O . PRO A 1 345 ? 10.664 -8.156 -50.762 1.00 29.86 345 PRO A O 1
ATOM 2729 N N . ALA A 1 346 ? 10.963 -7.078 -48.836 1.00 33.22 346 ALA A N 1
ATOM 2730 C CA . ALA A 1 346 ? 9.672 -6.381 -48.862 1.00 33.22 346 ALA A CA 1
ATOM 2731 C C . ALA A 1 346 ? 9.598 -5.167 -49.816 1.00 33.22 346 ALA A C 1
ATOM 2733 O O . ALA A 1 346 ? 8.592 -4.460 -49.829 1.00 33.22 346 ALA A O 1
ATOM 2734 N N . PHE A 1 347 ? 10.624 -4.913 -50.636 1.00 29.22 347 PHE A N 1
ATOM 2735 C CA . PHE A 1 347 ? 10.675 -3.756 -51.548 1.00 29.22 347 PHE A CA 1
ATOM 2736 C C . PHE A 1 347 ? 10.284 -4.051 -53.010 1.00 29.22 347 PHE A C 1
ATOM 2738 O O . PHE A 1 347 ? 10.476 -3.198 -53.876 1.00 29.22 347 PHE A O 1
ATOM 2745 N N . HIS A 1 348 ? 9.705 -5.219 -53.314 1.00 28.20 348 HIS A N 1
ATOM 2746 C CA . HIS A 1 348 ? 9.369 -5.598 -54.697 1.00 28.20 348 HIS A CA 1
ATOM 2747 C C . HIS A 1 348 ? 8.011 -5.111 -55.235 1.00 28.20 348 HIS A C 1
ATOM 2749 O O . HIS A 1 348 ? 7.719 -5.327 -56.411 1.00 28.20 348 HIS A O 1
ATOM 2755 N N . HIS A 1 349 ? 7.205 -4.399 -54.446 1.00 28.77 349 HIS A N 1
ATOM 2756 C CA . HIS A 1 349 ? 5.909 -3.895 -54.906 1.00 28.77 349 HIS A CA 1
ATOM 2757 C C . HIS A 1 349 ? 5.697 -2.425 -54.558 1.00 28.77 349 HIS A C 1
ATOM 2759 O O . HIS A 1 349 ? 5.051 -2.131 -53.566 1.00 28.77 349 HIS A O 1
ATOM 2765 N N . LEU A 1 350 ? 6.198 -1.513 -55.399 1.00 25.02 350 LEU A N 1
ATOM 2766 C CA . LEU A 1 350 ? 5.614 -0.187 -55.662 1.00 25.02 350 LEU A CA 1
ATOM 2767 C C . LEU A 1 350 ? 6.087 0.292 -57.062 1.00 25.02 350 LEU A C 1
ATOM 2769 O O . LEU A 1 350 ? 7.194 -0.053 -57.480 1.00 25.02 350 LEU A O 1
ATOM 2773 N N . PRO A 1 351 ? 5.242 1.005 -57.831 1.00 25.08 351 PRO A N 1
ATOM 2774 C CA . PRO A 1 351 ? 5.307 1.058 -59.292 1.00 25.08 351 PRO A CA 1
ATOM 2775 C C . PRO A 1 351 ? 6.416 1.968 -59.837 1.00 25.08 351 PRO A C 1
ATOM 2777 O O . PRO A 1 351 ? 6.717 3.030 -59.294 1.00 25.08 351 PRO A O 1
ATOM 2780 N N . SER A 1 352 ? 7.000 1.549 -60.962 1.00 28.12 352 SER A N 1
ATOM 2781 C CA . SER A 1 352 ? 7.983 2.311 -61.726 1.00 28.12 352 SER A CA 1
ATOM 2782 C C . SER A 1 352 ? 7.304 3.362 -62.611 1.00 28.12 352 SER A C 1
ATOM 2784 O O . SER A 1 352 ? 6.892 3.050 -63.730 1.00 28.12 352 SER A O 1
ATOM 2786 N N . ASP A 1 353 ? 7.263 4.617 -62.175 1.00 25.34 353 ASP A N 1
ATOM 2787 C CA . ASP A 1 353 ? 7.024 5.726 -63.102 1.00 25.34 353 ASP A CA 1
ATOM 2788 C C . ASP A 1 353 ? 8.327 6.063 -63.839 1.00 25.34 353 ASP A C 1
ATOM 2790 O O . ASP A 1 353 ? 9.205 6.789 -63.367 1.00 25.34 353 ASP A O 1
ATOM 2794 N N . ARG A 1 354 ? 8.457 5.469 -65.032 1.00 27.66 354 ARG A N 1
ATOM 2795 C CA . ARG A 1 354 ? 9.422 5.856 -66.064 1.00 27.66 354 ARG A CA 1
ATOM 2796 C C . ARG A 1 354 ? 9.025 7.221 -66.627 1.00 27.66 354 ARG A C 1
ATOM 2798 O O . ARG A 1 354 ? 8.092 7.309 -67.416 1.00 27.66 354 ARG A O 1
ATOM 2805 N N . ALA A 1 355 ? 9.812 8.251 -66.336 1.00 26.36 355 ALA A N 1
ATOM 2806 C CA . ALA A 1 355 ? 9.946 9.404 -67.221 1.00 26.36 355 ALA A CA 1
ATOM 2807 C C . ALA A 1 355 ? 11.331 9.344 -67.879 1.00 26.36 355 ALA A C 1
ATOM 2809 O O . ALA A 1 355 ? 12.366 9.598 -67.265 1.00 26.36 355 ALA A O 1
ATOM 2810 N N . THR A 1 356 ? 11.326 8.923 -69.138 1.00 26.11 356 THR A N 1
ATOM 2811 C CA . THR A 1 356 ? 12.447 8.875 -70.075 1.00 26.11 356 THR A CA 1
ATOM 2812 C C . THR A 1 356 ? 13.031 10.262 -70.334 1.00 26.11 356 THR A C 1
ATOM 2814 O O . THR A 1 356 ? 12.325 11.141 -70.820 1.00 26.11 356 THR A O 1
ATOM 2817 N N . LEU A 1 357 ? 14.339 10.423 -70.131 1.00 23.83 357 LEU A N 1
ATOM 2818 C CA . LEU A 1 357 ? 15.149 11.415 -70.840 1.00 23.83 357 LEU A CA 1
ATOM 2819 C C . LEU A 1 357 ? 16.391 10.703 -71.382 1.00 23.83 357 LEU A C 1
ATOM 2821 O O . LEU A 1 357 ? 17.310 10.344 -70.650 1.00 23.83 357 LEU A O 1
ATOM 2825 N N . SER A 1 358 ? 16.350 10.443 -72.685 1.00 24.12 358 SER A N 1
ATOM 2826 C CA . SER A 1 358 ? 17.423 9.901 -73.509 1.00 24.12 358 SER A CA 1
ATOM 2827 C C . SER A 1 358 ? 18.640 10.829 -73.510 1.00 24.12 358 SER A C 1
ATOM 2829 O O . SER A 1 358 ? 18.525 11.989 -73.905 1.00 24.12 358 SER A O 1
ATOM 2831 N N . ALA A 1 359 ? 19.811 10.309 -73.143 1.00 26.81 359 ALA A N 1
ATOM 2832 C CA . ALA A 1 359 ? 21.094 10.956 -73.391 1.00 26.81 359 ALA A CA 1
ATOM 2833 C C . ALA A 1 359 ? 21.882 10.107 -74.396 1.00 26.81 359 ALA A C 1
ATOM 2835 O O . ALA A 1 359 ? 22.472 9.086 -74.052 1.00 26.81 359 ALA A O 1
ATOM 2836 N N . SER A 1 360 ? 21.843 10.531 -75.656 1.00 25.08 360 SER A N 1
ATOM 2837 C CA . SER A 1 360 ? 22.768 10.117 -76.705 1.00 25.08 360 SER A CA 1
ATOM 2838 C C . SER A 1 360 ? 24.200 10.498 -76.320 1.00 25.08 360 SER A C 1
ATOM 2840 O O . SER A 1 360 ? 24.479 11.656 -76.003 1.00 25.08 360 SER A O 1
ATOM 2842 N N . SER A 1 361 ? 25.095 9.515 -76.348 1.00 25.06 361 SER A N 1
ATOM 2843 C CA . SER A 1 361 ? 26.538 9.655 -76.152 1.00 25.06 361 SER A CA 1
ATOM 2844 C C . SER A 1 361 ? 27.183 10.539 -77.227 1.00 25.06 361 SER A C 1
ATOM 2846 O O . SER A 1 361 ? 26.723 10.560 -78.369 1.00 25.06 361 SER A O 1
ATOM 2848 N N . PRO A 1 362 ? 28.334 11.150 -76.911 1.00 27.36 362 PRO A N 1
ATOM 2849 C CA . PRO A 1 362 ? 29.463 10.974 -77.809 1.00 27.36 362 PRO A CA 1
ATOM 2850 C C . PRO A 1 362 ? 30.699 10.439 -77.083 1.00 27.36 362 PRO A C 1
ATOM 2852 O O . PRO A 1 362 ? 31.076 10.870 -75.994 1.00 27.36 362 PRO A O 1
ATOM 2855 N N . VAL A 1 363 ? 31.299 9.466 -77.756 1.00 27.97 363 VAL A N 1
ATOM 2856 C CA . VAL A 1 363 ? 32.593 8.838 -77.509 1.00 27.97 363 VAL A CA 1
ATOM 2857 C C . VAL A 1 363 ? 33.705 9.832 -77.847 1.00 27.97 363 VAL A C 1
ATOM 2859 O O . VAL A 1 363 ? 33.652 10.452 -78.904 1.00 27.97 363 VAL A O 1
ATOM 2862 N N . PHE A 1 364 ? 34.741 9.923 -77.011 1.00 26.17 364 PHE A N 1
ATOM 2863 C CA . PHE A 1 364 ? 36.065 10.387 -77.436 1.00 26.17 364 PHE A CA 1
ATOM 2864 C C . PHE A 1 364 ? 37.148 9.511 -76.795 1.00 26.17 364 PHE A C 1
ATOM 2866 O O . PHE A 1 364 ? 37.232 9.396 -75.573 1.00 26.17 364 PHE A O 1
ATOM 2873 N N . HIS A 1 365 ? 37.936 8.862 -77.655 1.00 28.48 365 HIS A N 1
ATOM 2874 C CA . HIS A 1 365 ? 39.122 8.069 -77.326 1.00 28.48 365 HIS A CA 1
ATOM 2875 C C . HIS A 1 365 ? 40.359 8.979 -77.169 1.00 28.48 365 HIS A C 1
ATOM 2877 O O . HIS A 1 365 ? 40.399 10.047 -77.783 1.00 28.48 365 HIS A O 1
ATOM 2883 N N . PRO A 1 366 ? 41.388 8.560 -76.406 1.00 32.62 366 PRO A N 1
ATOM 2884 C CA . PRO A 1 366 ? 42.635 9.295 -76.257 1.00 32.62 366 PRO A CA 1
ATOM 2885 C C . PRO A 1 366 ? 43.653 8.852 -77.317 1.00 32.62 366 PRO A C 1
ATOM 2887 O O . PRO A 1 366 ? 43.965 7.666 -77.420 1.00 32.62 366 PRO A O 1
ATOM 2890 N N . SER A 1 367 ? 44.215 9.796 -78.073 1.00 26.94 367 SER A N 1
ATOM 2891 C CA . SER A 1 367 ? 45.413 9.543 -78.879 1.00 26.94 367 SER A CA 1
ATOM 2892 C C . SER A 1 367 ? 46.154 10.834 -79.250 1.00 26.94 367 SER A C 1
ATOM 2894 O O . SER A 1 367 ? 45.614 11.663 -79.975 1.00 26.94 367 SER A O 1
ATOM 2896 N N . GLN A 1 368 ? 47.421 10.866 -78.825 1.00 32.09 368 GLN A N 1
ATOM 2897 C CA . GLN A 1 368 ? 48.594 11.525 -79.418 1.00 32.09 368 GLN A CA 1
ATOM 2898 C C . GLN A 1 368 ? 48.927 13.003 -79.115 1.00 32.09 368 GLN A C 1
ATOM 2900 O O . GLN A 1 368 ? 48.145 13.908 -79.386 1.00 32.09 368 GLN A O 1
ATOM 2905 N N . LEU A 1 369 ? 50.205 13.126 -78.701 1.00 33.22 369 LEU A N 1
AT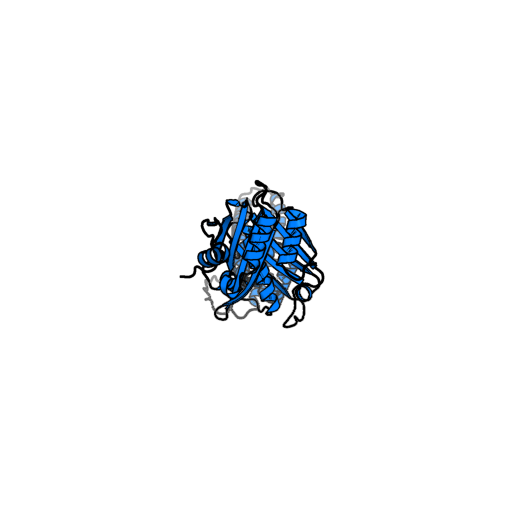OM 2906 C CA . LEU A 1 369 ? 51.142 14.258 -78.587 1.00 33.22 369 LEU A CA 1
ATOM 2907 C C . LEU A 1 369 ? 51.040 15.173 -77.362 1.00 33.22 369 LEU A C 1
ATOM 2909 O O . LEU A 1 369 ? 50.071 15.951 -77.243 1.00 33.22 369 LEU A O 1
#

InterPro domains:
  IPR000397 Heat shock protein Hsp33 [MF_00117] (4-284)
  IPR000397 Heat shock protein Hsp33 [PF01430] (5-268)
  IPR000397 Heat shock protein Hsp33 [PTHR30111] (2-269)
  IPR000397 Heat shock protein Hsp33 [cd00498] (7-269)
  IPR016153 Heat shock protein Hsp33, N-terminal [G3DSA:3.55.30.10] (1-176)
  IPR016153 Heat shock protein Hsp33, N-terminal [SSF64397] (4-232)
  IPR016154 Heat shock protein Hsp33, C-terminal [G3DSA:3.90.1280.10] (226-271)
  IPR016154 Heat shock protein Hsp33, C-terminal [SSF118352] (225-269)
  IPR023212 Heat shock protein Hsp33, helix hairpin bin domain superfamily [G3DSA:1.10.287.480] (177-225)

Mean predicted aligned error: 14.93 Å

Secondary structure (DSSP, 8-state):
----SEEEEEEETTTTEEEEEEEESHHHHHHHTT----HHHHHHHHHHHHHHHHHHHT-SSSEEEEEEEEESSSS-EEEEEEETT-EEEEEEE--SPPPTT--HHHHH-SEEEEEEEEESSS--EEEEEE--SSSHHHHHHHHHHHHT---EEEEEEEEEETTEEEEEEEEEEE-TTS---HHHHHHHHHHHHT--HHHHHHS-HHHHHHHHHTTS-EEEPPPEE-EE-----HHHHHHHHHTS-HHHHHHHHHHTSS-EEE-TTT--EEEETHHHHHHHHHHHHHHHHHHHHHHHHHHHHHHHHHHTT----SHHHHHHHHHHHHHHHHHHHHHHHHHHHTTSGGGS-S-------------------